Protein AF-0000000065888742 (afdb_homodimer)

Structure (mmCIF, N/CA/C/O backbone):
data_AF-0000000065888742-model_v1
#
loop_
_entity.id
_entity.type
_entity.pdbx_description
1 polymer 'Fructose-1,6-bisphosphatase class 1'
#
loop_
_atom_site.group_PDB
_atom_site.id
_atom_site.type_symbol
_atom_site.label_atom_id
_atom_site.label_alt_id
_atom_site.label_comp_id
_atom_site.label_asym_id
_atom_site.label_entity_id
_atom_site.label_seq_id
_atom_site.pdbx_PDB_ins_code
_atom_site.Cartn_x
_atom_site.Cartn_y
_atom_site.Cartn_z
_atom_site.occupancy
_atom_site.B_iso_or_equiv
_atom_site.auth_seq_id
_atom_site.auth_comp_id
_atom_site.auth_asym_id
_atom_site.auth_atom_id
_atom_site.pdbx_PDB_model_num
ATOM 1 N N . MET A 1 1 ? 24.719 19.672 -25.047 1 21.42 1 MET A N 1
ATOM 2 C CA . MET A 1 1 ? 24.438 20.297 -23.75 1 21.42 1 MET A CA 1
ATOM 3 C C . MET A 1 1 ? 23.422 19.469 -22.969 1 21.42 1 MET A C 1
ATOM 5 O O . MET A 1 1 ? 22.359 19.109 -23.484 1 21.42 1 MET A O 1
ATOM 9 N N . LEU A 1 2 ? 23.781 18.5 -22.172 1 28.41 2 LEU A N 1
ATOM 10 C CA . LEU A 1 2 ? 23.031 17.422 -21.547 1 28.41 2 LEU A CA 1
ATOM 11 C C . LEU A 1 2 ? 21.719 17.922 -20.969 1 28.41 2 LEU A C 1
ATOM 13 O O . LEU A 1 2 ? 21.703 18.859 -20.172 1 28.41 2 LEU A O 1
ATOM 17 N N . ALA A 1 3 ? 20.75 18.078 -21.609 1 33.25 3 ALA A N 1
ATOM 18 C CA . ALA A 1 3 ? 19.422 18.641 -21.453 1 33.25 3 ALA A CA 1
ATOM 19 C C . ALA A 1 3 ? 18.844 18.312 -20.078 1 33.25 3 ALA A C 1
ATOM 21 O O . ALA A 1 3 ? 18.047 17.391 -19.938 1 33.25 3 ALA A O 1
ATOM 22 N N . THR A 1 4 ? 19.484 17.953 -18.891 1 44.31 4 THR A N 1
ATOM 23 C CA . THR A 1 4 ? 19.062 17.359 -17.625 1 44.31 4 THR A CA 1
ATOM 24 C C . THR A 1 4 ? 18.062 18.266 -16.906 1 44.31 4 THR A C 1
ATOM 26 O O . THR A 1 4 ? 18.453 19.141 -16.141 1 44.31 4 THR A O 1
ATOM 29 N N . ASP A 1 5 ? 17.125 18.797 -17.375 1 56.62 5 ASP A N 1
ATOM 30 C CA . ASP A 1 5 ? 16.109 19.734 -16.906 1 56.62 5 ASP A CA 1
ATOM 31 C C . ASP A 1 5 ? 15.383 19.188 -15.68 1 56.62 5 ASP A C 1
ATOM 33 O O . ASP A 1 5 ? 14.156 19.25 -15.602 1 56.62 5 ASP A O 1
ATOM 37 N N . ARG A 1 6 ? 16.047 18.562 -14.812 1 82 6 ARG A N 1
ATOM 38 C CA . ARG A 1 6 ? 15.562 18.031 -13.547 1 82 6 ARG A CA 1
ATOM 39 C C . ARG A 1 6 ? 15.633 19.078 -12.445 1 82 6 ARG A C 1
ATOM 41 O O . ARG A 1 6 ? 16.719 19.516 -12.062 1 82 6 ARG A O 1
ATOM 48 N N . THR A 1 7 ? 14.516 19.703 -12.047 1 93.94 7 THR A N 1
ATOM 49 C CA . THR A 1 7 ? 14.438 20.656 -10.945 1 93.94 7 THR A CA 1
ATOM 50 C C . THR A 1 7 ? 14.43 19.938 -9.602 1 93.94 7 THR A C 1
ATOM 52 O O . THR A 1 7 ? 13.547 19.109 -9.336 1 93.94 7 THR A O 1
ATOM 55 N N . THR A 1 8 ? 15.461 20.172 -8.836 1 96.44 8 THR A N 1
ATOM 56 C CA . THR A 1 8 ? 15.523 19.578 -7.5 1 96.44 8 THR A CA 1
ATOM 57 C C . THR A 1 8 ? 14.602 20.328 -6.539 1 96.44 8 THR A C 1
ATOM 59 O O . THR A 1 8 ? 14.156 21.438 -6.832 1 96.44 8 THR A O 1
ATOM 62 N N . LEU A 1 9 ? 14.383 19.734 -5.402 1 97.88 9 LEU A N 1
ATOM 63 C CA . LEU A 1 9 ? 13.594 20.391 -4.363 1 97.88 9 LEU A CA 1
ATOM 64 C C . LEU A 1 9 ? 14.219 21.703 -3.93 1 97.88 9 LEU A C 1
ATOM 66 O O . LEU A 1 9 ? 13.531 22.719 -3.809 1 97.88 9 LEU A O 1
ATOM 70 N N . ALA A 1 10 ? 15.5 21.719 -3.707 1 96.38 10 ALA A N 1
ATOM 71 C CA . ALA A 1 10 ? 16.203 22.922 -3.27 1 96.38 10 ALA A CA 1
ATOM 72 C C . ALA A 1 10 ? 16.062 24.047 -4.293 1 96.38 10 ALA A C 1
ATOM 74 O O . ALA A 1 10 ? 15.75 25.188 -3.932 1 96.38 10 ALA A O 1
ATOM 75 N N . GLN A 1 11 ? 16.25 23.688 -5.562 1 95.69 11 GLN A N 1
ATOM 76 C CA . GLN A 1 11 ? 16.125 24.672 -6.633 1 95.69 11 GLN A CA 1
ATOM 77 C C . GLN A 1 11 ? 14.703 25.234 -6.707 1 95.69 11 GLN A C 1
ATOM 79 O O . GLN A 1 11 ? 14.508 26.438 -6.855 1 95.69 11 GLN A O 1
ATOM 84 N N . PHE A 1 12 ? 13.805 24.375 -6.59 1 96.38 12 PHE A N 1
ATOM 85 C CA . PHE A 1 12 ? 12.406 24.766 -6.648 1 96.38 12 PHE A CA 1
ATOM 86 C C . PHE A 1 12 ? 12.062 25.734 -5.52 1 96.38 12 PHE A C 1
ATOM 88 O O . PHE A 1 12 ? 11.43 26.766 -5.754 1 96.38 12 PHE A O 1
ATOM 95 N N . LEU A 1 13 ? 12.461 25.406 -4.301 1 95.81 13 LEU A N 1
ATOM 96 C CA . LEU A 1 13 ? 12.133 26.203 -3.131 1 95.81 13 LEU A CA 1
ATOM 97 C C . LEU A 1 13 ? 12.781 27.578 -3.225 1 95.81 13 LEU A C 1
ATOM 99 O O . LEU A 1 13 ? 12.18 28.594 -2.836 1 95.81 13 LEU A O 1
ATOM 103 N N . VAL A 1 14 ? 13.953 27.594 -3.74 1 93.81 14 VAL A N 1
ATOM 104 C CA . VAL A 1 14 ? 14.641 28.859 -3.92 1 93.81 14 VAL A CA 1
ATOM 105 C C . VAL A 1 14 ? 13.852 29.734 -4.895 1 93.81 14 VAL A C 1
ATOM 107 O O . VAL A 1 14 ? 13.633 30.922 -4.633 1 93.81 14 VAL A O 1
ATOM 110 N N . GLU A 1 15 ? 13.438 29.156 -5.957 1 92.06 15 GLU A N 1
ATOM 111 C CA . GLU A 1 15 ? 12.688 29.891 -6.973 1 92.06 15 GLU A CA 1
ATOM 112 C C . GLU A 1 15 ? 11.344 30.375 -6.43 1 92.06 15 GLU A C 1
ATOM 114 O O . GLU A 1 15 ? 10.938 31.516 -6.676 1 92.06 15 GLU A O 1
ATOM 119 N N . GLU A 1 16 ? 10.711 29.547 -5.723 1 90.5 16 GLU A N 1
ATOM 120 C CA . GLU A 1 16 ? 9.406 29.875 -5.16 1 90.5 16 GLU A CA 1
ATOM 121 C C . GLU A 1 16 ? 9.523 31 -4.125 1 90.5 16 GLU A C 1
ATOM 123 O O . GLU A 1 16 ? 8.641 31.859 -4.027 1 90.5 16 GLU A O 1
ATOM 128 N N . CYS A 1 17 ? 10.562 30.969 -3.326 1 86.38 17 CYS A N 1
ATOM 129 C CA . CYS A 1 17 ? 10.75 31.938 -2.258 1 86.38 17 CYS A CA 1
ATOM 130 C C . CYS A 1 17 ? 11.188 33.281 -2.816 1 86.38 17 CYS A C 1
ATOM 132 O O . CYS A 1 17 ? 10.906 34.312 -2.223 1 86.38 17 CYS A O 1
ATOM 134 N N . ARG A 1 18 ? 11.898 33.25 -3.93 1 82.88 18 ARG A N 1
ATOM 135 C CA . ARG A 1 18 ? 12.312 34.5 -4.559 1 82.88 18 ARG A CA 1
ATOM 136 C C . ARG A 1 18 ? 11.102 35.344 -4.977 1 82.88 18 ARG A C 1
ATOM 138 O O . ARG A 1 18 ? 11.156 36.562 -4.961 1 82.88 18 ARG A O 1
ATOM 145 N N . GLY A 1 19 ? 10.156 34.719 -5.281 1 77.25 19 GLY A N 1
ATOM 146 C CA . GLY A 1 19 ? 8.961 35.438 -5.727 1 77.25 19 GLY A CA 1
ATOM 147 C C . GLY A 1 19 ? 8.117 35.969 -4.582 1 77.25 19 GLY A C 1
ATOM 148 O O . GLY A 1 19 ? 7.184 36.75 -4.797 1 77.25 19 GLY A O 1
ATOM 149 N N . ARG A 1 20 ? 8.469 35.625 -3.436 1 78.38 20 ARG A N 1
ATOM 150 C CA . ARG A 1 20 ? 7.68 36.031 -2.273 1 78.38 20 ARG A CA 1
ATOM 151 C C . ARG A 1 20 ? 8.289 37.219 -1.574 1 78.38 20 ARG A C 1
ATOM 153 O O . ARG A 1 20 ? 9.492 37.469 -1.689 1 78.38 20 ARG A O 1
ATOM 160 N N . ALA A 1 21 ? 7.445 37.969 -0.981 1 73.94 21 ALA A N 1
ATOM 161 C CA . ALA A 1 21 ? 7.895 39.125 -0.195 1 73.94 21 ALA A CA 1
ATOM 162 C C . ALA A 1 21 ? 8.43 38.688 1.164 1 73.94 21 ALA A C 1
ATOM 164 O O . ALA A 1 21 ? 7.875 37.781 1.791 1 73.94 21 ALA A O 1
ATOM 165 N N . GLY A 1 22 ? 9.562 39.031 1.543 1 76.06 22 GLY A N 1
ATOM 166 C CA . GLY A 1 22 ? 10.102 38.75 2.859 1 76.06 22 GLY A CA 1
ATOM 167 C C . GLY A 1 22 ? 11.227 37.719 2.828 1 76.06 22 GLY A C 1
ATOM 168 O O . GLY A 1 22 ? 11.586 37.219 1.761 1 76.06 22 GLY A O 1
ATOM 169 N N . ASP A 1 23 ? 11.82 37.531 3.996 1 78.19 23 ASP A N 1
ATOM 170 C CA . ASP A 1 23 ? 12.906 36.562 4.145 1 78.19 23 ASP A CA 1
ATOM 171 C C . ASP A 1 23 ? 12.375 35.156 4.438 1 78.19 23 ASP A C 1
ATOM 173 O O . ASP A 1 23 ? 11.883 34.906 5.539 1 78.19 23 ASP A O 1
ATOM 177 N N . ASP A 1 24 ? 12.391 34.344 3.492 1 88.38 24 ASP A N 1
ATOM 178 C CA . ASP A 1 24 ? 11.891 33 3.619 1 88.38 24 ASP A CA 1
ATOM 179 C C . ASP A 1 24 ? 13.039 32 3.82 1 88.38 24 ASP A C 1
ATOM 181 O O . ASP A 1 24 ? 12.875 30.797 3.586 1 88.38 24 ASP A O 1
ATOM 185 N N . SER A 1 25 ? 14.133 32.531 4.23 1 90.19 25 SER A N 1
ATOM 186 C CA . SER A 1 25 ? 15.312 31.688 4.352 1 90.19 25 SER A CA 1
ATOM 187 C C . SER A 1 25 ? 15.102 30.594 5.406 1 90.19 25 SER A C 1
ATOM 189 O O . SER A 1 25 ? 15.523 29.453 5.219 1 90.19 25 SER A O 1
ATOM 191 N N . GLU A 1 26 ? 14.461 30.953 6.449 1 94 26 GLU A N 1
ATOM 192 C CA . GLU A 1 26 ? 14.203 30 7.523 1 94 26 GLU A CA 1
ATOM 193 C C . GLU A 1 26 ? 13.25 28.891 7.062 1 94 26 GLU A C 1
ATOM 195 O O . GLU A 1 26 ? 13.445 27.719 7.395 1 94 26 GLU A O 1
ATOM 200 N N . LEU A 1 27 ? 12.266 29.344 6.363 1 96.75 27 LEU A N 1
ATOM 201 C CA . LEU A 1 27 ? 11.312 28.375 5.848 1 96.75 27 LEU A CA 1
ATOM 202 C C . LEU A 1 27 ? 11.984 27.391 4.891 1 96.75 27 LEU A C 1
ATOM 204 O O . LEU A 1 27 ? 11.781 26.188 4.988 1 96.75 27 LEU A O 1
ATOM 208 N N . LEU A 1 28 ? 12.789 27.953 3.967 1 96.31 28 LEU A N 1
ATOM 209 C CA . LEU A 1 28 ? 13.539 27.125 3.033 1 96.31 28 LEU A CA 1
ATOM 210 C C . LEU A 1 28 ? 14.414 26.125 3.779 1 96.31 28 LEU A C 1
ATOM 212 O O . LEU A 1 28 ? 14.398 24.922 3.48 1 96.31 28 LEU A O 1
ATOM 216 N N . GLY A 1 29 ? 15.125 26.656 4.719 1 97.12 29 GLY A N 1
ATOM 217 C CA . GLY A 1 29 ? 16 25.812 5.504 1 97.12 29 GLY A CA 1
ATOM 218 C C . GLY A 1 29 ? 15.273 24.703 6.242 1 97.12 29 GLY A C 1
ATOM 219 O O . GLY A 1 29 ? 15.703 23.547 6.238 1 97.12 29 GLY A O 1
ATOM 220 N N . LEU A 1 30 ? 14.172 25.031 6.863 1 98.12 30 LEU A N 1
ATOM 221 C CA . LEU A 1 30 ? 13.406 24.062 7.641 1 98.12 30 LEU A CA 1
ATOM 222 C C . LEU A 1 30 ? 12.828 22.969 6.734 1 98.12 30 LEU A C 1
ATOM 224 O O . LEU A 1 30 ? 12.812 21.797 7.098 1 98.12 30 LEU A O 1
ATOM 228 N N . LEU A 1 31 ? 12.391 23.359 5.578 1 98.62 31 LEU A N 1
ATOM 229 C CA . LEU A 1 31 ? 11.844 22.391 4.633 1 98.62 31 LEU A CA 1
ATOM 230 C C . LEU A 1 31 ? 12.922 21.422 4.172 1 98.62 31 LEU A C 1
ATOM 232 O O . LEU A 1 31 ? 12.648 20.234 4.004 1 98.62 31 LEU A O 1
ATOM 236 N N . LEU A 1 32 ? 14.086 21.922 3.969 1 98.5 32 LEU A N 1
ATOM 237 C CA . LEU A 1 32 ? 15.195 21.047 3.586 1 98.5 32 LEU A CA 1
ATOM 238 C C . LEU A 1 32 ? 15.578 20.125 4.738 1 98.5 32 LEU A C 1
ATOM 240 O O . LEU A 1 32 ? 15.953 18.969 4.516 1 98.5 32 LEU A O 1
ATOM 244 N N . ASP A 1 33 ? 15.492 20.641 5.984 1 98.62 33 ASP A N 1
ATOM 245 C CA . ASP A 1 33 ? 15.711 19.781 7.152 1 98.62 33 ASP A CA 1
ATOM 246 C C . ASP A 1 33 ? 14.695 18.641 7.195 1 98.62 33 ASP A C 1
ATOM 248 O O . ASP A 1 33 ? 15.062 17.484 7.441 1 98.62 33 ASP A O 1
ATOM 252 N N . VAL A 1 34 ? 13.469 18.984 6.961 1 98.88 34 VAL A N 1
ATOM 253 C CA . VAL A 1 34 ? 12.391 18 6.961 1 98.88 34 VAL A CA 1
ATOM 254 C C . VAL A 1 34 ? 12.641 16.953 5.867 1 98.88 34 VAL A C 1
ATOM 256 O O . VAL A 1 34 ? 12.492 15.758 6.098 1 98.88 34 VAL A O 1
ATOM 259 N N . ALA A 1 35 ? 13.016 17.406 4.684 1 98.81 35 ALA A N 1
ATOM 260 C CA . ALA A 1 35 ? 13.32 16.5 3.578 1 98.81 35 ALA A CA 1
ATOM 261 C C . ALA A 1 35 ? 14.438 15.523 3.953 1 98.81 35 ALA A C 1
ATOM 263 O O . ALA A 1 35 ? 14.391 14.352 3.594 1 98.81 35 ALA A O 1
ATOM 264 N N . GLN A 1 36 ? 15.398 16.031 4.648 1 98.5 36 GLN A N 1
ATOM 265 C CA . GLN A 1 36 ? 16.5 15.195 5.09 1 98.5 36 GLN A CA 1
ATOM 266 C C . GLN A 1 36 ? 16.016 14.109 6.051 1 98.5 36 GLN A C 1
ATOM 268 O O . GLN A 1 36 ? 16.453 12.961 5.965 1 98.5 36 GLN A O 1
ATOM 273 N N . ALA A 1 37 ? 15.211 14.492 7.023 1 98.69 37 ALA A N 1
ATOM 274 C CA . ALA A 1 37 ? 14.609 13.508 7.93 1 98.69 37 ALA A CA 1
ATOM 275 C C . ALA A 1 37 ? 13.867 12.43 7.152 1 98.69 37 ALA A C 1
ATOM 277 O O . ALA A 1 37 ? 14 11.242 7.449 1 98.69 37 ALA A O 1
ATOM 278 N N . CYS A 1 38 ? 13.156 12.828 6.137 1 98.75 38 CYS A N 1
ATOM 279 C CA . CYS A 1 38 ? 12.344 11.906 5.352 1 98.75 38 CYS A CA 1
ATOM 280 C C . CYS A 1 38 ? 13.219 10.961 4.547 1 98.75 38 CYS A C 1
ATOM 282 O O . CYS A 1 38 ? 12.875 9.789 4.371 1 98.75 38 CYS A O 1
ATOM 284 N N . LYS A 1 39 ? 14.344 11.453 3.996 1 98.31 39 LYS A N 1
ATOM 285 C CA . LYS A 1 39 ? 15.289 10.57 3.322 1 98.31 39 LYS A CA 1
ATOM 286 C C . LYS A 1 39 ? 15.812 9.492 4.27 1 98.31 39 LYS A C 1
ATOM 288 O O . LYS A 1 39 ? 15.938 8.328 3.883 1 98.31 39 LYS A O 1
ATOM 293 N N . THR A 1 40 ? 16.094 9.938 5.477 1 97.5 40 THR A N 1
ATOM 294 C CA . THR A 1 40 ? 16.578 9 6.488 1 97.5 40 THR A CA 1
ATOM 295 C C . THR A 1 40 ? 15.523 7.93 6.773 1 97.5 40 THR A C 1
ATOM 297 O O . THR A 1 40 ? 15.844 6.738 6.816 1 97.5 40 THR A O 1
ATOM 300 N N . ILE A 1 41 ? 14.328 8.32 6.984 1 97.44 41 ILE A N 1
ATOM 301 C CA . ILE A 1 41 ? 13.25 7.387 7.289 1 97.44 41 ILE A CA 1
ATOM 302 C C . ILE A 1 41 ? 13.023 6.449 6.105 1 97.44 41 ILE A C 1
ATOM 304 O O . ILE A 1 41 ? 12.789 5.25 6.293 1 97.44 41 ILE A O 1
ATOM 308 N N . SER A 1 42 ? 13.07 6.98 4.906 1 97.19 42 SER A N 1
ATOM 309 C CA . SER A 1 42 ? 12.953 6.164 3.705 1 97.19 42 SER A CA 1
ATOM 310 C C . SER A 1 42 ? 13.977 5.031 3.703 1 97.19 42 SER A C 1
ATOM 312 O O . SER A 1 42 ? 13.633 3.883 3.402 1 97.19 42 SER A O 1
ATOM 314 N N . LYS A 1 43 ? 15.172 5.348 4.02 1 94.94 43 LYS A N 1
ATOM 315 C CA . LYS A 1 43 ? 16.219 4.336 4.055 1 94.94 43 LYS A CA 1
ATOM 316 C C . LYS A 1 43 ? 15.953 3.303 5.145 1 94.94 43 LYS A C 1
ATOM 318 O O . LYS A 1 43 ? 16.188 2.109 4.949 1 94.94 43 LYS A O 1
ATOM 323 N N . MET A 1 44 ? 15.477 3.762 6.262 1 93.81 44 MET A N 1
ATOM 324 C CA . MET A 1 44 ? 15.172 2.855 7.363 1 93.81 44 MET A CA 1
ATOM 325 C C . MET A 1 44 ? 14.055 1.891 6.98 1 93.81 44 MET A C 1
ATOM 327 O O . MET A 1 44 ? 14.133 0.694 7.262 1 93.81 44 MET A O 1
ATOM 331 N N . THR A 1 45 ? 13.039 2.41 6.379 1 93.62 45 THR A N 1
ATOM 332 C CA . THR A 1 45 ? 11.922 1.566 5.988 1 93.62 45 THR A CA 1
ATOM 333 C C . THR A 1 45 ? 12.336 0.585 4.898 1 93.62 45 THR A C 1
ATOM 335 O O . THR A 1 45 ? 11.836 -0.54 4.844 1 93.62 45 THR A O 1
ATOM 338 N N . ALA A 1 46 ? 13.266 0.944 4.027 1 93.19 46 ALA A N 1
ATOM 339 C CA . ALA A 1 46 ? 13.734 0.098 2.934 1 93.19 46 ALA A CA 1
ATOM 340 C C . ALA A 1 46 ? 14.492 -1.116 3.463 1 93.19 46 ALA A C 1
ATOM 342 O O . ALA A 1 46 ? 14.555 -2.152 2.797 1 93.19 46 ALA A O 1
ATOM 343 N N . MET A 1 47 ? 15.031 -0.976 4.629 1 90.88 47 MET A N 1
ATOM 344 C CA . MET A 1 47 ? 15.75 -2.086 5.246 1 90.88 47 MET A CA 1
ATOM 345 C C . MET A 1 47 ? 14.781 -3.135 5.781 1 90.88 47 MET A C 1
ATOM 347 O O . MET A 1 47 ? 15.156 -4.293 5.973 1 90.88 47 MET A O 1
ATOM 351 N N . GLY A 1 48 ? 13.602 -2.709 6.016 1 84.44 48 GLY A N 1
ATOM 352 C CA . GLY A 1 48 ? 12.602 -3.645 6.512 1 84.44 48 GLY A CA 1
ATOM 353 C C . GLY A 1 48 ? 13.062 -4.414 7.734 1 84.44 48 GLY A C 1
ATOM 354 O O . GLY A 1 48 ? 13.531 -3.82 8.711 1 84.44 48 GLY A O 1
ATOM 355 N N . SER A 1 49 ? 12.891 -5.672 7.656 1 78.31 49 SER A N 1
ATOM 356 C CA . SER A 1 49 ? 13.18 -6.562 8.773 1 78.31 49 SER A CA 1
ATOM 357 C C . SER A 1 49 ? 14.688 -6.738 8.969 1 78.31 49 SER A C 1
ATOM 359 O O . SER A 1 49 ? 15.125 -7.348 9.945 1 78.31 49 SER A O 1
ATOM 361 N N . LEU A 1 50 ? 15.469 -6.184 8.055 1 84.88 50 LEU A N 1
ATOM 362 C CA . LEU A 1 50 ? 16.922 -6.27 8.164 1 84.88 50 LEU A CA 1
ATOM 363 C C . LEU A 1 50 ? 17.438 -5.301 9.227 1 84.88 50 LEU A C 1
ATOM 365 O O . LEU A 1 50 ? 18.547 -5.469 9.734 1 84.88 50 LEU A O 1
ATOM 369 N N . ALA A 1 51 ? 16.703 -4.137 9.359 1 69.38 51 ALA A N 1
ATOM 370 C CA . ALA A 1 51 ? 17.125 -3.123 10.32 1 69.38 51 ALA A CA 1
ATOM 371 C C . ALA A 1 51 ? 17.328 -3.727 11.703 1 69.38 51 ALA A C 1
ATOM 373 O O . ALA A 1 51 ? 18.234 -3.324 12.445 1 69.38 51 ALA A O 1
ATOM 374 N N . GLY A 1 52 ? 16.469 -4.551 12.273 1 56.25 52 GLY A N 1
ATOM 375 C CA . GLY A 1 52 ? 16.641 -5.215 13.555 1 56.25 52 GLY A CA 1
ATOM 376 C C . GLY A 1 52 ? 17.734 -6.27 13.539 1 56.25 52 GLY A C 1
ATOM 377 O O . GLY A 1 52 ? 18.203 -6.695 14.594 1 56.25 52 GLY A O 1
ATOM 378 N N . VAL A 1 53 ? 17.969 -6.934 12.477 1 47.34 53 VAL A N 1
ATOM 379 C CA . VAL A 1 53 ? 18.938 -8.023 12.398 1 47.34 53 VAL A CA 1
ATOM 380 C C . VAL A 1 53 ? 20.344 -7.48 12.641 1 47.34 53 VAL A C 1
ATOM 382 O O . VAL A 1 53 ? 21.188 -8.156 13.242 1 47.34 53 VAL A O 1
ATOM 385 N N . HIS A 1 54 ? 20.672 -6.266 12.125 1 44.75 54 HIS A N 1
ATOM 386 C CA . HIS A 1 54 ? 22.031 -5.805 12.367 1 44.75 54 HIS A CA 1
ATOM 387 C C . HIS A 1 54 ? 22.25 -5.504 13.852 1 44.75 54 HIS A C 1
ATOM 389 O O . HIS A 1 54 ? 23.375 -5.59 14.344 1 44.75 54 HIS A O 1
ATOM 395 N N . GLY A 1 55 ? 21.281 -4.891 14.625 1 36.19 55 GLY A N 1
ATOM 396 C CA . GLY A 1 55 ? 21.578 -4.645 16.031 1 36.19 55 GLY A CA 1
ATOM 397 C C . GLY A 1 55 ? 21.188 -5.793 16.938 1 36.19 55 GLY A C 1
ATOM 398 O O . GLY A 1 55 ? 21.672 -5.898 18.062 1 36.19 55 GLY A O 1
ATOM 399 N N . TYR A 1 56 ? 19.734 -6.07 17.203 1 33.94 56 TYR A N 1
ATOM 400 C CA . TYR A 1 56 ? 19.234 -6.766 18.391 1 33.94 56 TYR A CA 1
ATOM 401 C C . TYR A 1 56 ? 19.453 -8.266 18.266 1 33.94 56 TYR A C 1
ATOM 403 O O . TYR A 1 56 ? 19.469 -8.82 17.172 1 33.94 56 TYR A O 1
ATOM 411 N N . ASN A 1 57 ? 19.828 -8.875 19.406 1 34.62 57 ASN A N 1
ATOM 412 C CA . ASN A 1 57 ? 19.859 -10.25 19.891 1 34.62 57 ASN A CA 1
ATOM 413 C C . ASN A 1 57 ? 18.594 -11.008 19.5 1 34.62 57 ASN A C 1
ATOM 415 O O . ASN A 1 57 ? 17.562 -10.391 19.219 1 34.62 57 ASN A O 1
ATOM 419 N N . GLY A 1 58 ? 18.344 -12.312 19.641 1 35.53 58 GLY A N 1
ATOM 420 C CA . GLY A 1 58 ? 17.625 -13.562 19.484 1 35.53 58 GLY A CA 1
ATOM 421 C C . GLY A 1 58 ? 16.109 -13.383 19.453 1 35.53 58 GLY A C 1
ATOM 422 O O . GLY A 1 58 ? 15.406 -14.133 18.781 1 35.53 58 GLY A O 1
ATOM 423 N N . ASP A 1 59 ? 15.469 -12.859 20.609 1 36.31 59 ASP A N 1
ATOM 424 C CA . ASP A 1 59 ? 14.086 -13.172 20.953 1 36.31 59 ASP A CA 1
ATOM 425 C C . ASP A 1 59 ? 13.117 -12.203 20.297 1 36.31 59 ASP A C 1
ATOM 427 O O . ASP A 1 59 ? 12.398 -11.469 20.969 1 36.31 59 ASP A O 1
ATOM 431 N N . VAL A 1 60 ? 13.484 -11.609 19.281 1 38.06 60 VAL A N 1
ATOM 432 C CA . VAL A 1 60 ? 12.555 -10.562 18.859 1 38.06 60 VAL A CA 1
ATOM 433 C C . VAL A 1 60 ? 11.25 -11.195 18.375 1 38.06 60 VAL A C 1
ATOM 435 O O . VAL A 1 60 ? 11.266 -12.062 17.5 1 38.06 60 VAL A O 1
ATOM 438 N N . ASN A 1 61 ? 10.336 -11.352 19.188 1 44.09 61 ASN A N 1
ATOM 439 C CA . ASN A 1 61 ? 8.984 -11.523 18.656 1 44.09 61 ASN A CA 1
ATOM 440 C C . ASN A 1 61 ? 8.672 -10.492 17.578 1 44.09 61 ASN A C 1
ATOM 442 O O . ASN A 1 61 ? 8.531 -9.305 17.875 1 44.09 61 ASN A O 1
ATOM 446 N N . PRO A 1 62 ? 8.906 -10.672 16.188 1 47.81 62 PRO A N 1
ATOM 447 C CA . PRO A 1 62 ? 9.141 -9.867 14.992 1 47.81 62 PRO A CA 1
ATOM 448 C C . PRO A 1 62 ? 8.102 -8.766 14.812 1 47.81 62 PRO A C 1
ATOM 450 O O . PRO A 1 62 ? 8.438 -7.645 14.414 1 47.81 62 PRO A O 1
ATOM 453 N N . GLN A 1 63 ? 6.738 -9.031 14.883 1 52.25 63 GLN A N 1
ATOM 454 C CA . GLN A 1 63 ? 5.816 -8.094 14.242 1 52.25 63 GLN A CA 1
ATOM 455 C C . GLN A 1 63 ? 5.773 -6.77 14.992 1 52.25 63 GLN A C 1
ATOM 457 O O . GLN A 1 63 ? 6.051 -5.715 14.422 1 52.25 63 GLN A O 1
ATOM 462 N N . GLY A 1 64 ? 5.23 -6.672 16.234 1 58.69 64 GLY A N 1
ATOM 463 C CA . GLY A 1 64 ? 4.969 -5.484 17.031 1 58.69 64 GLY A CA 1
ATOM 464 C C . GLY A 1 64 ? 6.23 -4.758 17.453 1 58.69 64 GLY A C 1
ATOM 465 O O . GLY A 1 64 ? 6.242 -3.527 17.547 1 58.69 64 GLY A O 1
ATOM 466 N N . GLU A 1 65 ? 7.234 -5.371 17.469 1 65.06 65 GLU A N 1
ATOM 467 C CA . GLU A 1 65 ? 8.469 -4.777 17.953 1 65.06 65 GLU A CA 1
ATOM 468 C C . GLU A 1 65 ? 9.141 -3.924 16.875 1 65.06 65 GLU A C 1
ATOM 470 O O . GLU A 1 65 ? 9.648 -2.842 17.156 1 65.06 65 GLU A O 1
ATOM 475 N N . ASN A 1 66 ? 9.016 -4.344 15.648 1 74.81 66 ASN A N 1
ATOM 476 C CA . ASN A 1 66 ? 9.594 -3.59 14.547 1 74.81 66 ASN A CA 1
ATOM 477 C C . ASN A 1 66 ? 8.875 -2.258 14.344 1 74.81 66 ASN A C 1
ATOM 479 O O . ASN A 1 66 ? 9.523 -1.228 14.125 1 74.81 66 ASN A O 1
ATOM 483 N N . GLN A 1 67 ? 7.633 -2.35 14.531 1 76.81 67 GLN A N 1
ATOM 484 C CA . GLN A 1 67 ? 6.828 -1.144 14.367 1 76.81 67 GLN A CA 1
ATOM 485 C C . GLN A 1 67 ? 7.188 -0.094 15.414 1 76.81 67 GLN A C 1
ATOM 487 O O . GLN A 1 67 ? 7.441 1.064 15.078 1 76.81 67 GLN A O 1
ATOM 492 N N . ALA A 1 68 ? 7.199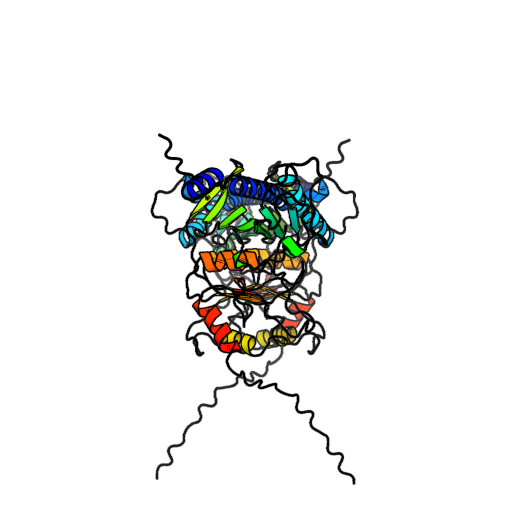 -0.508 16.625 1 80.25 68 ALA A N 1
ATOM 493 C CA . ALA A 1 68 ? 7.496 0.413 17.719 1 80.25 68 ALA A CA 1
ATOM 494 C C . ALA A 1 68 ? 8.883 1.03 17.562 1 80.25 68 ALA A C 1
ATOM 496 O O . ALA A 1 68 ? 9.07 2.227 17.797 1 80.25 68 ALA A O 1
ATOM 497 N N . ARG A 1 69 ? 9.734 0.251 17.141 1 85.88 69 ARG A N 1
ATOM 498 C CA . ARG A 1 69 ? 11.109 0.71 16.938 1 85.88 69 ARG A CA 1
ATOM 499 C C . ARG A 1 69 ? 11.18 1.749 15.828 1 85.88 69 ARG A C 1
ATOM 501 O O . ARG A 1 69 ? 11.812 2.799 15.992 1 85.88 69 ARG A O 1
ATOM 508 N N . LEU A 1 70 ? 10.547 1.478 14.773 1 90.44 70 LEU A N 1
ATOM 509 C CA . LEU A 1 70 ? 10.594 2.395 13.633 1 90.44 70 LEU A CA 1
ATOM 510 C C . LEU A 1 70 ? 9.891 3.705 13.969 1 90.44 70 LEU A C 1
ATOM 512 O O . LEU A 1 70 ? 10.297 4.77 13.492 1 90.44 70 LEU A O 1
ATOM 516 N N . ASP A 1 71 ? 8.867 3.646 14.773 1 91.75 71 ASP A N 1
ATOM 517 C CA . ASP A 1 71 ? 8.188 4.855 15.219 1 91.75 71 ASP A CA 1
ATOM 518 C C . ASP A 1 71 ? 9.141 5.77 15.992 1 91.75 71 ASP A C 1
ATOM 520 O O . ASP A 1 71 ? 9.211 6.969 15.727 1 91.75 71 ASP A O 1
ATOM 524 N N . LEU A 1 72 ? 9.836 5.168 16.891 1 92.81 72 LEU A N 1
ATOM 525 C CA . LEU A 1 72 ? 10.781 5.922 17.703 1 92.81 72 LEU A CA 1
ATOM 526 C C . LEU A 1 72 ? 11.914 6.477 16.844 1 92.81 72 LEU A C 1
ATOM 528 O O . LEU A 1 72 ? 12.297 7.641 16.984 1 92.81 72 LEU A O 1
ATOM 532 N N . MET A 1 73 ? 12.391 5.664 15.969 1 94.81 73 MET A N 1
ATOM 533 C CA . MET A 1 73 ? 13.516 6.066 15.125 1 94.81 73 MET A CA 1
ATOM 534 C C . MET A 1 73 ? 13.102 7.172 14.156 1 94.81 73 MET A C 1
ATOM 536 O O . MET A 1 73 ? 13.891 8.07 13.852 1 94.81 73 MET A O 1
ATOM 540 N N . SER A 1 74 ? 11.914 7.027 13.68 1 97.12 74 SER A N 1
ATOM 541 C CA . SER A 1 74 ? 11.406 8.055 12.773 1 97.12 74 SER A CA 1
ATOM 542 C C . SER A 1 74 ? 11.273 9.398 13.477 1 97.12 74 SER A C 1
ATOM 544 O O . SER A 1 74 ? 11.617 10.438 12.914 1 97.12 74 SER A O 1
ATOM 546 N N . ASN A 1 75 ? 10.766 9.367 14.672 1 97.88 75 ASN A N 1
ATOM 547 C CA . ASN A 1 75 ? 10.688 10.586 15.469 1 97.88 75 ASN A CA 1
ATOM 548 C C . ASN A 1 75 ? 12.062 11.203 15.695 1 97.88 75 ASN A C 1
ATOM 550 O O . ASN A 1 75 ? 12.242 12.406 15.555 1 97.88 75 ASN A O 1
ATOM 554 N N . GLN A 1 76 ? 13.016 10.391 16 1 97.88 76 GLN A N 1
ATOM 555 C CA . GLN A 1 76 ? 14.383 10.852 16.234 1 97.88 76 GLN A CA 1
ATOM 556 C C . GLN A 1 76 ? 14.992 11.445 14.977 1 97.88 76 GLN A C 1
ATOM 558 O O . GLN A 1 76 ? 15.773 12.398 15.047 1 97.88 76 GLN A O 1
ATOM 563 N N . ALA A 1 77 ? 14.633 10.867 13.859 1 98.12 77 ALA A N 1
ATOM 564 C CA . ALA A 1 77 ? 15.133 11.398 12.602 1 98.12 77 ALA A CA 1
ATOM 565 C C . ALA A 1 77 ? 14.703 12.852 12.406 1 98.12 77 ALA A C 1
ATOM 567 O O . ALA A 1 77 ? 15.5 13.695 12.008 1 98.12 77 ALA A O 1
ATOM 568 N N . PHE A 1 78 ? 13.5 13.18 12.734 1 98.62 78 PHE A N 1
ATOM 569 C CA . PHE A 1 78 ? 13 14.547 12.625 1 98.62 78 PHE A CA 1
ATOM 570 C C . PHE A 1 78 ? 13.711 15.461 13.617 1 98.62 78 PHE A C 1
ATOM 572 O O . PHE A 1 78 ? 14.141 16.562 13.258 1 98.62 78 PHE A O 1
ATOM 579 N N . VAL A 1 79 ? 13.82 15.008 14.828 1 98.06 79 VAL A N 1
ATOM 580 C CA . VAL A 1 79 ? 14.422 15.82 15.883 1 98.06 79 VAL A CA 1
ATOM 581 C C . VAL A 1 79 ? 15.875 16.125 15.531 1 98.06 79 VAL A C 1
ATOM 583 O O . VAL A 1 79 ? 16.297 17.281 15.555 1 98.06 79 VAL A O 1
ATOM 586 N N . ARG A 1 80 ? 16.625 15.148 15.109 1 97.5 80 ARG A N 1
ATOM 587 C CA . ARG A 1 80 ? 18.031 15.305 14.812 1 97.5 80 ARG A CA 1
ATOM 588 C C . ARG A 1 80 ? 18.25 16.219 13.609 1 97.5 80 ARG A C 1
ATOM 590 O O . ARG A 1 80 ? 19.219 17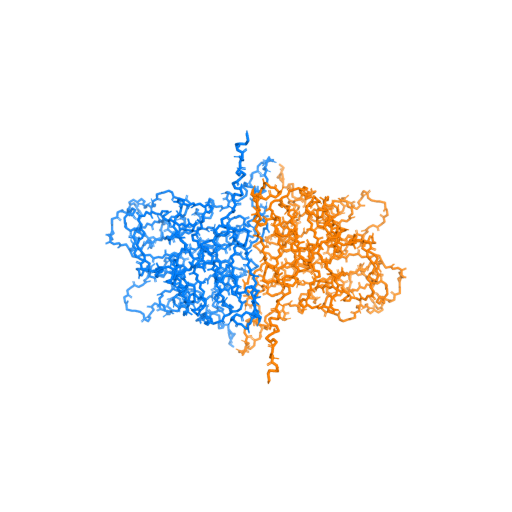 13.57 1 97.5 80 ARG A O 1
ATOM 597 N N . ALA A 1 81 ? 17.375 16.141 12.695 1 97.81 81 ALA A N 1
ATOM 598 C CA . ALA A 1 81 ? 17.516 16.906 11.461 1 97.81 81 ALA A CA 1
ATOM 599 C C . ALA A 1 81 ? 17.203 18.391 11.711 1 97.81 81 ALA A C 1
ATOM 601 O O . ALA A 1 81 ? 17.641 19.25 10.938 1 97.81 81 ALA A O 1
ATOM 602 N N . THR A 1 82 ? 16.531 18.703 12.812 1 97.06 82 THR A N 1
ATOM 603 C CA . THR A 1 82 ? 16.016 20.062 12.922 1 97.06 82 THR A CA 1
ATOM 604 C C . THR A 1 82 ? 16.578 20.766 14.156 1 97.06 82 THR A C 1
ATOM 606 O O . THR A 1 82 ? 16.625 22 14.211 1 97.06 82 THR A O 1
ATOM 609 N N . GLU A 1 83 ? 17 20.094 15.172 1 93.38 83 GLU A N 1
ATOM 610 C CA . GLU A 1 83 ? 17.266 20.641 16.5 1 93.38 83 GLU A CA 1
ATOM 611 C C . GLU A 1 83 ? 18.453 21.594 16.469 1 93.38 83 GLU A C 1
ATOM 613 O O . GLU A 1 83 ? 18.484 22.578 17.219 1 93.38 83 GLU A O 1
ATOM 618 N N . ARG A 1 84 ? 19.438 21.438 15.602 1 92.25 84 ARG A N 1
ATOM 619 C CA . ARG A 1 84 ? 20.656 22.219 15.695 1 92.25 84 ARG A CA 1
ATOM 620 C C . ARG A 1 84 ? 20.781 23.188 14.516 1 92.25 84 ARG A C 1
ATOM 622 O O . ARG A 1 84 ? 21.797 23.875 14.375 1 92.25 84 ARG A O 1
ATOM 629 N N . THR A 1 85 ? 19.797 23.281 13.711 1 93.62 85 THR A N 1
ATOM 630 C CA . THR A 1 85 ? 19.953 24.016 12.461 1 93.62 85 THR A CA 1
ATOM 631 C C . THR A 1 85 ? 19.562 25.484 12.633 1 93.62 85 THR A C 1
ATOM 633 O O . THR A 1 85 ? 19.906 26.328 11.812 1 93.62 85 THR A O 1
ATOM 636 N N . GLY A 1 86 ? 18.781 25.75 13.664 1 94.38 86 GLY A N 1
ATOM 637 C CA . GLY A 1 86 ? 18.359 27.109 13.93 1 94.38 86 GLY A CA 1
ATOM 638 C C . GLY A 1 86 ? 17.172 27.547 13.094 1 94.38 86 GLY A C 1
ATOM 639 O O . GLY A 1 86 ? 16.812 28.719 13.078 1 94.38 86 GLY A O 1
ATOM 640 N N . HIS A 1 87 ? 16.562 26.656 12.414 1 96.12 87 HIS A N 1
ATOM 641 C CA . HIS A 1 87 ? 15.445 27.016 11.547 1 96.12 87 HIS A CA 1
ATOM 642 C C . HIS A 1 87 ? 14.117 26.922 12.297 1 96.12 87 HIS A C 1
ATOM 644 O O . HIS A 1 87 ? 13.164 27.609 11.961 1 96.12 87 HIS A O 1
ATOM 650 N N . ALA A 1 88 ? 14.062 26.078 13.359 1 97.19 88 ALA A N 1
ATOM 651 C CA . ALA A 1 88 ? 12.844 25.875 14.125 1 97.19 88 ALA A CA 1
ATOM 652 C C . ALA A 1 88 ? 12.977 26.469 15.531 1 97.19 88 ALA A C 1
ATOM 654 O O . ALA A 1 88 ? 14.062 26.484 16.109 1 97.19 88 ALA A O 1
ATOM 655 N N . ALA A 1 89 ? 11.844 26.906 16.031 1 97.12 89 ALA A N 1
ATOM 656 C CA . ALA A 1 89 ? 11.766 27.391 17.406 1 97.12 89 ALA A CA 1
ATOM 657 C C . ALA A 1 89 ? 11.383 26.266 18.359 1 97.12 89 ALA A C 1
ATOM 659 O O . ALA A 1 89 ? 11.719 26.297 19.547 1 97.12 89 ALA A O 1
ATOM 660 N N . GLY A 1 90 ? 10.703 25.297 17.859 1 97.69 90 GLY A N 1
ATOM 661 C CA . GLY A 1 90 ? 10.227 24.156 18.641 1 97.69 90 GLY A CA 1
ATOM 662 C C . GLY A 1 90 ? 9.539 23.109 17.781 1 97.69 90 GLY A C 1
ATOM 663 O O . GLY A 1 90 ? 9.258 23.328 16.609 1 97.69 90 GLY A O 1
ATOM 664 N N . LEU A 1 91 ? 9.336 21.938 18.422 1 98.44 91 LEU A N 1
ATOM 665 C CA . LEU A 1 91 ? 8.758 20.797 17.719 1 98.44 91 LEU A CA 1
ATOM 666 C C . LEU A 1 91 ? 7.574 20.219 18.5 1 98.44 91 LEU A C 1
ATOM 668 O O . LEU A 1 91 ? 7.562 20.266 19.734 1 98.44 91 LEU A O 1
ATOM 672 N N . ALA A 1 92 ? 6.613 19.766 17.812 1 98.5 92 ALA A N 1
ATOM 673 C CA . ALA A 1 92 ? 5.555 18.906 18.344 1 98.5 92 ALA A CA 1
ATOM 674 C C . ALA A 1 92 ? 5.344 17.688 17.453 1 98.5 92 ALA A C 1
ATOM 676 O O . ALA A 1 92 ? 5.348 17.797 16.234 1 98.5 92 ALA A O 1
ATOM 677 N N . SER A 1 93 ? 5.215 16.5 18.109 1 97.31 93 SER A N 1
ATOM 678 C CA . SER A 1 93 ? 5.129 15.242 17.391 1 97.31 93 SER A CA 1
ATOM 679 C C . SER A 1 93 ? 4.027 14.352 17.953 1 97.31 93 SER A C 1
ATOM 681 O O . SER A 1 93 ? 3.73 14.406 19.141 1 97.31 93 SER A O 1
ATOM 683 N N . GLU A 1 94 ? 3.461 13.578 17.062 1 94.81 94 GLU A N 1
ATOM 684 C CA . GLU A 1 94 ? 2.506 12.562 17.5 1 94.81 94 GLU A CA 1
ATOM 685 C C . GLU A 1 94 ? 3.123 11.633 18.531 1 94.81 94 GLU A C 1
ATOM 687 O O . GLU A 1 94 ? 2.43 11.156 19.438 1 94.81 94 GLU A O 1
ATOM 692 N N . GLU A 1 95 ? 4.406 11.422 18.5 1 94.88 95 GLU A N 1
ATOM 693 C CA . GLU A 1 95 ? 5.109 10.453 19.328 1 94.88 95 GLU A CA 1
ATOM 694 C C . GLU A 1 95 ? 5.582 11.094 20.641 1 94.88 95 GLU A C 1
ATOM 696 O O . GLU A 1 95 ? 6.16 10.422 21.5 1 94.88 95 GLU A O 1
ATOM 701 N N . MET A 1 96 ? 5.336 12.398 20.797 1 96 96 MET A N 1
ATOM 702 C CA . MET A 1 96 ? 5.789 13.109 21.984 1 96 96 MET A CA 1
ATOM 703 C C . MET A 1 96 ? 4.609 13.656 22.781 1 96 96 MET A C 1
ATOM 705 O O . MET A 1 96 ? 3.727 14.312 22.219 1 96 96 MET A O 1
ATOM 709 N N . GLU A 1 97 ? 4.645 13.508 24.047 1 95.81 97 GLU A N 1
ATOM 710 C CA . GLU A 1 97 ? 3.562 13.984 24.906 1 95.81 97 GLU A CA 1
ATOM 711 C C . GLU A 1 97 ? 3.57 15.5 25.031 1 95.81 97 GLU A C 1
ATOM 713 O O . GLU A 1 97 ? 2.512 16.125 25.109 1 95.81 97 GLU A O 1
ATOM 718 N N . GLU A 1 98 ? 4.77 16.047 25.047 1 97.06 98 GLU A N 1
ATOM 719 C CA . GLU A 1 98 ? 4.949 17.484 25.219 1 97.06 98 GLU A CA 1
ATOM 720 C C . GLU A 1 98 ? 5.73 18.078 24.047 1 97.06 98 GLU A C 1
ATOM 722 O O . GLU A 1 98 ? 6.383 17.359 23.297 1 97.06 98 GLU A O 1
ATOM 727 N N . VAL A 1 99 ? 5.613 19.375 23.938 1 97.81 99 VAL A N 1
ATOM 728 C CA . VAL A 1 99 ? 6.387 20.078 22.922 1 97.81 99 VAL A CA 1
ATOM 729 C C . VAL A 1 99 ? 7.875 20.016 23.281 1 97.81 99 VAL A C 1
ATOM 731 O O . VAL A 1 99 ? 8.234 19.906 24.453 1 97.81 99 VAL A O 1
ATOM 734 N N . LEU A 1 100 ? 8.688 20.031 22.266 1 96.94 100 LEU A N 1
ATOM 735 C CA . LEU A 1 100 ? 10.125 19.969 22.469 1 96.94 100 LEU A CA 1
ATOM 736 C C . LEU A 1 100 ? 10.773 21.328 22.156 1 96.94 100 LEU A C 1
ATOM 738 O O . LEU A 1 100 ? 10.68 21.812 21.031 1 96.94 100 LEU A O 1
ATOM 742 N N . GLY A 1 101 ? 11.281 21.953 23.172 1 95.31 101 GLY A N 1
ATOM 743 C CA . GLY A 1 101 ? 12.18 23.078 23 1 95.31 101 GLY A CA 1
ATOM 744 C C . GLY A 1 101 ? 13.633 22.688 22.922 1 95.31 101 GLY A C 1
ATOM 745 O O . GLY A 1 101 ? 13.984 21.531 23.188 1 95.31 101 GLY A O 1
ATOM 746 N N . PHE A 1 102 ? 14.43 23.672 22.484 1 93.12 102 PHE A N 1
ATOM 747 C CA . PHE A 1 102 ? 15.852 23.391 22.328 1 93.12 102 PHE A CA 1
ATOM 748 C C . PHE A 1 102 ? 16.656 24.062 23.438 1 93.12 102 PHE A C 1
ATOM 750 O O . PHE A 1 102 ? 16.203 25.047 24.031 1 93.12 102 PHE A O 1
ATOM 757 N N . PRO A 1 103 ? 17.812 23.469 23.75 1 90.88 103 PRO A N 1
ATOM 758 C CA . PRO A 1 103 ? 18.703 24.141 24.703 1 90.88 103 PRO A CA 1
ATOM 759 C C . PRO A 1 103 ? 19 25.594 24.328 1 90.88 103 PRO A C 1
ATOM 761 O O . PRO A 1 103 ? 19.016 25.922 23.141 1 90.88 103 PRO A O 1
ATOM 764 N N . GLU A 1 104 ? 19.266 26.344 25.375 1 89.25 104 GLU A N 1
ATOM 765 C CA . GLU A 1 104 ? 19.531 27.766 25.172 1 89.25 104 GLU A CA 1
ATOM 766 C C . GLU A 1 104 ? 20.766 27.984 24.312 1 89.25 104 GLU A C 1
ATOM 768 O O . GLU A 1 104 ? 20.891 29.016 23.641 1 89.25 104 GLU A O 1
ATOM 773 N N . SER A 1 105 ? 21.609 27.047 24.266 1 90.88 105 SER A N 1
ATOM 774 C CA . SER A 1 105 ? 22.859 27.156 23.5 1 90.88 105 SER A CA 1
ATOM 775 C C . SER A 1 105 ? 22.609 26.984 22.016 1 90.88 105 SER A C 1
ATOM 777 O O . SER A 1 105 ? 23.484 27.297 21.188 1 90.88 105 SER A O 1
ATOM 779 N N . TYR A 1 106 ? 21.422 26.547 21.641 1 90.69 106 TYR A N 1
ATOM 780 C CA . TYR A 1 106 ? 21.094 26.344 20.234 1 90.69 106 TYR A CA 1
ATOM 781 C C . TYR A 1 106 ? 20.438 27.594 19.641 1 90.69 106 TYR A C 1
ATOM 783 O O . TYR A 1 106 ? 19.688 28.281 20.328 1 90.69 106 TYR A O 1
ATOM 791 N N . ALA A 1 107 ? 20.781 27.859 18.406 1 89.5 107 ALA A N 1
ATOM 792 C CA . ALA A 1 107 ? 20.031 28.891 17.688 1 89.5 107 ALA A CA 1
ATOM 793 C C . ALA A 1 107 ? 18.578 28.469 17.484 1 89.5 107 ALA A C 1
ATOM 795 O O . ALA A 1 107 ? 18.281 27.297 17.219 1 89.5 107 ALA A O 1
ATOM 796 N N . ARG A 1 108 ? 17.703 29.469 17.75 1 91.19 108 ARG A N 1
ATOM 797 C CA . ARG A 1 108 ? 16.266 29.219 17.578 1 91.19 108 ARG A CA 1
ATOM 798 C C . ARG A 1 108 ? 15.711 30 16.391 1 91.19 108 ARG A C 1
ATOM 800 O O . ARG A 1 108 ? 16.062 31.172 16.203 1 91.19 108 ARG A O 1
ATOM 807 N N . GLY A 1 109 ? 14.914 29.312 15.609 1 94.69 109 GLY A N 1
ATOM 808 C CA . GLY A 1 109 ? 14.219 29.984 14.516 1 94.69 109 GLY A CA 1
ATOM 809 C C . GLY A 1 109 ? 12.883 30.562 14.93 1 94.69 109 GLY A C 1
ATOM 810 O O . GLY A 1 109 ? 12.602 30.703 16.125 1 94.69 109 GLY A O 1
ATOM 811 N N . THR A 1 110 ? 12.125 31.016 13.953 1 96.38 110 THR A N 1
ATOM 812 C CA . THR A 1 110 ? 10.852 31.672 14.203 1 96.38 110 THR A CA 1
ATOM 813 C C . THR A 1 110 ? 9.695 30.797 13.727 1 96.38 110 THR A C 1
ATOM 815 O O . THR A 1 110 ? 8.57 31.281 13.562 1 96.38 110 THR A O 1
ATOM 818 N N . LEU A 1 111 ? 9.984 29.547 13.445 1 98 111 LEU A N 1
ATOM 819 C CA . LEU A 1 111 ? 8.984 28.625 12.938 1 98 111 LEU A CA 1
ATOM 820 C C . LEU A 1 111 ? 8.797 27.438 13.883 1 98 111 LEU A C 1
ATOM 822 O O . LEU A 1 111 ? 9.727 27.062 14.609 1 98 111 LEU A O 1
ATOM 826 N N . LEU A 1 112 ? 7.641 26.938 13.93 1 98.56 112 LEU A N 1
ATOM 827 C CA . LEU A 1 112 ? 7.305 25.719 14.656 1 98.56 112 LEU A CA 1
ATOM 828 C C . LEU A 1 112 ? 7.078 24.562 13.695 1 98.56 112 LEU A C 1
ATOM 830 O O . LEU A 1 112 ? 6.469 24.734 12.641 1 98.56 112 LEU A O 1
ATOM 834 N N . LEU A 1 113 ? 7.598 23.391 14.031 1 98.75 113 LEU A N 1
ATOM 835 C CA . LEU A 1 113 ? 7.395 22.188 13.234 1 98.75 113 LEU A CA 1
ATOM 836 C C . LEU A 1 113 ? 6.516 21.188 13.977 1 98.75 113 LEU A C 1
ATOM 838 O O . LEU A 1 113 ? 6.812 20.828 15.117 1 98.75 113 LEU A O 1
ATOM 842 N N . VAL A 1 114 ? 5.43 20.812 13.344 1 98.69 114 VAL A N 1
ATOM 843 C CA . VAL A 1 114 ? 4.512 19.781 13.82 1 98.69 114 VAL A CA 1
ATOM 844 C C . VAL A 1 114 ? 4.527 18.594 12.859 1 98.69 114 VAL A C 1
ATOM 846 O O . VAL A 1 114 ? 4.531 18.766 11.641 1 98.69 114 VAL A O 1
ATOM 849 N N . PHE A 1 115 ? 4.594 17.312 13.477 1 98.69 115 PHE A N 1
ATOM 850 C CA . PHE A 1 115 ? 4.715 16.234 12.5 1 98.69 115 PHE A CA 1
ATOM 851 C C . PHE A 1 115 ? 4.227 14.914 13.078 1 98.69 115 PHE A C 1
ATOM 853 O O . PHE A 1 115 ? 4.176 14.75 14.305 1 98.69 115 PHE A O 1
ATOM 860 N N . ASP A 1 116 ? 3.689 14.078 12.289 1 98.31 116 ASP A N 1
ATOM 861 C CA . ASP A 1 116 ? 3.578 12.625 12.43 1 98.31 116 ASP A CA 1
ATOM 862 C C . ASP A 1 116 ? 4.723 11.914 11.711 1 98.31 116 ASP A C 1
ATOM 864 O O . ASP A 1 116 ? 4.707 11.781 10.484 1 98.31 116 ASP A O 1
ATOM 868 N N . PRO A 1 117 ? 5.672 11.453 12.5 1 98.06 117 PRO A N 1
ATOM 869 C CA . PRO A 1 117 ? 6.887 10.953 11.852 1 98.06 117 PRO A CA 1
ATOM 870 C C . PRO A 1 117 ? 6.637 9.703 11 1 98.06 117 PRO A C 1
ATOM 872 O O . PRO A 1 117 ? 7.355 9.461 10.031 1 98.06 117 PRO A O 1
ATOM 875 N N . LEU A 1 118 ? 5.652 8.938 11.414 1 97.06 118 LEU A N 1
ATOM 876 C CA . LEU A 1 118 ? 5.391 7.703 10.68 1 97.06 118 LEU A CA 1
ATOM 877 C C . LEU A 1 118 ? 3.9 7.371 10.695 1 97.06 118 LEU A C 1
ATOM 879 O O . LEU A 1 118 ? 3.434 6.637 11.57 1 97.06 118 LEU A O 1
ATOM 883 N N . ASP A 1 119 ? 3.215 7.785 9.695 1 96.56 119 ASP A N 1
ATOM 884 C CA . ASP A 1 119 ? 1.803 7.488 9.484 1 96.56 119 ASP A CA 1
ATOM 885 C C . ASP A 1 119 ? 1.619 6.109 8.852 1 96.56 119 ASP A C 1
ATOM 887 O O . ASP A 1 119 ? 2.332 5.754 7.91 1 96.56 119 ASP A O 1
ATOM 891 N N . GLY A 1 120 ? 0.654 5.355 9.359 1 93.06 120 GLY A N 1
ATOM 892 C CA . GLY A 1 120 ? 0.396 4.02 8.844 1 93.06 120 GLY A CA 1
ATOM 893 C C . GLY A 1 120 ? 1.327 2.969 9.422 1 93.06 120 GLY A C 1
ATOM 894 O O . GLY A 1 120 ? 1.629 1.971 8.766 1 93.06 120 GLY A O 1
ATOM 895 N N . SER A 1 121 ? 1.763 3.121 10.594 1 88.31 121 SER A N 1
ATOM 896 C CA . SER A 1 121 ? 2.787 2.266 11.18 1 88.31 121 SER A CA 1
ATOM 897 C C . SER A 1 121 ? 2.312 0.82 11.281 1 88.31 121 SER A C 1
ATOM 899 O O . SER A 1 121 ? 3.125 -0.107 11.289 1 88.31 121 SER A O 1
ATOM 901 N N . SER A 1 122 ? 1.057 0.623 11.258 1 86.81 122 SER A N 1
ATOM 902 C CA . SER A 1 122 ? 0.525 -0.736 11.289 1 86.81 122 SER A CA 1
ATOM 903 C C . SER A 1 122 ? 0.854 -1.482 10 1 86.81 122 SER A C 1
ATOM 905 O O . SER A 1 122 ? 0.731 -2.707 9.938 1 86.81 122 SER A O 1
ATOM 907 N N . ASN A 1 123 ? 1.19 -0.788 9.016 1 90.94 123 ASN A N 1
ATOM 908 C CA . ASN A 1 123 ? 1.457 -1.384 7.707 1 90.94 123 ASN A CA 1
ATOM 909 C C . ASN A 1 123 ? 2.926 -1.769 7.555 1 90.94 123 ASN A C 1
ATOM 911 O O . ASN A 1 123 ? 3.305 -2.418 6.578 1 90.94 123 ASN A O 1
ATOM 915 N N . ILE A 1 124 ? 3.738 -1.459 8.492 1 88.31 124 ILE A N 1
ATOM 916 C CA . ILE A 1 124 ? 5.176 -1.677 8.391 1 88.31 124 ILE A CA 1
ATOM 917 C C . ILE A 1 124 ? 5.465 -3.174 8.281 1 88.31 124 ILE A C 1
ATOM 919 O O . ILE A 1 124 ? 6.207 -3.607 7.395 1 88.31 124 ILE A O 1
ATOM 923 N N . ASP A 1 125 ? 4.836 -3.9 9.117 1 87.75 125 ASP A N 1
ATOM 924 C CA . ASP A 1 125 ? 5.141 -5.328 9.18 1 87.75 125 ASP A CA 1
ATOM 925 C C . ASP A 1 125 ? 4.688 -6.047 7.91 1 87.75 125 ASP A C 1
ATOM 927 O O . ASP A 1 125 ? 5.25 -7.078 7.543 1 87.75 125 ASP A O 1
ATOM 931 N N . ILE A 1 126 ? 3.721 -5.484 7.277 1 93.06 126 ILE A N 1
ATOM 932 C CA . ILE A 1 126 ? 3.221 -6.137 6.074 1 93.06 126 ILE A CA 1
ATOM 933 C C . ILE A 1 126 ? 3.814 -5.465 4.84 1 93.06 126 ILE A C 1
ATOM 935 O O . ILE A 1 126 ? 3.314 -5.645 3.725 1 93.06 126 ILE A O 1
ATOM 939 N N . ASN A 1 127 ? 4.812 -4.66 5.043 1 94.94 127 ASN A N 1
ATOM 940 C CA . ASN A 1 127 ? 5.535 -4.004 3.961 1 94.94 127 ASN A CA 1
ATOM 941 C C . ASN A 1 127 ? 4.605 -3.156 3.098 1 94.94 127 ASN A C 1
ATOM 943 O O . ASN A 1 127 ? 4.75 -3.117 1.874 1 94.94 127 ASN A O 1
ATOM 947 N N . GLY A 1 128 ? 3.598 -2.537 3.771 1 95.19 128 GLY A N 1
ATOM 948 C CA . GLY A 1 128 ? 2.691 -1.609 3.115 1 95.19 128 GLY A CA 1
ATOM 949 C C . GLY A 1 128 ? 3.219 -0.187 3.076 1 95.19 128 GLY A C 1
ATOM 950 O O . GLY A 1 128 ? 4.16 0.151 3.799 1 95.19 128 GLY A O 1
ATOM 951 N N . THR A 1 129 ? 2.557 0.603 2.266 1 96.19 129 THR A N 1
ATOM 952 C CA . THR A 1 129 ? 2.943 2 2.104 1 96.19 129 THR A CA 1
ATOM 953 C C . THR A 1 129 ? 2.729 2.773 3.4 1 96.19 129 THR A C 1
ATOM 955 O O . THR A 1 129 ? 1.696 2.625 4.055 1 96.19 129 THR A O 1
ATOM 958 N N . VAL A 1 130 ? 3.723 3.545 3.826 1 97 130 VAL A N 1
ATOM 959 C CA . VAL A 1 130 ? 3.67 4.41 5 1 97 130 VAL A CA 1
ATOM 960 C C . VAL A 1 130 ? 4.223 5.789 4.652 1 97 130 VAL A C 1
ATOM 962 O O . VAL A 1 130 ? 4.594 6.043 3.502 1 97 130 VAL A O 1
ATOM 965 N N . GLY A 1 131 ? 4.195 6.676 5.621 1 98.19 131 GLY A N 1
ATOM 966 C CA . GLY A 1 131 ? 4.711 8 5.301 1 98.19 131 GLY A CA 1
ATOM 967 C C . GLY A 1 131 ? 4.852 8.891 6.52 1 98.19 131 GLY A C 1
ATOM 968 O O . GLY A 1 131 ? 4.652 8.445 7.652 1 98.19 131 GLY A O 1
ATOM 969 N N . SER A 1 132 ? 5.316 10.078 6.277 1 98.75 132 SER A N 1
ATOM 970 C CA . SER A 1 132 ? 5.426 11.156 7.258 1 98.75 132 SER A CA 1
ATOM 971 C C . SER A 1 132 ? 4.57 12.352 6.863 1 98.75 132 SER A C 1
ATOM 973 O O . SER A 1 132 ? 4.457 12.68 5.68 1 98.75 132 SER A O 1
ATOM 975 N N . ILE A 1 133 ? 4 12.977 7.793 1 98.88 133 ILE A N 1
ATOM 976 C CA . ILE A 1 133 ? 3.205 14.172 7.562 1 98.88 133 ILE A CA 1
ATOM 977 C C . ILE A 1 133 ? 3.754 15.328 8.398 1 98.88 133 ILE A C 1
ATOM 979 O O . ILE A 1 133 ? 4.152 15.133 9.547 1 98.88 133 ILE A O 1
ATOM 983 N N . PHE A 1 134 ? 3.754 16.547 7.844 1 98.88 134 PHE A N 1
ATOM 984 C CA . PHE A 1 134 ? 4.289 17.672 8.609 1 98.88 134 PHE A CA 1
ATOM 985 C C . PHE A 1 134 ? 3.527 18.953 8.297 1 98.88 134 PHE A C 1
ATOM 987 O O . PHE A 1 134 ? 2.877 19.062 7.258 1 98.88 134 PHE A O 1
ATOM 994 N N . SER A 1 135 ? 3.613 19.828 9.18 1 98.75 135 SER A N 1
ATOM 995 C CA . SER A 1 135 ? 3.096 21.188 9.094 1 98.75 135 SER A CA 1
ATOM 996 C C . SER A 1 135 ? 4.043 22.188 9.758 1 98.75 135 SER A C 1
ATOM 998 O O . SER A 1 135 ? 4.691 21.859 10.75 1 98.75 135 SER A O 1
ATOM 1000 N N . ILE A 1 136 ? 4.125 23.391 9.172 1 98.81 136 ILE A N 1
ATOM 1001 C CA . ILE A 1 136 ? 4.969 24.438 9.719 1 98.81 136 ILE A CA 1
ATOM 1002 C C . ILE A 1 136 ? 4.113 25.656 10.07 1 98.81 136 ILE A C 1
ATOM 1004 O O . ILE A 1 136 ? 3.318 26.125 9.25 1 98.81 136 ILE A O 1
ATOM 1008 N N . LEU A 1 137 ? 4.293 26.141 11.266 1 98.62 137 LEU A N 1
ATOM 1009 C CA . LEU A 1 137 ? 3.568 27.297 11.812 1 98.62 137 LEU A CA 1
ATOM 1010 C C . LEU A 1 137 ? 4.531 28.406 12.227 1 98.62 137 LEU A C 1
ATOM 1012 O O . LEU A 1 137 ? 5.684 28.125 12.562 1 98.62 137 LEU A O 1
ATOM 1016 N N . PRO A 1 138 ? 4.055 29.641 12.227 1 97.94 138 PRO A N 1
ATOM 1017 C CA . PRO A 1 138 ? 4.879 30.688 12.812 1 97.94 138 PRO A CA 1
ATOM 1018 C C . PRO A 1 138 ? 4.91 30.641 14.336 1 97.94 138 PRO A C 1
ATOM 1020 O O . PRO A 1 138 ? 3.9 30.312 14.969 1 97.94 138 PRO A O 1
ATOM 1023 N N . MET A 1 139 ? 6.004 30.906 14.867 1 98.06 139 MET A N 1
ATOM 1024 C CA . MET A 1 139 ? 6.113 31.094 16.312 1 98.06 139 MET A CA 1
ATOM 1025 C C . MET A 1 139 ? 5.535 32.438 16.734 1 98.06 139 MET A C 1
ATOM 1027 O O . MET A 1 139 ? 6.055 33.5 16.359 1 98.06 139 MET A O 1
ATOM 1031 N N . PRO A 1 140 ? 4.523 32.406 17.578 1 97.62 140 PRO A N 1
ATOM 1032 C CA . PRO A 1 140 ? 3.914 33.656 17.984 1 97.62 140 PRO A CA 1
ATOM 1033 C C . PRO A 1 140 ? 4.812 34.5 18.891 1 97.62 140 PRO A C 1
ATOM 1035 O O . PRO A 1 140 ? 4.711 35.719 18.922 1 97.62 140 PRO A O 1
ATOM 1038 N N . ARG A 1 141 ? 5.699 33.844 19.688 1 95.38 141 ARG A N 1
ATOM 1039 C CA . ARG A 1 141 ? 6.598 34.5 20.625 1 95.38 141 ARG A CA 1
ATOM 1040 C C . ARG A 1 141 ? 8.055 34.25 20.25 1 95.38 141 ARG A C 1
ATOM 1042 O O . ARG A 1 141 ? 8.789 33.562 20.969 1 95.38 141 ARG A O 1
ATOM 1049 N N . PRO A 1 142 ? 8.469 34.875 19.156 1 91.81 142 PRO A N 1
ATOM 1050 C CA . PRO A 1 142 ? 9.836 34.625 18.703 1 91.81 142 PRO A CA 1
ATOM 1051 C C . PRO A 1 142 ? 10.883 34.906 19.781 1 91.81 142 PRO A C 1
ATOM 1053 O O . PRO A 1 142 ? 10.758 35.875 20.531 1 91.81 142 PRO A O 1
ATOM 1056 N N . GLY A 1 143 ? 11.812 34 19.891 1 90.56 143 GLY A N 1
ATOM 1057 C CA . GLY A 1 143 ? 12.906 34.188 20.828 1 90.56 143 GLY A CA 1
ATOM 1058 C C . GLY A 1 143 ? 12.664 33.5 22.156 1 90.56 143 GLY A C 1
ATOM 1059 O O . GLY A 1 143 ? 13.594 33.312 22.938 1 90.56 143 GLY A O 1
ATOM 1060 N N . GLU A 1 144 ? 11.438 33.188 22.453 1 93.38 144 GLU A N 1
ATOM 1061 C CA . GLU A 1 144 ? 11.094 32.531 23.703 1 93.38 144 GLU A CA 1
ATOM 1062 C C . GLU A 1 144 ? 11.062 31.016 23.547 1 93.38 144 GLU A C 1
ATOM 1064 O O . GLU A 1 144 ? 11 30.5 22.422 1 93.38 144 GLU A O 1
ATOM 1069 N N . ALA A 1 145 ? 11.172 30.359 24.703 1 94.62 145 ALA A N 1
ATOM 1070 C CA . ALA A 1 145 ? 11 28.906 24.688 1 94.62 145 ALA A CA 1
ATOM 1071 C C . ALA A 1 145 ? 9.586 28.531 24.281 1 94.62 145 ALA A C 1
ATOM 1073 O O . ALA A 1 145 ? 8.609 29.125 24.734 1 94.62 145 ALA A O 1
ATOM 1074 N N . PRO A 1 146 ? 9.516 27.594 23.391 1 96.62 146 PRO A N 1
ATOM 1075 C CA . PRO A 1 146 ? 8.18 27.203 22.922 1 96.62 146 PRO A CA 1
ATOM 1076 C C . PRO A 1 146 ? 7.312 26.609 24.031 1 96.62 146 PRO A C 1
ATOM 1078 O O . PRO A 1 146 ? 7.828 25.922 24.922 1 96.62 146 PRO A O 1
ATOM 1081 N N . GLN A 1 147 ? 6.035 26.875 23.984 1 97.25 147 GLN A N 1
ATOM 1082 C CA . GLN A 1 147 ? 5.008 26.312 24.859 1 97.25 147 GLN A CA 1
ATOM 1083 C C . GLN A 1 147 ? 3.893 25.672 24.047 1 97.25 147 GLN A C 1
ATOM 1085 O O . GLN A 1 147 ? 3.717 25.969 22.875 1 97.25 147 GLN A O 1
ATOM 1090 N N . THR A 1 148 ? 3.203 24.812 24.703 1 98 148 THR A N 1
ATOM 1091 C CA . THR A 1 148 ? 2.1 24.109 24.047 1 98 148 THR A CA 1
ATOM 1092 C C . THR A 1 148 ? 1.162 25.109 23.375 1 98 148 THR A C 1
ATOM 1094 O O . THR A 1 148 ? 0.73 24.891 22.234 1 98 148 THR A O 1
ATOM 1097 N N . ALA A 1 149 ? 0.846 26.188 24.031 1 98.06 149 ALA A N 1
ATOM 1098 C CA . ALA A 1 149 ? -0.097 27.188 23.547 1 98.06 149 ALA A CA 1
ATOM 1099 C C . ALA A 1 149 ? 0.366 27.781 22.203 1 98.06 149 ALA A C 1
ATOM 1101 O O . ALA A 1 149 ? -0.454 28.188 21.391 1 98.06 149 ALA A O 1
ATOM 1102 N N . ASP A 1 150 ? 1.668 27.859 21.984 1 98.38 150 ASP A N 1
ATOM 1103 C CA . ASP A 1 150 ? 2.221 28.422 20.766 1 98.38 150 ASP A CA 1
ATOM 1104 C C . ASP A 1 150 ? 1.835 27.594 19.547 1 98.38 150 ASP A C 1
ATOM 1106 O O . ASP A 1 150 ? 1.797 28.094 18.422 1 98.38 150 ASP A O 1
ATOM 1110 N N . PHE A 1 151 ? 1.575 26.281 19.734 1 98.56 151 PHE A N 1
ATOM 1111 C CA . PHE A 1 151 ? 1.266 25.344 18.656 1 98.56 151 PHE A CA 1
ATOM 1112 C C . PHE A 1 151 ? -0.232 25.328 18.375 1 98.56 151 PHE A C 1
ATOM 1114 O O . PHE A 1 151 ? -0.665 24.844 17.328 1 98.56 151 PHE A O 1
ATOM 1121 N N . LEU A 1 152 ? -1.027 25.766 19.328 1 98.62 152 LEU A N 1
ATOM 1122 C CA . LEU A 1 152 ? -2.479 25.672 19.219 1 98.62 152 LEU A CA 1
ATOM 1123 C C . LEU A 1 152 ? -3.037 26.797 18.375 1 98.62 152 LEU A C 1
ATOM 1125 O O . LEU A 1 152 ? -3.723 27.688 18.891 1 98.62 152 LEU A O 1
ATOM 1129 N N . GLN A 1 153 ? -2.785 26.766 17.078 1 98.38 153 GLN A N 1
ATOM 1130 C CA . GLN A 1 153 ? -3.174 27.766 16.094 1 98.38 153 GLN A CA 1
ATOM 1131 C C . GLN A 1 153 ? -4.16 27.188 15.078 1 98.38 153 GLN A C 1
ATOM 1133 O O . GLN A 1 153 ? -4.188 25.984 14.852 1 98.38 153 GLN A O 1
ATOM 1138 N N . SER A 1 154 ? -4.938 28.062 14.492 1 98.19 154 SER A N 1
ATOM 1139 C CA . SER A 1 154 ? -5.809 27.656 13.391 1 98.19 154 SER A CA 1
ATOM 1140 C C . SER A 1 154 ? -5 27.062 12.242 1 98.19 154 SER A C 1
ATOM 1142 O O . SER A 1 154 ? -3.859 27.469 12.008 1 98.19 154 SER A O 1
ATOM 1144 N N . GLY A 1 155 ? -5.668 26.109 11.539 1 98.38 155 GLY A N 1
ATOM 1145 C CA . GLY A 1 155 ? -5.016 25.547 10.359 1 98.38 155 GLY A CA 1
ATOM 1146 C C . GLY A 1 155 ? -4.645 26.609 9.336 1 98.38 155 GLY A C 1
ATOM 1147 O O . GLY A 1 155 ? -3.748 26.391 8.516 1 98.38 155 GLY A O 1
ATOM 1148 N N . ARG A 1 156 ? -5.25 27.719 9.32 1 98.44 156 ARG A N 1
ATOM 1149 C CA . ARG A 1 156 ? -5.039 28.781 8.344 1 98.44 156 ARG A CA 1
ATOM 1150 C C . ARG A 1 156 ? -3.713 29.484 8.578 1 98.44 156 ARG A C 1
ATOM 1152 O O . ARG A 1 156 ? -3.232 30.219 7.715 1 98.44 156 ARG A O 1
ATOM 1159 N N . GLN A 1 157 ? -3.08 29.25 9.711 1 98.44 157 GLN A N 1
ATOM 1160 C CA . GLN A 1 157 ? -1.815 29.891 10.031 1 98.44 157 GLN A CA 1
ATOM 1161 C C . GLN A 1 157 ? -0.634 29.109 9.469 1 98.44 157 GLN A C 1
ATOM 1163 O O . GLN A 1 157 ? 0.506 29.578 9.516 1 98.44 157 GLN A O 1
ATOM 1168 N N . GLN A 1 158 ? -0.905 27.938 8.961 1 98.56 158 GLN A N 1
ATOM 1169 C CA . GLN A 1 158 ? 0.175 27.141 8.391 1 98.56 158 GLN A CA 1
ATOM 1170 C C . GLN A 1 158 ? 0.868 27.891 7.254 1 98.56 158 GLN A C 1
ATOM 1172 O O . GLN A 1 158 ? 0.207 28.438 6.363 1 98.56 158 GLN A O 1
ATOM 1177 N N . VAL A 1 159 ? 2.17 27.875 7.273 1 97.62 159 VAL A N 1
ATOM 1178 C CA . VAL A 1 159 ? 2.916 28.547 6.211 1 97.62 159 VAL A CA 1
ATOM 1179 C C . VAL A 1 159 ? 3.418 27.5 5.207 1 97.62 159 VAL A C 1
ATOM 1181 O O . VAL A 1 159 ? 3.779 27.844 4.078 1 97.62 159 VAL A O 1
ATOM 1184 N N . ALA A 1 160 ? 3.477 26.234 5.621 1 98.56 160 ALA A N 1
ATOM 1185 C CA . ALA A 1 160 ? 3.791 25.094 4.762 1 98.56 160 ALA A CA 1
ATOM 1186 C C . ALA A 1 160 ? 3.225 23.797 5.332 1 98.56 160 ALA A C 1
ATOM 1188 O O . ALA A 1 160 ? 2.969 23.703 6.535 1 98.56 160 ALA A O 1
ATOM 1189 N N . ALA A 1 161 ? 2.996 22.875 4.523 1 98.94 161 ALA A N 1
ATOM 1190 C CA . ALA A 1 161 ? 2.59 21.516 4.906 1 98.94 161 ALA A CA 1
ATOM 1191 C C . ALA A 1 161 ? 2.973 20.516 3.826 1 98.94 161 ALA A C 1
ATOM 1193 O O . ALA A 1 161 ? 3.205 20.875 2.674 1 98.94 161 ALA A O 1
ATOM 1194 N N . GLY A 1 162 ? 3.062 19.281 4.215 1 98.94 162 GLY A N 1
ATOM 1195 C CA . GLY A 1 162 ? 3.402 18.25 3.25 1 98.94 162 GLY A CA 1
ATOM 1196 C C . GLY A 1 162 ? 3.508 16.875 3.867 1 98.94 162 GLY A C 1
ATOM 1197 O O . GLY A 1 162 ? 3.127 16.672 5.023 1 98.94 162 GLY A O 1
ATOM 1198 N N . TYR A 1 163 ? 3.916 15.969 3.021 1 98.94 163 TYR A N 1
ATOM 1199 C CA . TYR A 1 163 ? 4.164 14.602 3.467 1 98.94 163 TYR A CA 1
ATOM 1200 C C . TYR A 1 163 ? 5.242 13.938 2.621 1 98.94 163 TYR A C 1
ATOM 1202 O O . TYR A 1 163 ? 5.539 14.391 1.514 1 98.94 163 TYR A O 1
ATOM 1210 N N . ALA A 1 164 ? 5.824 13 3.184 1 98.88 164 ALA A N 1
ATOM 1211 C CA . ALA A 1 164 ? 6.605 12.023 2.439 1 98.88 164 ALA A CA 1
ATOM 1212 C C . ALA A 1 164 ? 5.883 10.68 2.375 1 98.88 164 ALA A C 1
ATOM 1214 O O . ALA A 1 164 ? 5.242 10.266 3.342 1 98.88 164 ALA A O 1
ATOM 1215 N N . LEU A 1 165 ? 5.973 10.102 1.285 1 98.44 165 LEU A N 1
ATOM 1216 C CA . LEU A 1 165 ? 5.395 8.781 1.054 1 98.44 165 LEU A CA 1
ATOM 1217 C C . LEU A 1 165 ? 6.488 7.746 0.82 1 98.44 165 LEU A C 1
ATOM 1219 O O . LEU A 1 165 ? 7.348 7.93 -0.045 1 98.44 165 LEU A O 1
ATOM 1223 N N . TYR A 1 166 ? 6.473 6.703 1.631 1 97.69 166 TYR A N 1
ATOM 1224 C CA . TYR A 1 166 ? 7.43 5.609 1.493 1 97.69 166 TYR A CA 1
ATOM 1225 C C . TYR A 1 166 ? 6.762 4.371 0.909 1 97.69 166 TYR A C 1
ATOM 1227 O O . TYR A 1 166 ? 6.094 3.621 1.625 1 97.69 166 TYR A O 1
ATOM 1235 N N . GLY A 1 167 ? 6.883 4.156 -0.325 1 96.75 167 GLY A N 1
ATOM 1236 C CA . GLY A 1 167 ? 6.414 3.004 -1.079 1 96.75 167 GLY A CA 1
ATOM 1237 C C . GLY A 1 167 ? 7.477 2.402 -1.977 1 96.75 167 GLY A C 1
ATOM 1238 O O . GLY A 1 167 ? 8.641 2.305 -1.587 1 96.75 167 GLY A O 1
ATOM 1239 N N . PRO A 1 168 ? 7.035 1.906 -3.18 1 95.94 168 PRO A N 1
ATOM 1240 C CA . PRO A 1 168 ? 8.062 1.466 -4.121 1 95.94 168 PRO A CA 1
ATOM 1241 C C . PRO A 1 168 ? 9.102 2.549 -4.41 1 95.94 168 PRO A C 1
ATOM 1243 O O . PRO A 1 168 ? 10.289 2.252 -4.535 1 95.94 168 PRO A O 1
ATOM 1246 N N . SER A 1 169 ? 8.547 3.738 -4.512 1 96.44 169 SER A N 1
ATOM 1247 C CA . SER A 1 169 ? 9.406 4.914 -4.562 1 96.44 169 SER A CA 1
ATOM 1248 C C . SER A 1 169 ? 9.164 5.832 -3.367 1 96.44 169 SER A C 1
ATOM 1250 O O . SER A 1 169 ? 8.18 5.672 -2.645 1 96.44 169 SER A O 1
ATOM 1252 N N . THR A 1 170 ? 10.094 6.68 -3.113 1 97.88 170 THR A N 1
ATOM 1253 C CA . THR A 1 170 ? 9.922 7.699 -2.084 1 97.88 170 THR A CA 1
ATOM 1254 C C . THR A 1 170 ? 9.516 9.031 -2.705 1 97.88 170 THR A C 1
ATOM 1256 O O . THR A 1 170 ? 10.18 9.516 -3.625 1 97.88 170 THR A O 1
ATOM 1259 N N . MET A 1 171 ? 8.461 9.578 -2.201 1 98.5 171 MET A N 1
ATOM 1260 C CA . MET A 1 171 ? 7.98 10.852 -2.7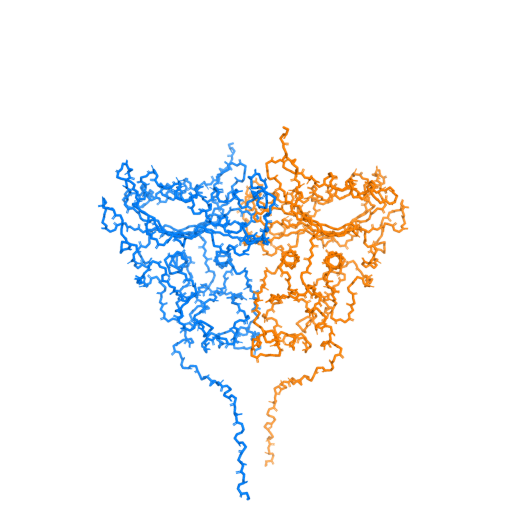3 1 98.5 171 MET A CA 1
ATOM 1261 C C . MET A 1 171 ? 7.832 11.883 -1.617 1 98.5 171 MET A C 1
ATOM 1263 O O . MET A 1 171 ? 7.602 11.523 -0.461 1 98.5 171 MET A O 1
ATOM 1267 N N . PHE A 1 172 ? 8.047 13.109 -1.979 1 98.75 172 PHE A N 1
ATOM 1268 C CA . PHE A 1 172 ? 7.891 14.273 -1.108 1 98.75 172 PHE A CA 1
ATOM 1269 C C . PHE A 1 172 ? 6.957 15.297 -1.734 1 98.75 172 PHE A C 1
ATOM 1271 O O . PHE A 1 172 ? 7.242 15.828 -2.811 1 98.75 172 PHE A O 1
ATOM 1278 N N . VAL A 1 173 ? 5.82 15.539 -1.097 1 98.88 173 VAL A N 1
ATOM 1279 C CA . VAL A 1 173 ? 4.801 16.453 -1.624 1 98.88 173 VAL A CA 1
ATOM 1280 C C . VAL A 1 173 ? 4.562 17.594 -0.638 1 98.88 173 VAL A C 1
ATOM 1282 O O . VAL A 1 173 ? 4.473 17.359 0.571 1 98.88 173 VAL A O 1
ATOM 1285 N N . LEU A 1 174 ? 4.477 18.828 -1.136 1 98.88 174 LEU A N 1
ATOM 1286 C CA . LEU A 1 174 ? 4.324 19.922 -0.184 1 98.88 174 LEU A CA 1
ATOM 1287 C C . LEU A 1 174 ? 3.615 21.109 -0.827 1 98.88 174 LEU A C 1
ATOM 1289 O O . LEU A 1 174 ? 3.465 21.156 -2.051 1 98.88 174 LEU A O 1
ATOM 1293 N N . THR A 1 175 ? 3.17 22.031 -0.021 1 98.69 175 THR A N 1
ATOM 1294 C CA . THR A 1 175 ? 2.73 23.375 -0.384 1 98.69 175 THR A CA 1
ATOM 1295 C C . THR A 1 175 ? 3.355 24.406 0.539 1 98.69 175 THR A C 1
ATOM 1297 O O . THR A 1 175 ? 3.551 24.156 1.729 1 98.69 175 THR A O 1
ATOM 1300 N N . ILE A 1 176 ? 3.68 25.469 -0.005 1 97.25 176 ILE A N 1
ATOM 1301 C CA . ILE A 1 176 ? 4.082 26.641 0.771 1 97.25 176 ILE A CA 1
ATOM 1302 C C . ILE A 1 176 ? 3.076 27.766 0.559 1 97.25 176 ILE A C 1
ATOM 1304 O O . ILE A 1 176 ? 3.42 28.953 0.69 1 97.25 176 ILE A O 1
ATOM 1308 N N . GLY A 1 177 ? 1.851 27.359 0.171 1 96.19 177 GLY A N 1
ATOM 1309 C CA . GLY A 1 177 ? 0.767 28.312 -0.015 1 96.19 177 GLY A CA 1
ATOM 1310 C C . GLY A 1 177 ? 0.601 28.75 -1.457 1 96.19 177 GLY A C 1
ATOM 1311 O O . GLY A 1 177 ? -0.205 29.625 -1.753 1 96.19 177 GLY A O 1
ATOM 1312 N N . SER A 1 178 ? 1.39 28.172 -2.352 1 95.06 178 SER A N 1
ATOM 1313 C CA . SER A 1 178 ? 1.338 28.484 -3.775 1 95.06 178 SER A CA 1
ATOM 1314 C C . SER A 1 178 ? 1.226 27.219 -4.617 1 95.06 178 SER A C 1
ATOM 1316 O O . SER A 1 178 ? 2.023 27 -5.527 1 95.06 178 SER A O 1
ATOM 1318 N N . GLY A 1 179 ? 0.175 26.438 -4.332 1 97.81 179 GLY A N 1
ATOM 1319 C CA . GLY A 1 179 ? -0.039 25.203 -5.051 1 97.81 179 GLY A CA 1
ATOM 1320 C C . GLY A 1 179 ? 0.591 24 -4.363 1 97.81 179 GLY A C 1
ATOM 1321 O O . GLY A 1 179 ? 1.263 24.141 -3.34 1 97.81 179 GLY A O 1
ATOM 1322 N N . VAL A 1 180 ? 0.34 22.828 -4.875 1 98.81 180 VAL A N 1
ATOM 1323 C CA . VAL A 1 180 ? 0.891 21.578 -4.355 1 98.81 180 VAL A CA 1
ATOM 1324 C C . VAL A 1 180 ? 1.83 20.969 -5.387 1 98.81 180 VAL A C 1
ATOM 1326 O O . VAL A 1 180 ? 1.491 20.875 -6.57 1 98.81 180 VAL A O 1
ATOM 1329 N N . HIS A 1 181 ? 3.012 20.547 -4.926 1 98.56 181 HIS A N 1
ATOM 1330 C CA . HIS A 1 181 ? 4.031 20.016 -5.828 1 98.56 181 HIS A CA 1
ATOM 1331 C C . HIS A 1 181 ? 4.641 18.734 -5.277 1 98.56 181 HIS A C 1
ATOM 1333 O O . HIS A 1 181 ? 4.867 18.609 -4.074 1 98.56 181 HIS A O 1
ATOM 1339 N N . GLY A 1 182 ? 4.879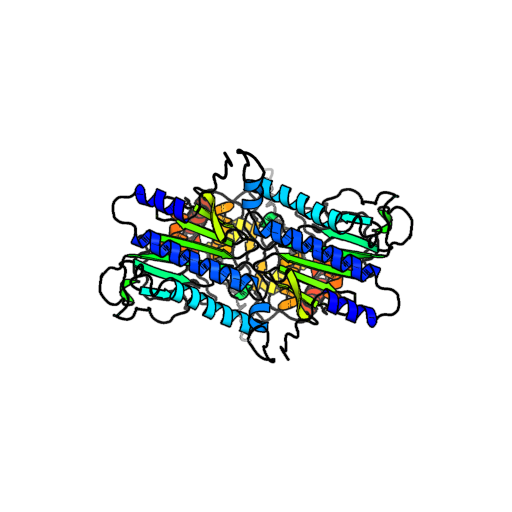 17.781 -6.195 1 98.12 182 GLY A N 1
ATOM 1340 C CA . GLY A 1 182 ? 5.418 16.484 -5.809 1 98.12 182 GLY A CA 1
ATOM 1341 C C . GLY A 1 182 ? 6.793 16.219 -6.395 1 98.12 182 GLY A C 1
ATOM 1342 O O . GLY A 1 182 ? 7.062 16.578 -7.543 1 98.12 182 GLY A O 1
ATOM 1343 N N . PHE A 1 183 ? 7.547 15.617 -5.559 1 97.94 183 PHE A N 1
ATOM 1344 C CA . PHE A 1 183 ? 8.922 15.266 -5.906 1 97.94 183 PHE A CA 1
ATOM 1345 C C . PHE A 1 183 ? 9.172 13.781 -5.699 1 97.94 183 PHE A C 1
ATOM 1347 O O . PHE A 1 183 ? 8.609 13.172 -4.785 1 97.94 183 PHE A O 1
ATOM 1354 N N . THR A 1 184 ? 10 13.203 -6.52 1 96.81 184 THR A N 1
ATOM 1355 C CA . THR A 1 184 ? 10.422 11.812 -6.371 1 96.81 184 THR A CA 1
ATOM 1356 C C . THR A 1 184 ? 11.906 11.734 -6.008 1 96.81 184 THR A C 1
ATOM 1358 O O . THR A 1 184 ? 12.727 12.453 -6.578 1 96.81 184 THR A O 1
ATOM 1361 N N . LEU A 1 185 ? 12.195 10.922 -5.027 1 97.44 185 LEU A N 1
ATOM 1362 C CA . LEU A 1 185 ? 13.586 10.75 -4.617 1 97.44 185 LEU A CA 1
ATOM 1363 C C . LEU A 1 185 ? 14.352 9.922 -5.641 1 97.44 185 LEU A C 1
ATOM 1365 O O . LEU A 1 185 ? 13.945 8.805 -5.973 1 97.44 185 LEU A O 1
ATOM 1369 N N . ASP A 1 186 ? 15.383 10.453 -6.156 1 94.56 186 ASP A N 1
ATOM 1370 C CA . ASP A 1 186 ? 16.297 9.68 -6.977 1 94.56 186 ASP A CA 1
ATOM 1371 C C . ASP A 1 186 ? 17.188 8.781 -6.117 1 94.56 186 ASP A C 1
ATOM 1373 O O . ASP A 1 186 ? 18.031 9.266 -5.367 1 94.56 186 ASP A O 1
ATOM 1377 N N . PRO A 1 187 ? 17 7.543 -6.25 1 90.56 187 PRO A N 1
ATOM 1378 C CA . PRO A 1 187 ? 17.734 6.652 -5.344 1 90.56 187 PRO A CA 1
ATOM 1379 C C . PRO A 1 187 ? 19.234 6.648 -5.605 1 90.56 187 PRO A C 1
ATOM 1381 O O . PRO A 1 187 ? 20.016 6.227 -4.746 1 90.56 187 PRO A O 1
ATOM 1384 N N . LEU A 1 188 ? 19.688 7.094 -6.719 1 87.75 188 LEU A N 1
ATOM 1385 C CA . LEU A 1 188 ? 21.109 7.109 -7.062 1 87.75 188 LEU A CA 1
ATOM 1386 C C . LEU A 1 188 ? 21.75 8.422 -6.633 1 87.75 188 LEU A C 1
ATOM 1388 O O . LEU A 1 188 ? 22.812 8.414 -5.988 1 87.75 188 LEU A O 1
ATOM 1392 N N . LEU A 1 189 ? 21.062 9.539 -6.902 1 89.25 189 LEU A N 1
ATOM 1393 C CA . LEU A 1 189 ? 21.625 10.859 -6.629 1 89.25 189 LEU A CA 1
ATOM 1394 C C . LEU A 1 189 ? 21.312 11.305 -5.207 1 89.25 189 LEU A C 1
ATOM 1396 O O . LEU A 1 189 ? 22.031 12.133 -4.641 1 89.25 189 LEU A O 1
ATOM 1400 N N . GLY A 1 190 ? 20.156 10.805 -4.734 1 93.62 190 GLY A N 1
ATOM 1401 C CA . GLY A 1 190 ? 19.766 11.148 -3.377 1 93.62 190 GLY A CA 1
ATOM 1402 C C . GLY A 1 190 ? 19.016 12.461 -3.287 1 93.62 190 GLY A C 1
ATOM 1403 O O . GLY A 1 190 ? 18.812 12.992 -2.195 1 93.62 190 GLY A O 1
ATOM 1404 N N . ASP A 1 191 ? 18.578 12.961 -4.465 1 95.75 191 ASP A N 1
ATOM 1405 C CA . ASP A 1 191 ? 17.844 14.227 -4.477 1 95.75 191 ASP A CA 1
ATOM 1406 C C . ASP A 1 191 ? 16.375 13.992 -4.801 1 95.75 191 ASP A C 1
ATOM 1408 O O . ASP A 1 191 ? 16.031 13.086 -5.57 1 95.75 191 ASP A O 1
ATOM 1412 N N . PHE A 1 192 ? 15.602 14.805 -4.164 1 97.75 192 PHE A N 1
ATOM 1413 C CA . PHE A 1 192 ? 14.211 14.898 -4.602 1 97.75 192 PHE A CA 1
ATOM 1414 C C . PHE A 1 192 ? 14.102 15.719 -5.875 1 97.75 192 PHE A C 1
ATOM 1416 O O . PHE A 1 192 ? 14.531 16.875 -5.914 1 97.75 192 PHE A O 1
ATOM 1423 N N . ILE A 1 193 ? 13.445 15.117 -6.914 1 96.62 193 ILE A N 1
ATOM 1424 C CA . ILE A 1 193 ? 13.305 15.758 -8.219 1 96.62 193 ILE A CA 1
ATOM 1425 C C . ILE A 1 193 ? 11.836 16.062 -8.492 1 96.62 193 ILE A C 1
ATOM 1427 O O . ILE A 1 193 ? 10.961 15.219 -8.258 1 96.62 193 ILE A O 1
ATOM 1431 N N . LEU A 1 194 ? 11.578 17.266 -8.992 1 96.56 194 LEU A N 1
ATOM 1432 C CA . LEU A 1 194 ? 10.203 17.656 -9.305 1 96.56 194 LEU A CA 1
ATOM 1433 C C . LEU A 1 194 ? 9.625 16.75 -10.391 1 96.56 194 LEU A C 1
ATOM 1435 O O . LEU A 1 194 ? 10.117 16.734 -11.523 1 96.56 194 LEU A O 1
ATOM 1439 N N . THR A 1 195 ? 8.609 16.031 -10.055 1 94.31 195 THR A N 1
ATOM 1440 C CA . THR A 1 195 ? 7.996 15.125 -11.016 1 94.31 195 THR A CA 1
ATOM 1441 C C . THR A 1 195 ? 6.523 15.453 -11.219 1 94.31 195 THR A C 1
ATOM 1443 O O . THR A 1 195 ? 5.949 15.141 -12.266 1 94.31 195 THR A O 1
ATOM 1446 N N . HIS A 1 196 ? 5.914 16.094 -10.234 1 95 196 HIS A N 1
ATOM 1447 C CA . HIS A 1 196 ? 4.496 16.438 -10.281 1 95 196 HIS A CA 1
ATOM 1448 C C . HIS A 1 196 ? 4.273 17.906 -9.914 1 95 196 HIS A C 1
ATOM 1450 O O . HIS A 1 196 ? 3.863 18.219 -8.797 1 95 196 HIS A O 1
ATOM 1456 N N . PRO A 1 197 ? 4.461 18.766 -10.828 1 96.19 197 PRO A N 1
ATOM 1457 C CA . PRO A 1 197 ? 4.195 20.172 -10.539 1 96.19 197 PRO A CA 1
ATOM 1458 C C . PRO A 1 197 ? 2.701 20.5 -10.523 1 96.19 197 PRO A C 1
ATOM 1460 O O . PRO A 1 197 ? 1.931 19.938 -11.297 1 96.19 197 PRO A O 1
ATOM 1463 N N . SER A 1 198 ? 2.242 21.312 -9.656 1 97.38 198 SER A N 1
ATOM 1464 C CA . SER A 1 198 ? 0.904 21.891 -9.609 1 97.38 198 SER A CA 1
ATOM 1465 C C . SER A 1 198 ? -0.167 20.812 -9.594 1 97.38 198 SER A C 1
ATOM 1467 O O . SER A 1 198 ? -1.079 20.812 -10.422 1 97.38 198 SER A O 1
ATOM 1469 N N . MET A 1 199 ? -0.046 20 -8.648 1 97.88 199 MET A N 1
ATOM 1470 C CA . MET A 1 199 ? -1.032 18.938 -8.5 1 97.88 199 MET A CA 1
ATOM 1471 C C . MET A 1 199 ? -2.4 19.516 -8.141 1 97.88 199 MET A C 1
ATOM 1473 O O . MET A 1 199 ? -2.498 20.453 -7.348 1 97.88 199 MET A O 1
ATOM 1477 N N . THR A 1 200 ? -3.465 18.938 -8.742 1 98.5 200 THR A N 1
ATOM 1478 C CA . THR A 1 200 ? -4.836 19.359 -8.453 1 98.5 200 THR A CA 1
ATOM 1479 C C . THR A 1 200 ? -5.738 18.141 -8.281 1 98.5 200 THR A C 1
ATOM 1481 O O . THR A 1 200 ? -5.523 17.094 -8.914 1 98.5 200 THR A O 1
ATOM 1484 N N . VAL A 1 201 ? -6.707 18.297 -7.449 1 98.56 201 VAL A N 1
ATOM 1485 C CA . VAL A 1 201 ? -7.699 17.25 -7.242 1 98.56 201 VAL A CA 1
ATOM 1486 C C . VAL A 1 201 ? -8.867 17.453 -8.203 1 98.56 201 VAL A C 1
ATOM 1488 O O . VAL A 1 201 ? -9.5 18.5 -8.219 1 98.56 201 VAL A O 1
ATOM 1491 N N . ILE A 1 202 ? -9.133 16.438 -9.023 1 98.06 202 ILE A N 1
ATOM 1492 C CA . ILE A 1 202 ? -10.297 16.516 -9.906 1 98.06 202 ILE A CA 1
ATOM 1493 C C . ILE A 1 202 ? -11.57 16.625 -9.07 1 98.06 202 ILE A C 1
ATOM 1495 O O . ILE A 1 202 ? -11.68 15.992 -8.016 1 98.06 202 ILE A O 1
ATOM 1499 N N . PRO A 1 203 ? -12.508 17.391 -9.422 1 97.31 203 PRO A N 1
ATOM 1500 C CA . PRO A 1 203 ? -13.664 17.703 -8.586 1 97.31 203 PRO A CA 1
ATOM 1501 C C . PRO A 1 203 ? -14.602 16.516 -8.383 1 97.31 203 PRO A C 1
ATOM 1503 O O . PRO A 1 203 ? -15.289 16.438 -7.363 1 97.31 203 PRO A O 1
ATOM 1506 N N . GLU A 1 204 ? -14.648 15.602 -9.391 1 95.25 204 GLU A N 1
ATOM 1507 C CA . GLU A 1 204 ? -15.492 14.414 -9.32 1 95.25 204 GLU A CA 1
ATOM 1508 C C . GLU A 1 204 ? -14.688 13.148 -9.609 1 95.25 204 GLU A C 1
ATOM 1510 O O . GLU A 1 204 ? -13.859 13.133 -10.523 1 95.25 204 GLU A O 1
ATOM 1515 N N . SER A 1 205 ? -14.898 12.203 -8.719 1 92.31 205 SER A N 1
ATOM 1516 C CA . SER A 1 205 ? -14.227 10.922 -8.93 1 92.31 205 SER A CA 1
ATOM 1517 C C . SER A 1 205 ? -15.078 9.766 -8.406 1 92.31 205 SER A C 1
ATOM 1519 O O . SER A 1 205 ? -16.016 9.977 -7.637 1 92.31 205 SER A O 1
ATOM 1521 N N . GLY A 1 206 ? -14.789 8.594 -8.914 1 94.31 206 GLY A N 1
ATOM 1522 C CA . GLY A 1 206 ? -15.578 7.422 -8.562 1 94.31 206 GLY A CA 1
ATOM 1523 C C . GLY A 1 206 ? -14.898 6.539 -7.527 1 94.31 206 GLY A C 1
ATOM 1524 O O . GLY A 1 206 ? -15.258 5.371 -7.371 1 94.31 206 GLY A O 1
ATOM 1525 N N . GLU A 1 207 ? -13.961 7.074 -6.762 1 96.19 207 GLU A N 1
ATOM 1526 C CA . GLU A 1 207 ? -13.258 6.262 -5.77 1 96.19 207 GLU A CA 1
ATOM 1527 C C . GLU A 1 207 ? -13.5 6.785 -4.359 1 96.19 207 GLU A C 1
ATOM 1529 O O . GLU A 1 207 ? -13.539 8 -4.141 1 96.19 207 GLU A O 1
ATOM 1534 N N . PHE A 1 208 ? -13.758 5.859 -3.383 1 98 208 PHE A N 1
ATOM 1535 C CA . PHE A 1 208 ? -13.953 6.281 -2.002 1 98 208 PHE A CA 1
ATOM 1536 C C . PHE A 1 208 ? -13.219 5.359 -1.041 1 98 208 PHE A C 1
ATOM 1538 O O . PHE A 1 208 ? -12.945 4.203 -1.37 1 98 208 PHE A O 1
ATOM 1545 N N . ALA A 1 209 ? -12.852 5.879 0.039 1 98.25 209 ALA A N 1
ATOM 1546 C CA . ALA A 1 209 ? -12.164 5.129 1.087 1 98.25 209 ALA A CA 1
ATOM 1547 C C . ALA A 1 209 ? -12.867 5.285 2.43 1 98.25 209 ALA A C 1
ATOM 1549 O O . ALA A 1 209 ? -13.047 6.406 2.916 1 98.25 209 ALA A O 1
ATOM 1550 N N . ILE A 1 210 ? -13.242 4.227 3.025 1 97.69 210 ILE A N 1
ATOM 1551 C CA . ILE A 1 210 ? -13.82 4.16 4.363 1 97.69 210 ILE A CA 1
ATOM 1552 C C . ILE A 1 210 ? -13.727 2.732 4.895 1 97.69 210 ILE A C 1
ATOM 1554 O O . ILE A 1 210 ? -13.812 1.771 4.129 1 97.69 210 ILE A O 1
ATOM 1558 N N . ASN A 1 211 ? -13.484 2.564 6.121 1 96.25 211 ASN A N 1
ATOM 1559 C CA . ASN A 1 211 ? -13.461 1.238 6.727 1 96.25 211 ASN A CA 1
ATOM 1560 C C . ASN A 1 211 ? -14.867 0.663 6.871 1 96.25 211 ASN A C 1
ATOM 1562 O O . ASN A 1 211 ? -15.547 0.919 7.867 1 96.25 211 ASN A O 1
ATOM 1566 N N . SER A 1 212 ? -15.289 -0.187 6.008 1 95.19 212 SER A N 1
ATOM 1567 C CA . SER A 1 212 ? -16.656 -0.697 5.957 1 95.19 212 SER A CA 1
ATOM 1568 C C . SER A 1 212 ? -16.938 -1.627 7.129 1 95.19 212 SER A C 1
ATOM 1570 O O . SER A 1 212 ? -18.094 -1.907 7.438 1 95.19 212 SER A O 1
ATOM 1572 N N . SER A 1 213 ? -15.883 -2.135 7.754 1 95.38 213 SER A N 1
ATOM 1573 C CA . SER A 1 213 ? -16.094 -2.996 8.914 1 95.38 213 SER A CA 1
ATOM 1574 C C . SER A 1 213 ? -16.781 -2.236 10.047 1 95.38 213 SER A C 1
ATOM 1576 O O . SER A 1 213 ? -17.328 -2.844 10.969 1 95.38 213 SER A O 1
ATOM 1578 N N . ASN A 1 214 ? -16.75 -0.924 9.977 1 94.94 214 ASN A N 1
ATOM 1579 C CA . ASN A 1 214 ? -17.344 -0.091 11.016 1 94.94 214 ASN A CA 1
ATOM 1580 C C . ASN A 1 214 ? -18.719 0.422 10.609 1 94.94 214 ASN A C 1
ATOM 1582 O O . ASN A 1 214 ? -19.266 1.338 11.234 1 94.94 214 ASN A O 1
ATOM 1586 N N . SER A 1 215 ? -19.297 -0.162 9.609 1 96.06 215 SER A N 1
ATOM 1587 C CA . SER A 1 215 ? -20.516 0.373 9 1 96.06 215 SER A CA 1
ATOM 1588 C C . SER A 1 215 ? -21.641 0.502 10.023 1 96.06 215 SER A C 1
ATOM 1590 O O . SER A 1 215 ? -22.422 1.454 9.977 1 96.06 215 SER A O 1
ATOM 1592 N N . ARG A 1 216 ? -21.75 -0.38 10.938 1 94.69 216 ARG A N 1
ATOM 1593 C CA . ARG A 1 216 ? -22.859 -0.352 11.898 1 94.69 216 ARG A CA 1
ATOM 1594 C C . ARG A 1 216 ? -22.703 0.816 12.867 1 94.69 216 ARG A C 1
ATOM 1596 O O . ARG A 1 216 ? -23.656 1.155 13.586 1 94.69 216 ARG A O 1
ATOM 1603 N N . PHE A 1 217 ? -21.516 1.442 12.922 1 95.81 217 PHE A N 1
ATOM 1604 C CA . PHE A 1 217 ? -21.266 2.523 13.867 1 95.81 217 PHE A CA 1
ATOM 1605 C C . PHE A 1 217 ? -21.375 3.881 13.18 1 95.81 217 PHE A C 1
ATOM 1607 O O . PHE A 1 217 ? -21.312 4.922 13.836 1 95.81 217 PHE A O 1
ATOM 1614 N N . TRP A 1 218 ? -21.531 3.914 11.875 1 96.5 218 TRP A N 1
ATOM 1615 C CA . TRP A 1 218 ? -21.562 5.168 11.133 1 96.5 218 TRP A CA 1
ATOM 1616 C C . TRP A 1 218 ? -22.75 6.023 11.539 1 96.5 218 TRP A C 1
ATOM 1618 O O . TRP A 1 218 ? -23.859 5.504 11.75 1 96.5 218 TRP A O 1
ATOM 1628 N N . GLU A 1 219 ? -22.578 7.309 11.648 1 94.56 219 GLU A N 1
ATOM 1629 C CA . GLU A 1 219 ? -23.703 8.234 11.82 1 94.56 219 GLU A CA 1
ATOM 1630 C C . GLU A 1 219 ? -24.594 8.25 10.586 1 94.56 219 GLU A C 1
ATOM 1632 O O . GLU A 1 219 ? -24.141 7.945 9.477 1 94.56 219 GLU A O 1
ATOM 1637 N N . PRO A 1 220 ? -25.781 8.68 10.703 1 96 220 PRO A N 1
ATOM 1638 C CA . PRO A 1 220 ? -26.75 8.609 9.617 1 96 220 PRO A CA 1
ATOM 1639 C C . PRO A 1 220 ? -26.281 9.328 8.359 1 96 220 PRO A C 1
ATOM 1641 O O . PRO A 1 220 ? -26.453 8.805 7.25 1 96 220 PRO A O 1
ATOM 1644 N N . PRO A 1 221 ? -25.672 10.484 8.422 1 97.12 221 PRO A N 1
ATOM 1645 C CA . PRO A 1 221 ? -25.25 11.148 7.184 1 97.12 221 PRO A CA 1
ATOM 1646 C C . PRO A 1 221 ? -24.203 10.344 6.414 1 97.12 221 PRO A C 1
ATOM 1648 O O . PRO A 1 221 ? -24.219 10.32 5.18 1 97.12 221 PRO A O 1
ATOM 1651 N N . ILE A 1 222 ? -23.281 9.719 7.137 1 97.81 222 ILE A N 1
ATOM 1652 C CA . ILE A 1 222 ? -22.234 8.922 6.508 1 97.81 222 ILE A CA 1
ATOM 1653 C C . ILE A 1 222 ? -22.844 7.672 5.883 1 97.81 222 ILE A C 1
ATOM 1655 O O . ILE A 1 222 ? -22.484 7.293 4.762 1 97.81 222 ILE A O 1
ATOM 1659 N N . ARG A 1 223 ? -23.734 7.039 6.602 1 97.25 223 ARG A N 1
ATOM 1660 C CA . ARG A 1 223 ? -24.438 5.871 6.059 1 97.25 223 ARG A CA 1
ATOM 1661 C C . ARG A 1 223 ? -25.172 6.223 4.773 1 97.25 223 ARG A C 1
ATOM 1663 O O . ARG A 1 223 ? -25.094 5.488 3.787 1 97.25 223 ARG A O 1
ATOM 1670 N N . ALA A 1 224 ? -25.875 7.324 4.801 1 97.25 224 ALA A N 1
ATOM 1671 C CA . ALA A 1 224 ? -26.625 7.773 3.625 1 97.25 224 ALA A CA 1
ATOM 1672 C C . ALA A 1 224 ? -25.688 7.996 2.439 1 97.25 224 ALA A C 1
ATOM 1674 O O . ALA A 1 224 ? -25.984 7.598 1.314 1 97.25 224 ALA A O 1
ATOM 1675 N N . TYR A 1 225 ? -24.609 8.602 2.719 1 97.75 225 TYR A N 1
ATOM 1676 C CA . TYR A 1 225 ? -23.641 8.891 1.663 1 97.75 225 TYR A CA 1
ATOM 1677 C C . TYR A 1 225 ? -23.094 7.602 1.057 1 97.75 225 TYR A C 1
ATOM 1679 O O . TYR A 1 225 ? -23.062 7.449 -0.167 1 97.75 225 TYR A O 1
ATOM 1687 N N . VAL A 1 226 ? -22.625 6.688 1.916 1 97.88 226 VAL A N 1
ATOM 1688 C CA . VAL A 1 226 ? -22.031 5.445 1.445 1 97.88 226 VAL A CA 1
ATOM 1689 C C . VAL A 1 226 ? -23.078 4.609 0.712 1 97.88 226 VAL A C 1
ATOM 1691 O O . VAL A 1 226 ? -22.766 3.965 -0.295 1 97.88 226 VAL A O 1
ATOM 1694 N N . ASP A 1 227 ? -24.297 4.656 1.177 1 96.94 227 ASP A N 1
ATOM 1695 C CA . ASP A 1 227 ? -25.375 3.938 0.502 1 96.94 227 ASP A CA 1
ATOM 1696 C C . ASP A 1 227 ? -25.562 4.445 -0.926 1 96.94 227 ASP A C 1
ATOM 1698 O O . ASP A 1 227 ? -25.828 3.66 -1.838 1 96.94 227 ASP A O 1
ATOM 1702 N N . GLU A 1 228 ? -25.469 5.754 -1.096 1 96.69 228 GLU A N 1
ATOM 1703 C CA . GLU A 1 228 ? -25.531 6.328 -2.438 1 96.69 228 GLU A CA 1
ATOM 1704 C C . GLU A 1 228 ? -24.469 5.727 -3.346 1 96.69 228 GLU A C 1
ATOM 1706 O O . GLU A 1 228 ? -24.719 5.445 -4.516 1 96.69 228 GLU A O 1
ATOM 1711 N N . LEU A 1 229 ? -23.281 5.594 -2.812 1 97.69 229 LEU A N 1
ATOM 1712 C CA . LEU A 1 229 ? -22.156 5.09 -3.594 1 97.69 229 LEU A CA 1
ATOM 1713 C C . LEU A 1 229 ? -22.344 3.615 -3.93 1 97.69 229 LEU A C 1
ATOM 1715 O O . LEU A 1 229 ? -22.062 3.191 -5.055 1 97.69 229 LEU A O 1
ATOM 1719 N N . LEU A 1 230 ? -22.797 2.881 -2.961 1 96.94 230 LEU A N 1
ATOM 1720 C CA . LEU A 1 230 ? -22.953 1.438 -3.121 1 96.94 230 LEU A CA 1
ATOM 1721 C C . LEU A 1 230 ? -24.078 1.113 -4.098 1 96.94 230 LEU A C 1
ATOM 1723 O O . LEU A 1 230 ? -24.016 0.102 -4.801 1 96.94 230 LEU A O 1
ATOM 1727 N N . ALA A 1 231 ? -25.094 1.99 -4.172 1 95.94 231 ALA A N 1
ATOM 1728 C CA . ALA A 1 231 ? -26.188 1.807 -5.113 1 95.94 231 ALA A CA 1
ATOM 1729 C C . ALA A 1 231 ? -25.719 1.95 -6.555 1 95.94 231 ALA A C 1
ATOM 1731 O O . ALA A 1 231 ? -26.312 1.381 -7.473 1 95.94 231 ALA A O 1
ATOM 1732 N N . GLY A 1 232 ? -24.672 2.734 -6.781 1 93.62 232 GLY A N 1
ATOM 1733 C CA . GLY A 1 232 ? -24.031 2.848 -8.078 1 93.62 232 GLY A CA 1
ATOM 1734 C C . GLY A 1 232 ? -24.953 3.357 -9.164 1 93.62 232 GLY A C 1
ATOM 1735 O O . GLY A 1 232 ? -25.703 4.316 -8.953 1 93.62 232 GLY A O 1
ATOM 1736 N N . ARG A 1 233 ? -24.812 2.719 -10.352 1 92.94 233 ARG A N 1
ATOM 1737 C CA . ARG A 1 233 ? -25.562 3.135 -11.539 1 92.94 233 ARG A CA 1
ATOM 1738 C C . ARG A 1 233 ? -27.062 2.998 -11.305 1 92.94 233 ARG A C 1
ATOM 1740 O O . ARG A 1 233 ? -27.859 3.709 -11.93 1 92.94 233 ARG A O 1
ATOM 1747 N N . SER A 1 234 ? -27.484 2.219 -10.391 1 91.75 234 SER A N 1
ATOM 1748 C CA . SER A 1 234 ? -28.891 1.99 -10.102 1 91.75 234 SER A CA 1
ATOM 1749 C C . SER A 1 234 ? -29.406 2.996 -9.078 1 91.75 234 SER A C 1
ATOM 1751 O O . SER A 1 234 ? -30.609 3.041 -8.805 1 91.75 234 SER A O 1
ATOM 1753 N N . GLY A 1 235 ? -28.547 3.781 -8.508 1 93.75 235 GLY A N 1
ATOM 1754 C CA . GLY A 1 235 ? -28.922 4.73 -7.469 1 93.75 235 GLY A CA 1
ATOM 1755 C C . GLY A 1 235 ? -28.953 6.168 -7.953 1 93.75 235 GLY A C 1
ATOM 1756 O O . GLY A 1 235 ? -28.891 6.422 -9.156 1 93.75 235 GLY A O 1
ATOM 1757 N N . PRO A 1 236 ? -29.047 7.047 -6.969 1 93.88 236 PRO A N 1
ATOM 1758 C CA . PRO A 1 236 ? -29.203 8.461 -7.297 1 93.88 236 PRO A CA 1
ATOM 1759 C C . PRO A 1 236 ? -27.969 9.062 -7.969 1 93.88 236 PRO A C 1
ATOM 1761 O O . PRO A 1 236 ? -28.078 10.078 -8.656 1 93.88 236 PRO A O 1
ATOM 1764 N N . ARG A 1 237 ? -26.828 8.344 -7.84 1 94.25 237 ARG A N 1
ATOM 1765 C CA . ARG A 1 237 ? -25.578 8.891 -8.391 1 94.25 237 ARG A CA 1
ATOM 1766 C C . ARG A 1 237 ? -25.422 8.508 -9.859 1 94.25 237 ARG A C 1
ATOM 1768 O O . ARG A 1 237 ? -24.625 9.109 -10.578 1 94.25 237 ARG A O 1
ATOM 1775 N N . SER A 1 238 ? -26.016 7.445 -10.328 1 94.12 238 SER A N 1
ATOM 1776 C CA . SER A 1 238 ? -26.062 6.953 -11.695 1 94.12 238 SER A CA 1
ATOM 1777 C C . SER A 1 238 ? -24.656 6.637 -12.219 1 94.12 238 SER A C 1
ATOM 1779 O O . SER A 1 238 ? -24.375 6.848 -13.398 1 94.12 238 SER A O 1
ATOM 1781 N N . LYS A 1 239 ? -23.797 6.316 -11.359 1 94.94 239 LYS A N 1
ATOM 1782 C CA . LYS A 1 239 ? -22.453 5.879 -11.727 1 94.94 239 LYS A CA 1
ATOM 1783 C C . LYS A 1 239 ? -21.891 4.906 -10.695 1 94.94 239 LYS A C 1
ATOM 1785 O O . LYS A 1 239 ? -22.203 4.996 -9.508 1 94.94 239 LYS A O 1
ATOM 1790 N N . ASP A 1 240 ? -21.094 3.994 -11.109 1 94.94 240 ASP A N 1
ATOM 1791 C CA . ASP A 1 240 ? -20.484 3.035 -10.203 1 94.94 240 ASP A CA 1
ATOM 1792 C C . ASP A 1 240 ? -19.234 3.633 -9.539 1 94.94 240 ASP A C 1
ATOM 1794 O O . ASP A 1 240 ? -18.578 4.5 -10.109 1 94.94 240 ASP A O 1
ATOM 1798 N N . TYR A 1 241 ? -19.031 3.201 -8.414 1 96.44 241 TYR A N 1
ATOM 1799 C CA . TYR A 1 241 ? -17.891 3.645 -7.625 1 96.44 241 TYR A CA 1
ATOM 1800 C C . TYR A 1 241 ? -16.953 2.479 -7.312 1 96.44 241 TYR A C 1
ATOM 1802 O O . TYR A 1 241 ? -17.312 1.317 -7.531 1 96.44 241 TYR A O 1
ATOM 1810 N N . ASN A 1 242 ? -15.773 2.801 -6.957 1 95.88 242 ASN A N 1
ATOM 1811 C CA . ASN A 1 242 ? -14.766 1.841 -6.516 1 95.88 242 ASN A CA 1
ATOM 1812 C C . ASN A 1 242 ? -14.234 2.188 -5.129 1 95.88 242 ASN A C 1
ATOM 1814 O O . ASN A 1 242 ? -14.203 3.357 -4.746 1 95.88 242 ASN A O 1
ATOM 1818 N N . MET A 1 243 ? -13.859 1.183 -4.418 1 95.88 243 MET A N 1
ATOM 1819 C CA . MET A 1 243 ? -13.461 1.426 -3.031 1 95.88 243 MET A CA 1
ATOM 1820 C C . MET A 1 243 ? -11.992 1.082 -2.814 1 95.88 243 MET A C 1
ATOM 1822 O O . MET A 1 243 ? -11.453 0.195 -3.479 1 95.88 243 MET A O 1
ATOM 1826 N N . ARG A 1 244 ? -11.352 1.832 -1.924 1 95 244 ARG A N 1
ATOM 1827 C CA . ARG A 1 244 ? -10.023 1.548 -1.384 1 95 244 ARG A CA 1
ATOM 1828 C C . ARG A 1 244 ? -10 1.732 0.13 1 95 244 ARG A C 1
ATOM 1830 O O . ARG A 1 244 ? -10.688 2.602 0.667 1 95 244 ARG A O 1
ATOM 1837 N N . TRP A 1 245 ? -9.203 0.939 0.753 1 95.69 245 TRP A N 1
ATOM 1838 C CA . TRP A 1 245 ? -8.914 1.139 2.17 1 95.69 245 TRP A CA 1
ATOM 1839 C C . TRP A 1 245 ? -7.559 0.537 2.539 1 95.69 245 TRP A C 1
ATOM 1841 O O . TRP A 1 245 ? -7.473 -0.645 2.881 1 95.69 245 TRP A O 1
ATOM 1851 N N . ILE A 1 246 ? -6.633 1.353 2.584 1 91.5 246 ILE A N 1
ATOM 1852 C CA . ILE A 1 246 ? -5.254 0.92 2.795 1 91.5 246 ILE A CA 1
ATOM 1853 C C . ILE A 1 246 ? -4.879 1.094 4.266 1 91.5 246 ILE A C 1
ATOM 1855 O O . ILE A 1 246 ? -3.912 0.494 4.742 1 91.5 246 ILE A O 1
ATOM 1859 N N . ALA A 1 247 ? -5.598 1.939 5.031 1 91.31 247 ALA A N 1
ATOM 1860 C CA . ALA A 1 247 ? -5.391 2.193 6.457 1 91.31 247 ALA A CA 1
ATOM 1861 C C . ALA A 1 247 ? -4.082 2.947 6.691 1 91.31 247 ALA A C 1
ATOM 1863 O O . ALA A 1 247 ? -3.352 2.652 7.641 1 91.31 247 ALA A O 1
ATOM 1864 N N . ALA A 1 248 ? -3.705 3.779 5.875 1 95.12 248 ALA A N 1
ATOM 1865 C CA . ALA A 1 248 ? -2.668 4.801 5.98 1 95.12 248 ALA A CA 1
ATOM 1866 C C . ALA A 1 248 ? -3.135 6.121 5.371 1 95.12 248 ALA A C 1
ATOM 1868 O O . ALA A 1 248 ? -3.334 6.215 4.156 1 95.12 248 ALA A O 1
ATOM 1869 N N . LEU A 1 249 ? -3.271 7.078 6.188 1 97.75 249 LEU A N 1
ATOM 1870 C CA . LEU A 1 249 ? -3.818 8.367 5.77 1 97.75 249 LEU A CA 1
ATOM 1871 C C . LEU A 1 249 ? -3.02 8.945 4.609 1 97.75 249 LEU A C 1
ATOM 1873 O O . LEU A 1 249 ? -3.594 9.367 3.604 1 97.75 249 LEU A O 1
ATOM 1877 N N . VAL A 1 250 ? -1.714 8.883 4.699 1 97.94 250 VAL A N 1
ATOM 1878 C CA . VAL A 1 250 ? -0.837 9.523 3.725 1 97.94 250 VAL A CA 1
ATOM 1879 C C . VAL A 1 250 ? -1.027 8.875 2.355 1 97.94 250 VAL A C 1
ATOM 1881 O O . VAL A 1 250 ? -0.956 9.555 1.326 1 97.94 250 VAL A O 1
ATOM 1884 N N . ALA A 1 251 ? -1.229 7.59 2.328 1 97.38 251 ALA A N 1
ATOM 1885 C CA . ALA A 1 251 ? -1.452 6.887 1.067 1 97.38 251 ALA A CA 1
ATOM 1886 C C . ALA A 1 251 ? -2.738 7.359 0.396 1 97.38 251 ALA A C 1
ATOM 1888 O O . ALA A 1 251 ? -2.779 7.535 -0.824 1 97.38 251 ALA A O 1
ATOM 1889 N N . ASP A 1 252 ? -3.744 7.609 1.14 1 97.5 252 ASP A N 1
ATOM 1890 C CA . ASP A 1 252 ? -5.012 8.07 0.582 1 97.5 252 ASP A CA 1
ATOM 1891 C C . ASP A 1 252 ? -4.918 9.531 0.142 1 97.5 252 ASP A C 1
ATOM 1893 O O . ASP A 1 252 ? -5.52 9.922 -0.861 1 97.5 252 ASP A O 1
ATOM 1897 N N . VAL A 1 253 ? -4.215 10.32 0.936 1 98.62 253 VAL A N 1
ATOM 1898 C CA . VAL A 1 253 ? -3.998 11.703 0.515 1 98.62 253 VAL A CA 1
ATOM 1899 C C . VAL A 1 253 ? -3.35 11.727 -0.867 1 98.62 253 VAL A C 1
ATOM 1901 O O . VAL A 1 253 ? -3.799 12.453 -1.759 1 98.62 253 VAL A O 1
ATOM 1904 N N . HIS A 1 254 ? -2.344 10.914 -0.988 1 98.44 254 HIS A N 1
ATOM 1905 C CA . HIS A 1 254 ? -1.592 10.875 -2.238 1 98.44 254 HIS A CA 1
ATOM 1906 C C . HIS A 1 254 ? -2.463 10.383 -3.391 1 98.44 254 HIS A C 1
ATOM 1908 O O . HIS A 1 254 ? -2.449 10.969 -4.477 1 98.44 254 HIS A O 1
ATOM 1914 N N . ARG A 1 255 ? -3.197 9.312 -3.191 1 97.5 255 ARG A N 1
ATOM 1915 C CA . ARG A 1 255 ? -4.094 8.789 -4.219 1 97.5 255 ARG A CA 1
ATOM 1916 C C . ARG A 1 255 ? -5.094 9.852 -4.664 1 97.5 255 ARG A C 1
ATOM 1918 O O . ARG A 1 255 ? -5.332 10.016 -5.863 1 97.5 255 ARG A O 1
ATOM 1925 N N . ILE A 1 256 ? -5.664 10.562 -3.736 1 98.38 256 ILE A N 1
ATOM 1926 C CA . ILE A 1 256 ? -6.711 11.539 -4.02 1 98.38 256 ILE A CA 1
ATOM 1927 C C . ILE A 1 256 ? -6.121 12.719 -4.793 1 98.38 256 ILE A C 1
ATOM 1929 O O . ILE A 1 256 ? -6.77 13.273 -5.68 1 98.38 256 ILE A O 1
ATOM 1933 N N . LEU A 1 257 ? -4.891 13.07 -4.461 1 98.5 257 LEU A N 1
ATOM 1934 C CA . LEU A 1 257 ? -4.227 14.141 -5.195 1 98.5 257 LEU A CA 1
ATOM 1935 C C . LEU A 1 257 ? -4.012 13.742 -6.652 1 98.5 257 LEU A C 1
ATOM 1937 O O . LEU A 1 257 ? -3.914 14.609 -7.527 1 98.5 257 LEU A O 1
ATOM 1941 N N . LEU A 1 258 ? -3.979 12.453 -6.918 1 96.5 258 LEU A N 1
ATOM 1942 C CA . LEU A 1 258 ? -3.656 11.992 -8.266 1 96.5 258 LEU A CA 1
ATOM 1943 C C . LEU A 1 258 ? -4.922 11.578 -9.016 1 96.5 258 LEU A C 1
ATOM 1945 O O . LEU A 1 258 ? -5.055 11.844 -10.211 1 96.5 258 LEU A O 1
ATOM 1949 N N . ARG A 1 259 ? -5.883 10.969 -8.234 1 95.56 259 ARG A N 1
ATOM 1950 C CA . ARG A 1 259 ? -7.008 10.352 -8.922 1 95.56 259 ARG A CA 1
ATOM 1951 C C . ARG A 1 259 ? -8.336 10.938 -8.445 1 95.56 259 ARG A C 1
ATOM 1953 O O . ARG A 1 259 ? -9.391 10.617 -8.984 1 95.56 259 ARG A O 1
ATOM 1960 N N . GLY A 1 260 ? -8.281 11.75 -7.504 1 97.75 260 GLY A N 1
ATOM 1961 C CA . GLY A 1 260 ? -9.508 12.227 -6.883 1 97.75 260 GLY A CA 1
ATOM 1962 C C . GLY A 1 260 ? -10.148 11.203 -5.973 1 97.75 260 GLY A C 1
ATOM 1963 O O . GLY A 1 260 ? -9.5 10.242 -5.551 1 97.75 260 GLY A O 1
ATOM 1964 N N . GLY A 1 261 ? -11.375 11.492 -5.605 1 98.12 261 GLY A N 1
ATOM 1965 C CA . GLY A 1 261 ? -12.102 10.633 -4.688 1 98.12 261 GLY A CA 1
ATOM 1966 C C . GLY A 1 261 ? -12.297 11.258 -3.316 1 98.12 261 GLY A C 1
ATOM 1967 O O . GLY A 1 261 ? -12.125 12.469 -3.152 1 98.12 261 GLY A O 1
ATOM 1968 N N . ILE A 1 262 ? -12.711 10.383 -2.396 1 98.75 262 ILE A N 1
ATOM 1969 C CA . ILE A 1 262 ? -13.008 10.906 -1.068 1 98.75 262 ILE A CA 1
ATOM 1970 C C . ILE A 1 262 ? -12.516 9.922 -0.005 1 98.75 262 ILE A C 1
ATOM 1972 O O . ILE A 1 262 ? -12.57 8.711 -0.203 1 98.75 262 ILE A O 1
ATOM 1976 N N . TYR A 1 263 ? -11.969 10.453 0.988 1 98.75 263 TYR A N 1
ATOM 1977 C CA . TYR A 1 263 ? -11.562 9.734 2.195 1 98.75 263 TYR A CA 1
ATOM 1978 C C . TYR A 1 263 ? -12.484 10.078 3.363 1 98.75 263 TYR A C 1
ATOM 1980 O O . TYR A 1 263 ? -12.719 11.258 3.648 1 98.75 263 TYR A O 1
ATOM 1988 N N . LEU A 1 264 ? -12.969 9.008 4.027 1 98.5 264 LEU A N 1
ATOM 1989 C CA . LEU A 1 264 ? -13.867 9.227 5.16 1 98.5 264 LEU A CA 1
ATOM 1990 C C . LEU A 1 264 ? -13.359 8.508 6.402 1 98.5 264 LEU A C 1
ATOM 1992 O O . LEU A 1 264 ? -13.266 7.277 6.422 1 98.5 264 LEU A O 1
ATOM 1996 N N . TYR A 1 265 ? -13 9.227 7.406 1 97.88 265 TYR A N 1
ATOM 1997 C CA . TYR A 1 265 ? -12.812 8.781 8.781 1 97.88 265 TYR A CA 1
ATOM 1998 C C . TYR A 1 265 ? -13.641 9.617 9.742 1 97.88 265 TYR A C 1
ATOM 2000 O O . TYR A 1 265 ? -13.094 10.359 10.562 1 97.88 265 TYR A O 1
ATOM 2008 N N . PRO A 1 266 ? -14.922 9.453 9.656 1 96.25 266 PRO A N 1
ATOM 2009 C CA . PRO A 1 266 ? -15.867 10.289 10.406 1 96.25 266 PRO A CA 1
ATOM 2010 C C . PRO A 1 266 ? -15.953 9.906 11.883 1 96.25 266 PRO A C 1
ATOM 2012 O O . PRO A 1 266 ? -15.398 8.883 12.289 1 96.25 266 PRO A O 1
ATOM 2015 N N . ARG A 1 267 ? -16.516 10.773 12.625 1 93.62 267 ARG A N 1
ATOM 2016 C CA . ARG A 1 267 ? -16.938 10.352 13.961 1 93.62 267 ARG A CA 1
ATOM 2017 C C . ARG A 1 267 ? -17.922 9.188 13.875 1 93.62 267 ARG A C 1
ATOM 2019 O O . ARG A 1 267 ? -18.734 9.117 12.945 1 93.62 267 ARG A O 1
ATOM 2026 N N . ASP A 1 268 ? -17.734 8.242 14.742 1 91.19 268 ASP A N 1
ATOM 2027 C CA . ASP A 1 268 ? -18.656 7.125 14.773 1 91.19 268 ASP A CA 1
ATOM 2028 C C . ASP A 1 268 ? -18.984 6.715 16.219 1 91.19 268 ASP A C 1
ATOM 2030 O O . ASP A 1 268 ? -18.453 7.305 17.156 1 91.19 268 ASP A O 1
ATOM 2034 N N . THR A 1 269 ? -19.859 5.809 16.391 1 91.31 269 THR A N 1
ATOM 2035 C CA . THR A 1 269 ? -20.359 5.453 17.703 1 91.31 269 THR A CA 1
ATOM 2036 C C . THR A 1 269 ? -19.547 4.32 18.312 1 91.31 269 THR A C 1
ATOM 2038 O O . THR A 1 269 ? -19.844 3.863 19.422 1 91.31 269 THR A O 1
ATOM 2041 N N . LYS A 1 270 ? -18.562 3.812 17.641 1 88.5 270 LYS A N 1
ATOM 2042 C CA . LYS A 1 270 ? -17.688 2.785 18.203 1 88.5 270 LYS A CA 1
ATOM 2043 C C . LYS A 1 270 ? -16.891 3.324 19.391 1 88.5 270 LYS A C 1
ATOM 2045 O O . LYS A 1 270 ? -16.641 2.602 20.359 1 88.5 270 LYS A O 1
ATOM 2050 N N . THR A 1 271 ? -16.438 4.59 19.219 1 86.5 271 THR A N 1
ATOM 2051 C CA . THR A 1 271 ? -15.781 5.316 20.297 1 86.5 271 THR A CA 1
ATOM 2052 C C . THR A 1 271 ? -16.5 6.637 20.578 1 86.5 271 THR A C 1
ATOM 2054 O O . THR A 1 271 ? -15.969 7.711 20.297 1 86.5 271 THR A O 1
ATOM 2057 N N . PRO A 1 272 ? -17.531 6.527 21.25 1 84.06 272 PRO A N 1
ATOM 2058 C CA . PRO A 1 272 ? -18.406 7.699 21.375 1 84.06 272 PRO A CA 1
ATOM 2059 C C . PRO A 1 272 ? -17.734 8.836 22.156 1 84.06 272 PRO A C 1
ATOM 2061 O O . PRO A 1 272 ? -18.094 10 21.969 1 84.06 272 PRO A O 1
ATOM 2064 N N . ASP A 1 273 ? -16.781 8.516 22.906 1 87.69 273 ASP A N 1
ATOM 2065 C CA . ASP A 1 273 ? -16.141 9.531 23.734 1 87.69 273 ASP A CA 1
ATOM 2066 C C . ASP A 1 273 ? -15.078 10.305 22.969 1 87.69 273 ASP A C 1
ATOM 2068 O O . ASP A 1 273 ? -14.609 11.352 23.406 1 87.69 273 ASP A O 1
ATOM 2072 N N . LEU A 1 274 ? -14.797 9.773 21.828 1 86.44 274 LEU A N 1
ATOM 2073 C CA . LEU A 1 274 ? -13.797 10.445 21 1 86.44 274 LEU A CA 1
ATOM 2074 C C . LEU A 1 274 ? -14.461 11.25 19.891 1 86.44 274 LEU A C 1
ATOM 2076 O O . LEU A 1 274 ? -15.414 10.781 19.266 1 86.44 274 LEU A O 1
ATOM 2080 N N . ALA A 1 275 ? -14.039 12.461 19.734 1 86 275 ALA A N 1
ATOM 2081 C CA . ALA A 1 275 ? -14.555 13.297 18.656 1 86 275 ALA A CA 1
ATOM 2082 C C . ALA A 1 275 ? -14.188 12.727 17.297 1 86 275 ALA A C 1
ATOM 2084 O O . ALA A 1 275 ? -14.898 12.938 16.312 1 86 275 ALA A O 1
ATOM 2085 N N . GLY A 1 276 ? -13.117 12.047 17.219 1 92.06 276 GLY A N 1
ATOM 2086 C CA . GLY A 1 276 ? -12.531 11.422 16.031 1 92.06 276 GLY A CA 1
ATOM 2087 C C . GLY A 1 276 ? -11.312 10.578 16.359 1 92.06 276 GLY A C 1
ATOM 2088 O O . GLY A 1 276 ? -10.93 10.438 17.516 1 92.06 276 GLY A O 1
ATOM 2089 N N . ARG A 1 277 ? -10.773 10.047 15.32 1 91.38 277 ARG A N 1
ATOM 2090 C CA . ARG A 1 277 ? -9.664 9.125 15.562 1 91.38 277 ARG A CA 1
ATOM 2091 C C . ARG A 1 277 ? -8.328 9.758 15.188 1 91.38 277 ARG A C 1
ATOM 2093 O O . ARG A 1 277 ? -7.289 9.398 15.742 1 91.38 277 ARG A O 1
ATOM 2100 N N . LEU A 1 278 ? -8.367 10.703 14.312 1 96 278 LEU A N 1
ATOM 2101 C CA . LEU A 1 278 ? -7.129 11.289 13.805 1 96 278 LEU A CA 1
ATOM 2102 C C . LEU A 1 278 ? -6.785 12.57 14.562 1 96 278 LEU A C 1
ATOM 2104 O O . LEU A 1 278 ? -7.66 13.195 15.164 1 96 278 LEU A O 1
ATOM 2108 N N . ARG A 1 279 ? -5.547 12.922 14.578 1 97.19 279 ARG A N 1
ATOM 2109 C CA . ARG A 1 279 ? -5.086 14.102 15.297 1 97.19 279 ARG A CA 1
ATOM 2110 C C . ARG A 1 279 ? -5.211 15.352 14.43 1 97.19 279 ARG A C 1
ATOM 2112 O O . ARG A 1 279 ? -4.855 15.336 13.25 1 97.19 279 ARG A O 1
ATOM 2119 N N . LEU A 1 280 ? -5.645 16.406 15 1 98.38 280 LEU A N 1
ATOM 2120 C CA . LEU A 1 280 ? -5.914 17.641 14.289 1 98.38 280 LEU A CA 1
ATOM 2121 C C . LEU A 1 280 ? -4.613 18.297 13.82 1 98.38 280 LEU A C 1
ATOM 2123 O O . LEU A 1 280 ? -4.445 18.578 12.633 1 98.38 280 LEU A O 1
ATOM 2127 N N . LEU A 1 281 ? -3.643 18.344 14.688 1 97.75 281 LEU A N 1
ATOM 2128 C CA . LEU A 1 281 ? -2.463 19.172 14.438 1 97.75 281 LEU A CA 1
ATOM 2129 C C . LEU A 1 281 ? -1.514 18.484 13.469 1 97.75 281 LEU A C 1
ATOM 2131 O O . LEU A 1 281 ? -0.989 19.109 12.547 1 97.75 281 LEU A O 1
ATOM 2135 N N . TYR A 1 282 ? -1.324 17.141 13.594 1 95.62 282 TYR A N 1
ATOM 2136 C CA . TYR A 1 282 ? -0.26 16.406 12.922 1 95.62 282 TYR A CA 1
ATOM 2137 C C . TYR A 1 282 ? -0.77 15.766 11.633 1 95.62 282 TYR A C 1
ATOM 2139 O O . TYR A 1 282 ? 0.021 15.383 10.773 1 95.62 282 TYR A O 1
ATOM 2147 N N . GLU A 1 283 ? -2.082 15.664 11.547 1 97.75 283 GLU A N 1
ATOM 2148 C CA . GLU A 1 283 ? -2.646 14.875 10.461 1 97.75 283 GLU A CA 1
ATOM 2149 C C . GLU A 1 283 ? -3.693 15.664 9.688 1 97.75 283 GLU A C 1
ATOM 2151 O O . GLU A 1 283 ? -3.471 16.047 8.531 1 97.75 283 GLU A O 1
ATOM 2156 N N . ALA A 1 284 ? -4.664 16.141 10.352 1 98.75 284 ALA A N 1
ATOM 2157 C CA . ALA A 1 284 ? -5.82 16.719 9.672 1 98.75 284 ALA A CA 1
ATOM 2158 C C . ALA A 1 284 ? -5.496 18.109 9.109 1 98.75 284 ALA A C 1
ATOM 2160 O O . ALA A 1 284 ? -5.836 18.422 7.965 1 98.75 284 ALA A O 1
ATOM 2161 N N . ALA A 1 285 ? -4.852 18.938 9.891 1 98.81 285 ALA A N 1
ATOM 2162 C CA . ALA A 1 285 ? -4.59 20.328 9.477 1 98.81 285 ALA A CA 1
ATOM 2163 C C . ALA A 1 285 ? -3.664 20.359 8.266 1 98.81 285 ALA A C 1
ATOM 2165 O O . ALA A 1 285 ? -3.955 21.047 7.277 1 98.81 285 ALA A O 1
ATOM 2166 N N . PRO A 1 286 ? -2.535 19.625 8.289 1 98.88 286 PRO A N 1
ATOM 2167 C CA . PRO A 1 286 ? -1.691 19.641 7.098 1 98.88 286 PRO A CA 1
ATOM 2168 C C . PRO A 1 286 ? -2.393 19.062 5.867 1 98.88 286 PRO A C 1
ATOM 2170 O O . PRO A 1 286 ? -2.23 19.578 4.762 1 98.88 286 PRO A O 1
ATOM 2173 N N . VAL A 1 287 ? -3.172 18.047 5.992 1 98.94 287 VAL A N 1
ATOM 2174 C CA . VAL A 1 287 ? -3.926 17.469 4.879 1 98.94 287 VAL A CA 1
ATOM 2175 C C . VAL A 1 287 ? -4.91 18.5 4.336 1 98.94 287 VAL A C 1
ATOM 2177 O O . VAL A 1 287 ? -5.055 18.656 3.121 1 98.94 287 VAL A O 1
ATOM 2180 N N . ALA A 1 288 ? -5.523 19.203 5.258 1 98.94 288 ALA A N 1
ATOM 2181 C CA . ALA A 1 288 ? -6.496 20.219 4.859 1 98.94 288 ALA A CA 1
ATOM 2182 C C . ALA A 1 288 ? -5.836 21.328 4.027 1 98.94 288 ALA A C 1
ATOM 2184 O O . ALA A 1 288 ? -6.41 21.797 3.041 1 98.94 288 ALA A O 1
ATOM 2185 N N . PHE A 1 289 ? -4.68 21.75 4.445 1 98.94 289 PHE A N 1
ATOM 2186 C CA . PHE A 1 289 ? -3.959 22.797 3.711 1 98.94 289 PHE A CA 1
ATOM 2187 C C . PHE A 1 289 ? -3.598 22.312 2.311 1 98.94 289 PHE A C 1
ATOM 2189 O O . PHE A 1 289 ? -3.814 23.016 1.328 1 98.94 289 PHE A O 1
ATOM 2196 N N . LEU A 1 290 ? -3.139 21.094 2.197 1 98.94 290 LEU A N 1
ATOM 2197 C CA . LEU A 1 290 ? -2.826 20.5 0.903 1 98.94 290 LEU A CA 1
ATOM 2198 C C . LEU A 1 290 ? -4.07 20.422 0.024 1 98.94 290 LEU A C 1
ATOM 2200 O O . LEU A 1 290 ? -4.023 20.781 -1.153 1 98.94 290 LEU A O 1
ATOM 2204 N N . MET A 1 291 ? -5.16 19.953 0.563 1 98.88 291 MET A N 1
ATOM 2205 C CA . MET A 1 291 ? -6.395 19.781 -0.196 1 98.88 291 MET A CA 1
ATOM 2206 C C . MET A 1 291 ? -6.902 21.109 -0.73 1 98.88 291 MET A C 1
ATOM 2208 O O . MET A 1 291 ? -7.254 21.219 -1.906 1 98.88 291 MET A O 1
ATOM 2212 N N . GLU A 1 292 ? -6.93 22.094 0.124 1 98.75 292 GLU A N 1
ATOM 2213 C CA . GLU A 1 292 ? -7.41 23.406 -0.321 1 98.75 292 GLU A CA 1
ATOM 2214 C C . GLU A 1 292 ? -6.527 23.969 -1.43 1 98.75 292 GLU A C 1
ATOM 2216 O O . GLU A 1 292 ? -7.031 24.469 -2.436 1 98.75 292 GLU A O 1
ATOM 2221 N N . GLN A 1 293 ? -5.199 23.891 -1.262 1 98.69 293 GLN A N 1
ATOM 2222 C CA . GLN A 1 293 ? -4.254 24.391 -2.256 1 98.69 293 GLN A CA 1
ATOM 2223 C C . GLN A 1 293 ? -4.398 23.641 -3.578 1 98.69 293 GLN A C 1
ATOM 2225 O O . GLN A 1 293 ? -4.137 24.203 -4.645 1 98.69 293 GLN A O 1
ATOM 2230 N N . ALA A 1 294 ? -4.91 22.422 -3.539 1 98.81 294 ALA A N 1
ATOM 2231 C CA . ALA A 1 294 ? -5.031 21.578 -4.73 1 98.81 294 ALA A CA 1
ATOM 2232 C C . ALA A 1 294 ? -6.438 21.672 -5.32 1 98.81 294 ALA A C 1
ATOM 2234 O O . ALA A 1 294 ? -6.746 20.984 -6.305 1 98.81 294 ALA A O 1
ATOM 2235 N N . GLY A 1 295 ? -7.301 22.422 -4.711 1 98.62 295 GLY A N 1
ATOM 2236 C CA . GLY A 1 295 ? -8.648 22.594 -5.234 1 98.62 295 GLY A CA 1
ATOM 2237 C C . GLY A 1 295 ? -9.641 21.594 -4.664 1 98.62 295 GLY A C 1
ATOM 2238 O O . GLY A 1 295 ? -10.781 21.531 -5.117 1 98.62 295 GLY A O 1
ATOM 2239 N N . GLY A 1 296 ? -9.227 20.828 -3.725 1 98.75 296 GLY A N 1
ATOM 2240 C CA . GLY A 1 296 ? -10.109 19.922 -3.014 1 98.75 296 GLY A CA 1
ATOM 2241 C C . GLY A 1 296 ? -10.758 20.547 -1.798 1 98.75 296 GLY A C 1
ATOM 2242 O O . GLY A 1 296 ? -10.844 21.766 -1.701 1 98.75 296 GLY A O 1
ATOM 2243 N N . ARG A 1 297 ? -11.344 19.688 -0.956 1 98.75 297 ARG A N 1
ATOM 2244 C CA . ARG A 1 297 ? -12 20.141 0.267 1 98.75 297 ARG A CA 1
ATOM 2245 C C . ARG A 1 297 ? -11.695 19.203 1.431 1 98.75 297 ARG A C 1
ATOM 2247 O O . ARG A 1 297 ? -11.383 18.031 1.224 1 98.75 297 ARG A O 1
ATOM 2254 N N . CYS A 1 298 ? -11.758 19.734 2.596 1 98.88 298 CYS A N 1
ATOM 2255 C CA . CYS A 1 298 ? -11.516 19 3.832 1 98.88 298 CYS A CA 1
ATOM 2256 C C . CYS A 1 298 ? -12.422 19.5 4.949 1 98.88 298 CYS A C 1
ATOM 2258 O O . CYS A 1 298 ? -12.438 20.688 5.258 1 98.88 298 CYS A O 1
ATOM 2260 N N . THR A 1 299 ? -13.164 18.562 5.586 1 98.75 299 THR A N 1
ATOM 2261 C CA . THR A 1 299 ? -14.188 18.938 6.555 1 98.75 299 THR A CA 1
ATOM 2262 C C . THR A 1 299 ? -14.273 17.922 7.684 1 98.75 299 THR A C 1
ATOM 2264 O O . THR A 1 299 ? -13.734 16.812 7.566 1 98.75 299 THR A O 1
ATOM 2267 N N . THR A 1 300 ? -14.82 18.328 8.812 1 97.88 300 THR A N 1
ATOM 2268 C CA . THR A 1 300 ? -15.203 17.391 9.859 1 97.88 300 THR A CA 1
ATOM 2269 C C . THR A 1 300 ? -16.547 16.75 9.547 1 97.88 300 THR A C 1
ATOM 2271 O O . THR A 1 300 ? -17 15.836 10.25 1 97.88 300 THR A O 1
ATOM 2274 N N . GLY A 1 301 ? -17.188 17.141 8.57 1 97 301 GLY A N 1
ATOM 2275 C CA . GLY A 1 301 ? -18.594 16.875 8.281 1 97 301 GLY A CA 1
ATOM 2276 C C . GLY A 1 301 ? -19.484 18.094 8.438 1 97 301 GLY A C 1
ATOM 2277 O O . GLY A 1 301 ? -20.375 18.328 7.625 1 97 301 GLY A O 1
ATOM 2278 N N . THR A 1 302 ? -19.094 18.953 9.461 1 96.31 302 THR A N 1
ATOM 2279 C CA . THR A 1 302 ? -19.938 20.094 9.766 1 96.31 302 THR A CA 1
ATOM 2280 C C . THR A 1 302 ? -19.125 21.391 9.75 1 96.31 302 THR A C 1
ATOM 2282 O O . THR A 1 302 ? -19.672 22.484 9.688 1 96.31 302 THR A O 1
ATOM 2285 N N . ARG A 1 303 ? -17.844 21.266 9.852 1 97.56 303 ARG A N 1
ATOM 2286 C CA . ARG A 1 303 ? -16.984 22.438 9.891 1 97.56 303 ARG A CA 1
ATOM 2287 C C . ARG A 1 303 ? -15.812 22.297 8.922 1 97.56 303 ARG A C 1
ATOM 2289 O O . ARG A 1 303 ? -15.281 21.188 8.734 1 97.56 303 ARG A O 1
ATOM 2296 N N . THR A 1 304 ? -15.414 23.516 8.383 1 98.31 304 THR A N 1
ATOM 2297 C CA . THR A 1 304 ? -14.211 23.531 7.559 1 98.31 304 THR A CA 1
ATOM 2298 C C . THR A 1 304 ? -12.977 23.25 8.406 1 98.31 304 THR A C 1
ATOM 2300 O O . THR A 1 304 ? -12.734 23.922 9.414 1 98.31 304 THR A O 1
ATOM 2303 N N . MET A 1 305 ? -12.172 22.328 8.008 1 98.75 305 MET A N 1
ATOM 2304 C CA . MET A 1 305 ? -11.078 21.797 8.82 1 98.75 305 MET A CA 1
ATOM 2305 C C . MET A 1 305 ? -10.07 22.906 9.148 1 98.75 305 MET A C 1
ATOM 2307 O O . MET A 1 305 ? -9.625 23.016 10.289 1 98.75 305 MET A O 1
ATOM 2311 N N . LEU A 1 306 ? -9.711 23.766 8.203 1 98.69 306 LEU A N 1
ATOM 2312 C CA . LEU A 1 306 ? -8.656 24.75 8.352 1 98.69 306 LEU A CA 1
ATOM 2313 C C . LEU A 1 306 ? -9.062 25.844 9.336 1 98.69 306 LEU A C 1
ATOM 2315 O O . LEU A 1 306 ? -8.219 26.594 9.82 1 98.69 306 LEU A O 1
ATOM 2319 N N . ASP A 1 307 ? -10.289 25.938 9.641 1 98.56 307 ASP A N 1
ATOM 2320 C CA . ASP A 1 307 ? -10.781 27 10.523 1 98.56 307 ASP A CA 1
ATOM 2321 C C . ASP A 1 307 ? -10.719 26.562 11.984 1 98.56 307 ASP A C 1
ATOM 2323 O O . ASP A 1 307 ? -10.906 27.375 12.891 1 98.56 307 ASP A O 1
ATOM 2327 N N . LEU A 1 308 ? -10.406 25.344 12.234 1 98.5 308 LEU A N 1
ATOM 2328 C CA . LEU A 1 308 ? -10.383 24.828 13.594 1 98.5 308 LEU A CA 1
ATOM 2329 C C . LEU A 1 308 ? -9.133 25.281 14.336 1 98.5 308 LEU A C 1
ATOM 2331 O O . LEU A 1 308 ? -8.047 25.344 13.742 1 98.5 308 LEU A O 1
ATOM 2335 N N . VAL A 1 309 ? -9.289 25.562 15.594 1 98.38 309 VAL A N 1
ATOM 2336 C CA . VAL A 1 309 ? -8.203 25.828 16.516 1 98.38 309 VAL A CA 1
ATOM 2337 C C . VAL A 1 309 ? -8.094 24.703 17.531 1 98.38 309 VAL A C 1
ATOM 2339 O O . VAL A 1 309 ? -9.039 24.422 18.281 1 98.38 309 VAL A O 1
ATOM 2342 N N . PRO A 1 310 ? -6.957 24.031 17.547 1 97.94 310 PRO A N 1
ATOM 2343 C CA . PRO A 1 310 ? -6.832 22.922 18.5 1 97.94 310 PRO A CA 1
ATOM 2344 C C . PRO A 1 310 ? -6.922 23.375 19.953 1 97.94 310 PRO A C 1
ATOM 2346 O O . PRO A 1 310 ? -6.398 24.438 20.297 1 97.94 310 PRO A O 1
ATOM 2349 N N . GLY A 1 311 ? -7.59 22.547 20.766 1 97.44 311 GLY A N 1
ATOM 2350 C CA . GLY A 1 311 ? -7.656 22.812 22.203 1 97.44 311 GLY A CA 1
ATOM 2351 C C . GLY A 1 311 ? -6.531 22.156 22.984 1 97.44 311 GLY A C 1
ATOM 2352 O O . GLY A 1 311 ? -6.242 22.562 24.109 1 97.44 311 GLY A O 1
ATOM 2353 N N . SER A 1 312 ? -5.918 21.172 22.422 1 97.12 312 SER A N 1
ATOM 2354 C CA . SER A 1 312 ? -4.797 20.453 23.016 1 97.12 312 SER A CA 1
ATOM 2355 C C . SER A 1 312 ? -3.887 19.859 21.938 1 97.12 312 SER A C 1
ATOM 2357 O O . SER A 1 312 ? -4.266 19.797 20.766 1 97.12 312 SER A O 1
ATOM 2359 N N . LEU A 1 313 ? -2.744 19.453 22.312 1 96.88 313 LEU A N 1
ATOM 2360 C CA . LEU A 1 313 ? -1.725 18.969 21.375 1 96.88 313 LEU A CA 1
ATOM 2361 C C . LEU A 1 313 ? -2.213 17.75 20.609 1 96.88 313 LEU A C 1
ATOM 2363 O O . LEU A 1 313 ? -1.962 17.625 19.406 1 96.88 313 LEU A O 1
ATOM 2367 N N . HIS A 1 314 ? -2.91 16.859 21.281 1 97.06 314 HIS A N 1
ATOM 2368 C CA . HIS A 1 314 ? -3.281 15.578 20.688 1 97.06 314 HIS A CA 1
ATOM 2369 C C . HIS A 1 314 ? -4.789 15.5 20.453 1 97.06 314 HIS A C 1
ATOM 2371 O O . HIS A 1 314 ? -5.371 14.414 20.5 1 97.06 314 HIS A O 1
ATOM 2377 N N . GLU A 1 315 ? -5.379 16.688 20.266 1 97.19 315 GLU A N 1
ATOM 2378 C CA . GLU A 1 315 ? -6.812 16.719 19.984 1 97.19 315 GLU A CA 1
ATOM 2379 C C . GLU A 1 315 ? -7.152 15.891 18.75 1 97.19 315 GLU A C 1
ATOM 2381 O O . GLU A 1 315 ? -6.457 15.961 17.734 1 97.19 315 GLU A O 1
ATOM 2386 N N . ARG A 1 316 ? -8.211 15.094 18.922 1 96.94 316 ARG A N 1
ATOM 2387 C CA . ARG A 1 316 ? -8.672 14.242 17.844 1 96.94 316 ARG A CA 1
ATOM 2388 C C . ARG A 1 316 ? -9.852 14.875 17.109 1 96.94 316 ARG A C 1
ATOM 2390 O O . ARG A 1 316 ? -10.602 15.656 17.688 1 96.94 316 ARG A O 1
ATOM 2397 N N . VAL A 1 317 ? -10.008 14.508 15.82 1 97.56 317 VAL A N 1
ATOM 2398 C CA . VAL A 1 317 ? -11.031 15.133 14.984 1 97.56 317 VAL A CA 1
ATOM 2399 C C . VAL A 1 317 ? -11.477 14.156 13.898 1 97.56 317 VAL A C 1
ATOM 2401 O O . VAL A 1 317 ? -10.711 13.289 13.469 1 97.56 317 VAL A O 1
ATOM 2404 N N . PRO A 1 318 ? -12.812 14.242 13.5 1 97.44 318 PRO A N 1
ATOM 2405 C CA . PRO A 1 318 ? -13.172 13.539 12.273 1 97.44 318 PRO A CA 1
ATOM 2406 C C . PRO A 1 318 ? -12.516 14.141 11.031 1 97.44 318 PRO A C 1
ATOM 2408 O O . PRO A 1 318 ? -12.273 15.352 10.977 1 97.44 318 PRO A O 1
ATOM 2411 N N . LEU A 1 319 ? -12.242 13.336 10.055 1 98.62 319 LEU A N 1
ATOM 2412 C CA . LEU A 1 319 ? -11.531 13.805 8.875 1 98.62 319 LEU A CA 1
ATOM 2413 C C . LEU A 1 319 ? -12.18 13.281 7.602 1 98.62 319 LEU A C 1
ATOM 2415 O O . LEU A 1 319 ? -12.227 12.07 7.371 1 98.62 319 LEU A O 1
ATOM 2419 N N . ILE A 1 320 ? -12.742 14.172 6.816 1 98.81 320 ILE A N 1
ATOM 2420 C CA . ILE A 1 320 ? -13.312 13.891 5.504 1 98.81 320 ILE A CA 1
ATOM 2421 C C . ILE A 1 320 ? -12.711 14.828 4.465 1 98.81 320 ILE A C 1
ATOM 2423 O O . ILE A 1 320 ? -12.781 16.047 4.609 1 98.81 320 ILE A O 1
ATOM 2427 N N . PHE A 1 321 ? -12.102 14.281 3.404 1 98.94 321 PHE A N 1
ATOM 2428 C CA . PHE A 1 321 ? -11.484 15.164 2.42 1 98.94 321 PHE A CA 1
ATOM 2429 C C . PHE A 1 321 ? -11.469 14.508 1.045 1 98.94 321 PHE A C 1
ATOM 2431 O O . PHE A 1 321 ? -11.703 13.305 0.921 1 98.94 321 PHE A O 1
ATOM 2438 N N . GLY A 1 322 ? -11.25 15.297 -0.004 1 98.88 322 GLY A N 1
ATOM 2439 C CA . GLY A 1 322 ? -11.102 14.797 -1.364 1 98.88 322 GLY A CA 1
ATOM 2440 C C . GLY A 1 322 ? -11.703 15.727 -2.404 1 98.88 322 GLY A C 1
ATOM 2441 O O . GLY A 1 322 ? -11.594 16.953 -2.295 1 98.88 322 GLY A O 1
ATOM 2442 N N . SER A 1 323 ? -12.258 15.133 -3.443 1 98.81 323 SER A N 1
ATOM 2443 C CA . SER A 1 323 ? -12.906 15.859 -4.527 1 98.81 323 SER A CA 1
ATOM 2444 C C . SER A 1 323 ? -14.023 16.75 -3.996 1 98.81 323 SER A C 1
ATOM 2446 O O . SER A 1 323 ? -14.883 16.297 -3.234 1 98.81 323 SER A O 1
ATOM 2448 N N . ALA A 1 324 ? -14.047 17.953 -4.43 1 98.62 324 ALA A N 1
ATOM 2449 C CA . ALA A 1 324 ? -14.891 19 -3.854 1 98.62 324 ALA A CA 1
ATOM 2450 C C . ALA A 1 324 ? -16.359 18.609 -3.922 1 98.62 324 ALA A C 1
ATOM 2452 O O . ALA A 1 324 ? -17.109 18.781 -2.953 1 98.62 324 ALA A O 1
ATOM 2453 N N . VAL A 1 325 ? -16.812 18.016 -4.98 1 98.06 325 VAL A N 1
ATOM 2454 C CA . VAL A 1 325 ? -18.219 17.672 -5.18 1 98.06 325 VAL A CA 1
ATOM 2455 C C . VAL A 1 325 ? -18.625 16.594 -4.188 1 98.06 325 VAL A C 1
ATOM 2457 O O . VAL A 1 325 ? -19.719 16.641 -3.617 1 98.06 325 VAL A O 1
ATOM 2460 N N . GLU A 1 326 ? -17.75 15.641 -3.967 1 98.12 326 GLU A N 1
ATOM 2461 C CA . GLU A 1 326 ? -18.047 14.547 -3.047 1 98.12 326 GLU A CA 1
ATOM 2462 C C . GLU A 1 326 ? -18.094 15.039 -1.604 1 98.12 326 GLU A C 1
ATOM 2464 O O . GLU A 1 326 ? -18.984 14.656 -0.845 1 98.12 326 GLU A O 1
ATOM 2469 N N . VAL A 1 327 ? -17.156 15.867 -1.201 1 98.69 327 VAL A N 1
ATOM 2470 C CA . VAL A 1 327 ? -17.109 16.375 0.167 1 98.69 327 VAL A CA 1
ATOM 2471 C C . VAL A 1 327 ? -18.312 17.266 0.435 1 98.69 327 VAL A C 1
ATOM 2473 O O . VAL A 1 327 ? -18.922 17.203 1.511 1 98.69 327 VAL A O 1
ATOM 2476 N N . GLU A 1 328 ? -18.672 18.078 -0.541 1 98.19 328 GLU A N 1
ATOM 2477 C CA . GLU A 1 328 ? -19.844 18.938 -0.408 1 98.19 328 GLU A CA 1
ATOM 2478 C C . GLU A 1 328 ? -21.109 18.109 -0.214 1 98.19 328 GLU A C 1
ATOM 2480 O O . GLU A 1 328 ? -22 18.5 0.547 1 98.19 328 GLU A O 1
ATOM 2485 N N . ARG A 1 329 ? -21.172 17 -0.901 1 97.5 329 ARG A N 1
ATOM 2486 C CA . ARG A 1 329 ? -22.312 16.125 -0.742 1 97.5 329 ARG A CA 1
ATOM 2487 C C . ARG A 1 329 ? -22.422 15.609 0.69 1 97.5 329 ARG A C 1
ATOM 2489 O O . ARG A 1 329 ? -23.516 15.578 1.268 1 97.5 329 ARG A O 1
ATOM 2496 N N . VAL A 1 330 ? -21.328 15.234 1.258 1 98.12 330 VAL A N 1
ATOM 2497 C CA . VAL A 1 330 ? -21.312 14.781 2.645 1 98.12 330 VAL A CA 1
ATOM 2498 C C . VAL A 1 330 ? -21.766 15.914 3.564 1 98.12 330 VAL A C 1
ATOM 2500 O O . VAL A 1 330 ? -22.594 15.703 4.461 1 98.12 330 VAL A O 1
ATOM 2503 N N . GLU A 1 331 ? -21.25 17.109 3.352 1 98.12 331 GLU A N 1
ATOM 2504 C CA . GLU A 1 331 ? -21.625 18.266 4.164 1 98.12 331 GLU A CA 1
ATOM 2505 C C . GLU A 1 331 ? -23.125 18.531 4.078 1 98.12 331 GLU A C 1
ATOM 2507 O O . GLU A 1 331 ? -23.766 18.875 5.082 1 98.12 331 GLU A O 1
ATOM 2512 N N . THR A 1 332 ? -23.641 18.406 2.869 1 97.88 332 THR A N 1
ATOM 2513 C CA . THR A 1 332 ? -25.078 18.609 2.67 1 97.88 332 THR A CA 1
ATOM 2514 C C . THR A 1 332 ? -25.891 17.594 3.486 1 97.88 332 THR A C 1
ATOM 2516 O O . THR A 1 332 ? -26.891 17.969 4.105 1 97.88 332 THR A O 1
ATOM 2519 N N . LEU A 1 333 ? -25.438 16.359 3.518 1 97.44 333 LEU A N 1
ATOM 2520 C CA . LEU A 1 333 ? -26.141 15.32 4.254 1 97.44 333 LEU A CA 1
ATOM 2521 C C . LEU A 1 333 ? -26.078 15.57 5.754 1 97.44 333 LEU A C 1
ATOM 2523 O O . LEU A 1 333 ? -27 15.227 6.492 1 97.44 333 LEU A O 1
ATOM 2527 N N . TYR A 1 334 ? -25.031 16.188 6.242 1 96.69 334 TYR A N 1
ATOM 2528 C CA . TYR A 1 334 ? -24.922 16.547 7.652 1 96.69 334 TYR A CA 1
ATOM 2529 C C . TYR A 1 334 ? -25.891 17.672 8.008 1 96.69 334 TYR A C 1
ATOM 2531 O O . TYR A 1 334 ? -26.375 17.75 9.141 1 96.69 334 TYR A O 1
ATOM 2539 N N . ARG A 1 335 ? -26.188 18.469 7.105 1 95.06 335 ARG A N 1
ATOM 2540 C CA . ARG A 1 335 ? -27.094 19.594 7.344 1 95.06 335 ARG A CA 1
ATOM 2541 C C . ARG A 1 335 ? -28.547 19.156 7.246 1 95.06 335 ARG A C 1
ATOM 2543 O O . ARG A 1 335 ? -29.422 19.781 7.848 1 95.06 335 ARG A O 1
ATOM 2550 N N . GLU A 1 336 ? -28.797 18.172 6.539 1 89.19 336 GLU A N 1
ATOM 2551 C CA . GLU A 1 336 ? -30.156 17.688 6.324 1 89.19 336 GLU A CA 1
ATOM 2552 C C . GLU A 1 336 ? -30.578 16.688 7.398 1 89.19 336 GLU A C 1
ATOM 2554 O O . GLU A 1 336 ? -29.75 15.906 7.867 1 89.19 336 GLU A O 1
ATOM 2559 N N . PRO A 1 337 ? -31.75 16.797 7.895 1 71 337 PRO A N 1
ATOM 2560 C CA . PRO A 1 337 ? -32.25 15.797 8.844 1 71 337 PRO A CA 1
ATOM 2561 C C . PRO A 1 337 ? -32.25 14.391 8.258 1 71 337 PRO A C 1
ATOM 2563 O O . PRO A 1 337 ? -32.656 14.188 7.113 1 71 337 PRO A O 1
ATOM 2566 N N . GLN A 1 338 ? -31.422 13.617 8.688 1 66.81 338 GLN A N 1
ATOM 2567 C CA . GLN A 1 338 ? -31.391 12.242 8.195 1 66.81 338 GLN A CA 1
ATOM 2568 C C . GLN A 1 338 ? -32.344 11.359 8.977 1 66.81 338 GLN A C 1
ATOM 2570 O O . GLN A 1 338 ? -32.5 11.508 10.195 1 66.81 338 GLN A O 1
ATOM 2575 N N . ARG A 1 339 ? -33.531 10.852 8.586 1 51.66 339 ARG A N 1
ATOM 2576 C CA . ARG A 1 339 ? -34.438 9.93 9.25 1 51.66 339 ARG A CA 1
ATOM 2577 C C . ARG A 1 339 ? -33.719 8.641 9.641 1 51.66 339 ARG A C 1
ATOM 2579 O O . ARG A 1 339 ? -33.031 8.031 8.82 1 51.66 339 ARG A O 1
ATOM 2586 N N . ARG A 1 340 ? -33.281 8.523 10.875 1 49.81 340 ARG A N 1
ATOM 2587 C CA . ARG A 1 340 ? -32.812 7.227 11.359 1 49.81 340 ARG A CA 1
ATOM 2588 C C . ARG A 1 340 ? -33.844 6.133 11.047 1 49.81 340 ARG A C 1
ATOM 2590 O O . ARG A 1 340 ? -34.969 6.199 11.508 1 49.81 340 ARG A O 1
ATOM 2597 N N . GLU A 1 341 ? -34.062 5.633 9.969 1 40.91 341 GLU A N 1
ATOM 2598 C CA . GLU A 1 341 ? -34.875 4.453 10.266 1 40.91 341 GLU A CA 1
ATOM 2599 C C . GLU A 1 341 ? -34.125 3.506 11.211 1 40.91 341 GLU A C 1
ATOM 2601 O O . GLU A 1 341 ? -33.188 2.816 10.797 1 40.91 341 GLU A O 1
ATOM 2606 N N . PHE A 1 342 ? -33.719 3.957 12.398 1 36.28 342 PHE A N 1
ATOM 2607 C CA . PHE A 1 342 ? -33.219 2.961 13.328 1 36.28 342 PHE A CA 1
ATOM 2608 C C . PHE A 1 342 ? -34.156 1.771 13.43 1 36.28 342 PHE A C 1
ATOM 2610 O O . PHE A 1 342 ? -35.344 1.939 13.719 1 36.28 342 PHE A O 1
ATOM 2617 N N . ALA A 1 343 ? -33.938 0.77 12.727 1 35.69 343 ALA A N 1
ATOM 2618 C CA . ALA A 1 343 ? -34.625 -0.487 13.055 1 35.69 343 ALA A CA 1
ATOM 2619 C C . ALA A 1 343 ? -34.594 -0.751 14.555 1 35.69 343 ALA A C 1
ATOM 2621 O O . ALA A 1 343 ? -33.531 -1.039 15.125 1 35.69 343 ALA A O 1
ATOM 2622 N N . THR A 1 344 ? -35.156 0.009 15.352 1 32.53 344 THR A N 1
ATOM 2623 C CA . THR A 1 344 ? -35.375 -0.406 16.734 1 32.53 344 THR A CA 1
ATOM 2624 C C . THR A 1 344 ? -35.812 -1.865 16.797 1 32.53 344 THR A C 1
ATOM 2626 O O . THR A 1 344 ? -36.75 -2.26 16.141 1 32.53 344 THR A O 1
ATOM 2629 N N . PRO A 1 345 ? -34.875 -2.75 17.188 1 35 345 PRO A N 1
ATOM 2630 C CA . PRO A 1 345 ? -35.406 -4.098 17.438 1 35 345 PRO A CA 1
ATOM 2631 C C . PRO A 1 345 ? -36.719 -4.094 18.188 1 35 345 PRO A C 1
ATOM 2633 O O . PRO A 1 345 ? -36.875 -3.424 19.219 1 35 345 PRO A O 1
ATOM 2636 N N . LEU A 1 346 ? -37.812 -3.994 17.484 1 30.66 346 LEU A N 1
ATOM 2637 C CA . LEU A 1 346 ? -39.156 -4.207 18.078 1 30.66 346 LEU A CA 1
ATOM 2638 C C . LEU A 1 346 ? -39.125 -5.398 19.031 1 30.66 346 LEU A C 1
ATOM 2640 O O . LEU A 1 346 ? -38.875 -6.531 18.609 1 30.66 346 LEU A O 1
ATOM 2644 N N . PHE A 1 347 ? -38.562 -5.25 20.25 1 30.16 347 PHE A N 1
ATOM 2645 C CA . PHE A 1 347 ? -38.844 -6.199 21.328 1 30.16 347 PHE A CA 1
ATOM 2646 C C . PHE A 1 347 ? -40.344 -6.516 21.391 1 30.16 347 PHE A C 1
ATOM 2648 O O . PHE A 1 347 ? -41.156 -5.609 21.531 1 30.16 347 PHE A O 1
ATOM 2655 N N . ASN A 1 348 ? -40.812 -7.562 20.656 1 30.64 348 ASN A N 1
ATOM 2656 C CA . ASN A 1 348 ? -42.125 -8.172 20.812 1 30.64 348 ASN A CA 1
ATOM 2657 C C . ASN A 1 348 ? -42.5 -8.344 22.281 1 30.64 348 ASN A C 1
ATOM 2659 O O . ASN A 1 348 ? -41.812 -9.039 23.031 1 30.64 348 ASN A O 1
ATOM 2663 N N . GLN A 1 349 ? -42.969 -7.363 22.984 1 29.39 349 GLN A N 1
ATOM 2664 C CA . GLN A 1 349 ? -43.625 -7.426 24.281 1 29.39 349 GLN A CA 1
ATOM 2665 C C . GLN A 1 349 ? -44.625 -8.57 24.344 1 29.39 349 GLN A C 1
ATOM 2667 O O . GLN A 1 349 ? -45.594 -8.594 23.578 1 29.39 349 GLN A O 1
ATOM 2672 N N . ARG A 1 350 ? -44.219 -9.852 24.75 1 33.06 350 ARG A N 1
ATOM 2673 C CA . ARG A 1 350 ? -45.031 -10.984 25.156 1 33.06 350 ARG A CA 1
ATOM 2674 C C . ARG A 1 350 ? -46.094 -10.562 26.188 1 33.06 350 ARG A C 1
ATOM 2676 O O . ARG A 1 350 ? -45.719 -10.086 27.266 1 33.06 350 ARG A O 1
ATOM 2683 N N . GLY A 1 351 ? -47.094 -9.922 25.734 1 27.61 351 GLY A N 1
ATOM 2684 C CA . GLY A 1 351 ? -48.281 -9.727 26.578 1 27.61 351 GLY A CA 1
ATOM 2685 C C . GLY A 1 351 ? -48.719 -10.977 27.312 1 27.61 351 GLY A C 1
ATOM 2686 O O . GLY A 1 351 ? -49.062 -11.984 26.672 1 27.61 351 GLY A O 1
ATOM 2687 N N . LEU A 1 352 ? -48.031 -11.383 28.375 1 29.27 352 LEU A N 1
ATOM 2688 C CA . LEU A 1 352 ? -48.5 -12.344 29.359 1 29.27 352 LEU A CA 1
ATOM 2689 C C . LEU A 1 352 ? -49.969 -12.07 29.75 1 29.27 352 LEU A C 1
ATOM 2691 O O . LEU A 1 352 ? -50.25 -11.023 30.328 1 29.27 352 LEU A O 1
ATOM 2695 N N . PHE A 1 353 ? -50.875 -12.492 28.859 1 24.06 353 PHE A N 1
ATOM 2696 C CA . PHE A 1 353 ? -52.281 -12.562 29.234 1 24.06 353 PHE A CA 1
ATOM 2697 C C . PHE A 1 353 ? -52.469 -13.258 30.578 1 24.06 353 PHE A C 1
ATOM 2699 O O . PHE A 1 353 ? -51.875 -14.312 30.812 1 24.06 353 PHE A O 1
ATOM 2706 N N . ARG A 1 354 ? -52.719 -12.539 31.594 1 26.61 354 ARG A N 1
ATOM 2707 C CA . ARG A 1 354 ? -53.281 -12.844 32.906 1 26.61 354 ARG A CA 1
ATOM 2708 C C . ARG A 1 354 ? -54.5 -13.75 32.781 1 26.61 354 ARG A C 1
ATOM 2710 O O . ARG A 1 354 ? -55.531 -13.336 32.25 1 26.61 354 ARG A O 1
ATOM 2717 N N . ASP A 1 355 ? -54.281 -14.938 32.125 1 22.44 355 ASP A N 1
ATOM 2718 C CA . ASP A 1 355 ? -55.312 -15.805 32.719 1 22.44 355 ASP A CA 1
ATOM 2719 C C . ASP A 1 355 ? -54.969 -16.156 34.156 1 22.44 355 ASP A C 1
ATOM 2721 O O . ASP A 1 355 ? -53.781 -16.312 34.5 1 22.44 355 ASP A O 1
ATOM 2725 N N . MET B 1 1 ? 34.625 -13.5 15.844 1 21.36 1 MET B N 1
ATOM 2726 C CA . MET B 1 1 ? 34.094 -14.148 14.641 1 21.36 1 MET B CA 1
ATOM 2727 C C . MET B 1 1 ? 32.75 -13.531 14.219 1 21.36 1 MET B C 1
ATOM 2729 O O . MET B 1 1 ? 31.844 -13.398 15.039 1 21.36 1 MET B O 1
ATOM 2733 N N . LEU B 1 2 ? 32.656 -12.508 13.414 1 28.88 2 LEU B N 1
ATOM 2734 C CA . LEU B 1 2 ? 31.578 -11.586 13.094 1 28.88 2 LEU B CA 1
ATOM 2735 C C . LEU B 1 2 ? 30.281 -12.344 12.859 1 28.88 2 LEU B C 1
ATOM 2737 O O . LEU B 1 2 ? 30.219 -13.266 12.039 1 28.88 2 LEU B O 1
ATOM 2741 N N . ALA B 1 3 ? 29.562 -12.703 13.727 1 33.22 3 ALA B N 1
ATOM 2742 C CA . ALA B 1 3 ? 28.344 -13.508 13.883 1 33.22 3 ALA B CA 1
ATOM 2743 C C . ALA B 1 3 ? 27.359 -13.25 12.742 1 33.22 3 ALA B C 1
ATOM 2745 O O . ALA B 1 3 ? 26.453 -12.438 12.883 1 33.22 3 ALA B O 1
ATOM 2746 N N . THR B 1 4 ? 27.578 -12.727 11.531 1 44.38 4 THR B N 1
ATOM 2747 C CA . THR B 1 4 ? 26.688 -12.242 10.477 1 44.38 4 THR B CA 1
ATOM 2748 C C . THR B 1 4 ? 25.766 -13.359 10 1 44.38 4 THR B C 1
ATOM 2750 O O . THR B 1 4 ? 26.109 -14.109 9.086 1 44.38 4 THR B O 1
ATOM 2753 N N . ASP B 1 5 ? 25.156 -14.141 10.695 1 56.56 5 ASP B N 1
ATOM 2754 C CA . ASP B 1 5 ? 24.328 -15.312 10.43 1 56.56 5 ASP B CA 1
ATOM 2755 C C . ASP B 1 5 ? 23.188 -14.969 9.492 1 56.56 5 ASP B C 1
ATOM 2757 O O . ASP B 1 5 ? 22.016 -15.07 9.867 1 56.56 5 ASP B O 1
ATOM 2761 N N . ARG B 1 6 ? 23.422 -14.242 8.508 1 82.12 6 ARG B N 1
ATOM 2762 C CA . ARG B 1 6 ? 22.484 -13.844 7.457 1 82.12 6 ARG B CA 1
ATOM 2763 C C . ARG B 1 6 ? 22.453 -14.883 6.34 1 82.12 6 ARG B C 1
ATOM 2765 O O . ARG B 1 6 ? 23.438 -15.062 5.625 1 82.12 6 ARG B O 1
ATOM 2772 N N . THR B 1 7 ? 21.453 -15.766 6.285 1 93.94 7 THR B N 1
ATOM 2773 C CA . THR B 1 7 ? 21.266 -16.75 5.227 1 93.94 7 THR B CA 1
ATOM 2774 C C . THR B 1 7 ? 20.688 -16.094 3.973 1 93.94 7 THR B C 1
ATOM 2776 O O . THR B 1 7 ? 19.609 -15.492 4.016 1 93.94 7 THR B O 1
ATOM 2779 N N . THR B 1 8 ? 21.469 -16.125 2.928 1 96.56 8 THR B N 1
ATOM 2780 C CA . THR B 1 8 ? 21 -15.586 1.658 1 96.56 8 THR B CA 1
ATOM 2781 C C . THR B 1 8 ? 20.016 -16.547 0.991 1 96.56 8 THR B C 1
ATOM 2783 O O . THR B 1 8 ? 19.953 -17.719 1.357 1 96.56 8 THR B O 1
ATOM 2786 N N . LEU B 1 9 ? 19.359 -16.062 -0.009 1 97.88 9 LEU B N 1
ATOM 2787 C CA . LEU B 1 9 ? 18.453 -16.906 -0.787 1 97.88 9 LEU B CA 1
ATOM 2788 C C . LEU B 1 9 ? 19.203 -18.062 -1.432 1 97.88 9 LEU B C 1
ATOM 2790 O O . LEU B 1 9 ? 18.75 -19.203 -1.375 1 97.88 9 LEU B O 1
ATOM 2794 N N . ALA B 1 10 ? 20.328 -17.797 -2.023 1 96.44 10 ALA B N 1
ATOM 2795 C CA . ALA B 1 10 ? 21.109 -18.828 -2.691 1 96.44 10 ALA B CA 1
ATOM 2796 C C . ALA B 1 10 ? 21.531 -19.922 -1.71 1 96.44 10 ALA B C 1
ATOM 2798 O O . ALA B 1 10 ? 21.391 -21.109 -2.002 1 96.44 10 ALA B O 1
ATOM 2799 N N . GLN B 1 11 ? 22 -19.5 -0.544 1 95.75 11 GLN B N 1
ATOM 2800 C CA . GLN B 1 11 ? 22.422 -20.453 0.479 1 95.75 11 GLN B CA 1
ATOM 2801 C C . GLN B 1 11 ? 21.25 -21.297 0.952 1 95.75 11 GLN B C 1
ATOM 2803 O O . GLN B 1 11 ? 21.391 -22.516 1.11 1 95.75 11 GLN B O 1
ATOM 2808 N N . PHE B 1 12 ? 20.188 -20.672 1.134 1 96.44 12 PHE B N 1
ATOM 2809 C CA . PHE B 1 12 ? 19 -21.359 1.59 1 96.44 12 PHE B CA 1
ATOM 2810 C C . PHE B 1 12 ? 18.562 -22.422 0.581 1 96.44 12 PHE B C 1
ATOM 2812 O O . PHE B 1 12 ? 18.266 -23.562 0.953 1 96.44 12 PHE B O 1
ATOM 2819 N N . LEU B 1 13 ? 18.5 -22.047 -0.693 1 95.94 13 LEU B N 1
ATOM 2820 C CA . LEU B 1 13 ? 18.031 -22.953 -1.74 1 95.94 13 LEU B CA 1
ATOM 2821 C C . LEU B 1 13 ? 18.969 -24.141 -1.893 1 95.94 13 LEU B C 1
ATOM 2823 O O . LEU B 1 13 ? 18.516 -25.266 -2.117 1 95.94 13 LEU B O 1
ATOM 2827 N N . VAL B 1 14 ? 20.203 -23.859 -1.746 1 94 14 VAL B N 1
ATOM 2828 C CA . VAL B 1 14 ? 21.172 -24.953 -1.819 1 94 14 VAL B CA 1
ATOM 2829 C C . VAL B 1 14 ? 20.922 -25.938 -0.688 1 94 14 VAL B C 1
ATOM 2831 O O . VAL B 1 14 ? 20.906 -27.156 -0.912 1 94 14 VAL B O 1
ATOM 2834 N N . GLU B 1 15 ? 20.734 -25.438 0.471 1 92.25 15 GLU B N 1
ATOM 2835 C CA . GLU B 1 15 ? 20.5 -26.281 1.635 1 92.25 15 GLU B CA 1
ATOM 2836 C C . GLU B 1 15 ? 19.203 -27.062 1.498 1 92.25 15 GLU B C 1
ATOM 2838 O O . GLU B 1 15 ? 19.141 -28.25 1.815 1 92.25 15 GLU B O 1
ATOM 2843 N N . GLU B 1 16 ? 18.203 -26.422 1.039 1 90.62 16 GLU B N 1
ATOM 2844 C CA . GLU B 1 16 ? 16.906 -27.062 0.875 1 90.62 16 GLU B CA 1
ATOM 2845 C C . GLU B 1 16 ? 16.953 -28.156 -0.184 1 90.62 16 GLU B C 1
ATOM 2847 O O . GLU B 1 16 ? 16.312 -29.188 -0.044 1 90.62 16 GLU B O 1
ATOM 2852 N N . CYS B 1 17 ? 17.656 -27.922 -1.258 1 86.69 17 CYS B N 1
ATOM 2853 C CA . CYS B 1 17 ? 17.734 -28.859 -2.369 1 86.69 17 CYS B CA 1
ATOM 2854 C C . CYS B 1 17 ? 18.609 -30.062 -2.01 1 86.69 17 CYS B C 1
ATOM 2856 O O . CYS B 1 17 ? 18.406 -31.156 -2.525 1 86.69 17 CYS B O 1
ATOM 2858 N N . ARG B 1 18 ? 19.609 -29.844 -1.149 1 83 18 ARG B N 1
ATOM 2859 C CA . ARG B 1 18 ? 20.453 -30.953 -0.71 1 83 18 ARG B CA 1
ATOM 2860 C C . ARG B 1 18 ? 19.625 -32 0.019 1 83 18 ARG B C 1
ATOM 2862 O O . ARG B 1 18 ? 19.938 -33.188 -0.053 1 83 18 ARG B O 1
ATOM 2869 N N . GLY B 1 19 ? 18.688 -31.609 0.616 1 77.38 19 GLY B N 1
ATOM 2870 C CA . GLY B 1 19 ? 17.859 -32.531 1.373 1 77.38 19 GLY B CA 1
ATOM 2871 C C . GLY B 1 19 ? 16.859 -33.281 0.512 1 77.38 19 GLY B C 1
ATOM 2872 O O . GLY B 1 19 ? 16.219 -34.219 0.969 1 77.38 19 GLY B O 1
ATOM 2873 N N . ARG B 1 20 ? 16.781 -32.906 -0.672 1 78.75 20 ARG B N 1
ATOM 2874 C CA . ARG B 1 20 ? 15.789 -33.5 -1.561 1 78.75 20 ARG B CA 1
ATOM 2875 C C . ARG B 1 20 ? 16.422 -34.562 -2.447 1 78.75 20 ARG B C 1
ATOM 2877 O O . ARG B 1 20 ? 17.625 -34.562 -2.693 1 78.75 20 ARG B O 1
ATOM 2884 N N . ALA B 1 21 ? 15.617 -35.5 -2.795 1 74.19 21 ALA B N 1
ATOM 2885 C CA . ALA B 1 21 ? 16.062 -36.562 -3.715 1 74.19 21 ALA B CA 1
ATOM 2886 C C . ALA B 1 21 ? 16.062 -36.062 -5.156 1 74.19 21 ALA B C 1
ATOM 2888 O O . ALA B 1 21 ? 15.148 -35.312 -5.562 1 74.19 21 ALA B O 1
ATOM 2889 N N . GLY B 1 22 ? 17.078 -36.188 -5.863 1 76.06 22 GLY B N 1
ATOM 2890 C CA . GLY B 1 22 ? 17.125 -35.812 -7.273 1 76.06 22 GLY B CA 1
ATOM 2891 C C . GLY B 1 22 ? 17.953 -34.562 -7.539 1 76.06 22 GLY B C 1
ATOM 2892 O O . GLY B 1 22 ? 18.484 -33.969 -6.609 1 76.06 22 GLY B O 1
ATOM 2893 N N . ASP B 1 23 ? 18.141 -34.281 -8.82 1 78.31 23 ASP B N 1
ATOM 2894 C CA . ASP B 1 23 ? 18.891 -33.125 -9.25 1 78.31 23 ASP B CA 1
ATOM 2895 C C . ASP B 1 23 ? 18 -31.891 -9.328 1 78.31 23 ASP B C 1
ATOM 2897 O O . ASP B 1 23 ? 17.156 -31.781 -10.227 1 78.31 23 ASP B O 1
ATOM 2901 N N . ASP B 1 24 ? 18.109 -31.047 -8.398 1 88.56 24 ASP B N 1
ATOM 2902 C CA . ASP B 1 24 ? 17.297 -29.844 -8.328 1 88.56 24 ASP B CA 1
ATOM 2903 C C . ASP B 1 24 ? 18.078 -28.625 -8.828 1 88.56 24 ASP B C 1
ATOM 2905 O O . ASP B 1 24 ? 17.734 -27.484 -8.516 1 88.56 24 ASP B O 1
ATOM 2909 N N . SER B 1 25 ? 19.109 -28.922 -9.562 1 90.19 25 SER B N 1
ATOM 2910 C CA . SER B 1 25 ? 19.969 -27.828 -10 1 90.19 25 SER B CA 1
ATOM 2911 C C . SER B 1 25 ? 19.219 -26.859 -10.906 1 90.19 25 SER B C 1
ATOM 2913 O O . SER B 1 25 ? 19.406 -25.641 -10.805 1 90.19 25 SER B O 1
ATOM 2915 N N . GLU B 1 26 ? 18.391 -27.375 -11.727 1 94 26 GLU B N 1
ATOM 2916 C CA . GLU B 1 26 ? 17.625 -26.531 -12.641 1 94 26 GLU B CA 1
ATOM 2917 C C . GLU B 1 26 ? 16.625 -25.656 -11.883 1 94 26 GLU B C 1
ATOM 2919 O O . GLU B 1 26 ? 16.453 -24.484 -12.211 1 94 26 GLU B O 1
ATOM 2924 N N . LEU B 1 27 ? 16.031 -26.281 -10.93 1 96.75 27 LEU B N 1
ATOM 2925 C CA . LEU B 1 27 ? 15.078 -25.547 -10.117 1 96.75 27 LEU B CA 1
ATOM 2926 C C . LEU B 1 27 ? 15.773 -24.406 -9.367 1 96.75 27 LEU B C 1
ATOM 2928 O O . LEU B 1 27 ? 15.281 -23.281 -9.359 1 96.75 27 LEU B O 1
ATOM 2932 N N . LEU B 1 28 ? 16.922 -24.75 -8.75 1 96.38 28 LEU B N 1
ATOM 2933 C CA . LEU B 1 28 ? 17.703 -23.734 -8.055 1 96.38 28 LEU B CA 1
ATOM 2934 C C . LEU B 1 28 ? 18.078 -22.594 -8.992 1 96.38 28 LEU B C 1
ATOM 2936 O O . LEU B 1 28 ? 17.875 -21.422 -8.656 1 96.38 28 LEU B O 1
ATOM 2940 N N . GLY B 1 29 ? 18.578 -22.984 -10.117 1 97.12 29 GLY B N 1
ATOM 2941 C CA . GLY B 1 29 ? 18.969 -21.984 -11.094 1 97.12 29 GLY B CA 1
ATOM 2942 C C . GLY B 1 29 ? 17.812 -21.094 -11.539 1 97.12 29 GLY B C 1
ATOM 2943 O O . GLY B 1 29 ? 17.969 -19.875 -11.625 1 97.12 29 GLY B O 1
ATOM 2944 N N . LEU B 1 30 ? 16.688 -21.672 -11.828 1 98.19 30 LEU B N 1
ATOM 2945 C CA . LEU B 1 30 ? 15.523 -20.922 -12.305 1 98.19 30 LEU B CA 1
ATOM 2946 C C . LEU B 1 30 ? 15.016 -19.969 -11.227 1 98.19 30 LEU B C 1
ATOM 2948 O O . LEU B 1 30 ? 14.633 -18.844 -11.531 1 98.19 30 LEU B O 1
ATOM 2952 N N . LEU B 1 31 ? 15.047 -20.406 -10.016 1 98.62 31 LEU B N 1
ATOM 2953 C CA . LEU B 1 31 ? 14.602 -19.562 -8.914 1 98.62 31 LEU B CA 1
ATOM 2954 C C . LEU B 1 31 ? 15.523 -18.359 -8.758 1 98.62 31 LEU B C 1
ATOM 2956 O O . LEU B 1 31 ? 15.062 -17.25 -8.477 1 98.62 31 LEU B O 1
ATOM 2960 N N . LEU B 1 32 ? 16.781 -18.562 -8.93 1 98.5 32 LEU B N 1
ATOM 2961 C CA . LEU B 1 32 ? 17.719 -17.453 -8.859 1 98.5 32 LEU B CA 1
ATOM 2962 C C . LEU B 1 32 ? 17.531 -16.5 -10.047 1 98.5 32 LEU B C 1
ATOM 2964 O O . LEU B 1 32 ? 17.688 -15.289 -9.906 1 98.5 32 LEU B O 1
ATOM 2968 N N . ASP B 1 33 ? 17.203 -17.062 -11.234 1 98.62 33 ASP B N 1
ATOM 2969 C CA . ASP B 1 33 ? 16.859 -16.234 -12.375 1 98.62 33 ASP B CA 1
ATOM 2970 C C . ASP B 1 33 ? 15.656 -15.344 -12.078 1 98.62 33 ASP B C 1
ATOM 2972 O O . ASP B 1 33 ? 15.664 -14.148 -12.383 1 98.62 33 ASP B O 1
ATOM 2976 N N . VAL B 1 34 ? 14.656 -15.945 -11.508 1 98.88 34 VAL B N 1
ATOM 2977 C CA . VAL B 1 34 ? 13.438 -15.219 -11.156 1 98.88 34 VAL B CA 1
ATOM 2978 C C . VAL B 1 34 ? 13.766 -14.117 -10.148 1 98.88 34 VAL B C 1
ATOM 2980 O O . VAL B 1 34 ? 13.289 -12.992 -10.281 1 98.88 34 VAL B O 1
ATOM 2983 N N . ALA B 1 35 ? 14.57 -14.43 -9.141 1 98.81 35 ALA B N 1
ATOM 2984 C CA . ALA B 1 35 ? 14.977 -13.438 -8.148 1 98.81 35 ALA B CA 1
ATOM 2985 C C . ALA B 1 35 ? 15.688 -12.258 -8.805 1 98.81 35 ALA B C 1
ATOM 2987 O O . ALA B 1 35 ? 15.492 -11.109 -8.406 1 98.81 35 ALA B O 1
ATOM 2988 N N . GLN B 1 36 ? 16.484 -12.562 -9.773 1 98.5 36 GLN B N 1
ATOM 2989 C CA . GLN B 1 36 ? 17.188 -11.516 -10.492 1 98.5 36 GLN B CA 1
ATOM 2990 C C . GLN B 1 36 ? 16.219 -10.602 -11.227 1 98.5 36 GLN B C 1
ATOM 2992 O O . GLN B 1 36 ? 16.391 -9.375 -11.234 1 98.5 36 GLN B O 1
ATOM 2997 N N . ALA B 1 37 ? 15.258 -11.18 -11.93 1 98.69 37 ALA B N 1
ATOM 2998 C CA . ALA B 1 37 ? 14.211 -10.391 -12.578 1 98.69 37 ALA B CA 1
ATOM 2999 C C . ALA B 1 37 ? 13.508 -9.477 -11.578 1 98.69 37 ALA B C 1
ATOM 3001 O O . ALA B 1 37 ? 13.281 -8.305 -11.859 1 98.69 37 ALA B O 1
ATOM 3002 N N . CYS B 1 38 ? 13.242 -9.992 -10.422 1 98.75 38 CYS B N 1
ATOM 3003 C CA . CYS B 1 38 ? 12.516 -9.25 -9.398 1 98.75 38 CYS B CA 1
ATOM 3004 C C . CYS B 1 38 ? 13.359 -8.102 -8.852 1 98.75 38 CYS B C 1
ATOM 3006 O O . CYS B 1 38 ? 12.836 -7.035 -8.547 1 98.75 38 CYS B O 1
ATOM 3008 N N . LYS B 1 39 ? 14.672 -8.305 -8.688 1 98.31 39 LYS B N 1
ATOM 3009 C CA . LYS B 1 39 ? 15.562 -7.219 -8.289 1 98.31 39 LYS B CA 1
ATOM 3010 C C . LYS B 1 39 ? 15.523 -6.086 -9.312 1 98.31 39 LYS B C 1
ATOM 3012 O O . LYS B 1 39 ? 15.492 -4.91 -8.945 1 98.31 39 LYS B O 1
ATOM 3017 N N . THR B 1 40 ? 15.523 -6.488 -10.555 1 97.5 40 THR B N 1
ATOM 3018 C CA . THR B 1 40 ? 15.461 -5.508 -11.633 1 97.5 40 THR B CA 1
ATOM 3019 C C . THR B 1 40 ? 14.164 -4.707 -11.562 1 97.5 40 THR B C 1
ATOM 3021 O O . THR B 1 40 ? 14.188 -3.477 -11.656 1 97.5 40 THR B O 1
ATOM 3024 N N . ILE B 1 41 ? 13.078 -5.363 -11.422 1 97.44 41 ILE B N 1
ATOM 3025 C CA . ILE B 1 41 ? 11.773 -4.707 -11.359 1 97.44 41 ILE B CA 1
ATOM 3026 C C . ILE B 1 41 ? 11.703 -3.805 -10.133 1 97.44 41 ILE B C 1
ATOM 3028 O O . ILE B 1 41 ? 11.172 -2.697 -10.195 1 97.44 41 ILE B O 1
ATOM 3032 N N . SER B 1 42 ? 12.234 -4.277 -9.016 1 97.19 42 SER B N 1
ATOM 3033 C CA . SER B 1 42 ? 12.297 -3.463 -7.805 1 97.19 42 SER B CA 1
ATOM 3034 C C . SER B 1 42 ? 12.992 -2.133 -8.07 1 97.19 42 SER B C 1
ATOM 3036 O O . SER B 1 42 ? 12.516 -1.08 -7.645 1 97.19 42 SER B O 1
ATOM 3038 N N . LYS B 1 43 ? 14.078 -2.18 -8.734 1 94.94 43 LYS B N 1
ATOM 3039 C CA . LYS B 1 43 ? 14.82 -0.959 -9.047 1 94.94 43 LYS B CA 1
ATOM 3040 C C . LYS B 1 43 ? 14.016 -0.05 -9.969 1 94.94 43 LYS B C 1
ATOM 3042 O O . LYS B 1 43 ? 14.023 1.173 -9.812 1 94.94 43 LYS B O 1
ATOM 3047 N N . MET B 1 44 ? 13.344 -0.643 -10.914 1 93.75 44 MET B N 1
ATOM 3048 C CA . MET B 1 44 ? 12.531 0.137 -11.844 1 93.75 44 MET B CA 1
ATOM 3049 C C . MET B 1 44 ? 11.391 0.839 -11.109 1 93.75 44 MET B C 1
ATOM 3051 O O . MET B 1 44 ? 11.117 2.014 -11.359 1 93.75 44 MET B O 1
ATOM 3055 N N . THR B 1 45 ? 10.75 0.124 -10.258 1 93.69 45 THR B N 1
ATOM 3056 C CA . THR B 1 45 ? 9.633 0.706 -9.523 1 93.69 45 THR B CA 1
ATOM 3057 C C . THR B 1 45 ? 10.117 1.791 -8.57 1 93.69 45 THR B C 1
ATOM 3059 O O . THR B 1 45 ? 9.422 2.775 -8.328 1 93.69 45 THR B O 1
ATOM 3062 N N . ALA B 1 46 ? 11.32 1.686 -8.031 1 93.25 46 ALA B N 1
ATOM 3063 C CA . ALA B 1 46 ? 11.891 2.652 -7.098 1 93.25 46 ALA B CA 1
ATOM 3064 C C . ALA B 1 46 ? 12.164 3.986 -7.785 1 93.25 46 ALA B C 1
ATOM 3066 O O . ALA B 1 46 ? 12.195 5.031 -7.133 1 93.25 46 ALA B O 1
ATOM 3067 N N . MET B 1 47 ? 12.336 3.926 -9.062 1 90.94 47 MET B N 1
ATOM 3068 C CA . MET B 1 47 ? 12.578 5.148 -9.828 1 90.94 47 MET B CA 1
ATOM 3069 C C . MET B 1 47 ? 11.281 5.934 -10.023 1 90.94 47 MET B C 1
ATOM 3071 O O . MET B 1 47 ? 11.312 7.137 -10.273 1 90.94 47 MET B O 1
ATOM 3075 N N . GLY B 1 48 ? 10.211 5.234 -9.906 1 84.44 48 GLY B N 1
ATOM 3076 C CA . GLY B 1 48 ? 8.93 5.902 -10.055 1 84.44 48 GLY B CA 1
ATOM 3077 C C . GLY B 1 48 ? 8.82 6.711 -11.328 1 84.44 48 GLY B C 1
ATOM 3078 O O . GLY B 1 48 ? 9.102 6.203 -12.414 1 84.44 48 GLY B O 1
ATOM 3079 N N . SER B 1 49 ? 8.406 7.91 -11.156 1 78.25 49 SER B N 1
ATOM 3080 C CA . SER B 1 49 ? 8.141 8.805 -12.281 1 78.25 49 SER B CA 1
ATOM 3081 C C . SER B 1 49 ? 9.445 9.305 -12.906 1 78.25 49 SER B C 1
ATOM 3083 O O . SER B 1 49 ? 9.422 9.961 -13.945 1 78.25 49 SER B O 1
ATOM 3085 N N . LEU B 1 50 ? 10.57 8.977 -12.266 1 84.81 50 LEU B N 1
ATOM 3086 C CA . LEU B 1 50 ? 11.859 9.383 -12.805 1 84.81 50 LEU B CA 1
ATOM 3087 C C . LEU B 1 50 ? 12.25 8.516 -13.992 1 84.81 50 LEU B C 1
ATOM 3089 O O . LEU B 1 50 ? 13.094 8.906 -14.805 1 84.81 50 LEU B O 1
ATOM 3093 N N . ALA B 1 51 ? 11.781 7.211 -13.938 1 69.5 51 ALA B N 1
ATOM 3094 C CA . ALA B 1 51 ? 12.125 6.289 -15.016 1 69.5 51 ALA B CA 1
ATOM 3095 C C . ALA B 1 51 ? 11.766 6.875 -16.375 1 69.5 51 ALA B C 1
ATOM 3097 O O . ALA B 1 51 ? 12.477 6.672 -17.359 1 69.5 51 ALA B O 1
ATOM 3098 N N . GLY B 1 52 ? 10.609 7.465 -16.625 1 56.22 52 GLY B N 1
ATOM 3099 C CA . GLY B 1 52 ? 10.25 8.117 -17.875 1 56.22 52 GLY B CA 1
ATOM 3100 C C . GLY B 1 52 ? 11.039 9.383 -18.141 1 56.22 52 GLY B C 1
ATOM 3101 O O . GLY B 1 52 ? 11.086 9.859 -19.281 1 56.22 52 GLY B O 1
ATOM 3102 N N . VAL B 1 53 ? 11.414 10.117 -17.156 1 46.91 53 VAL B N 1
ATOM 3103 C CA . VAL B 1 53 ? 12.109 11.391 -17.328 1 46.91 53 VAL B CA 1
ATOM 3104 C C . VAL B 1 53 ? 13.477 11.156 -17.969 1 46.91 53 VAL B C 1
ATOM 3106 O O . VAL B 1 53 ? 13.945 11.977 -18.766 1 46.91 53 VAL B O 1
ATOM 3109 N N . HIS B 1 54 ? 14.188 10.07 -17.578 1 44.56 54 HIS B N 1
ATOM 3110 C CA . HIS B 1 54 ? 15.5 9.906 -18.203 1 44.56 54 HIS B CA 1
ATOM 3111 C C . HIS B 1 54 ? 15.367 9.602 -19.688 1 44.56 54 HIS B C 1
ATOM 3113 O O . HIS B 1 54 ? 16.266 9.914 -20.469 1 44.56 54 HIS B O 1
ATOM 3119 N N . GLY B 1 55 ? 14.406 8.75 -20.141 1 36.19 55 GLY B N 1
ATOM 3120 C CA . GLY B 1 55 ? 14.344 8.484 -21.578 1 36.19 55 GLY B CA 1
ATOM 3121 C C . GLY B 1 55 ? 13.469 9.477 -22.328 1 36.19 55 GLY B C 1
ATOM 3122 O O . GLY B 1 55 ? 13.633 9.664 -23.531 1 36.19 55 GLY B O 1
ATOM 3123 N N . TYR B 1 56 ? 12 9.367 -22.203 1 34.38 56 TYR B N 1
ATOM 3124 C CA . TYR B 1 56 ? 11.07 9.867 -23.203 1 34.38 56 TYR B CA 1
ATOM 3125 C C . TYR B 1 56 ? 10.883 11.375 -23.078 1 34.38 56 TYR B C 1
ATOM 3127 O O . TYR B 1 56 ? 10.992 11.922 -21.984 1 34.38 56 TYR B O 1
ATOM 3135 N N . ASN B 1 57 ? 10.797 12.047 -24.266 1 34.41 57 ASN B N 1
ATOM 3136 C CA . ASN B 1 57 ? 10.391 13.398 -24.641 1 34.41 57 ASN B CA 1
ATOM 3137 C C . ASN B 1 57 ? 9.164 13.852 -23.844 1 34.41 57 ASN B C 1
ATOM 3139 O O . ASN B 1 57 ? 8.43 13.023 -23.312 1 34.41 57 ASN B O 1
ATOM 3143 N N . GLY B 1 58 ? 8.539 15.086 -23.984 1 35.34 58 GLY B N 1
ATOM 3144 C CA . GLY B 1 58 ? 7.637 16.156 -23.594 1 35.34 58 GLY B CA 1
ATOM 3145 C C . GLY B 1 58 ? 6.297 15.664 -23.094 1 35.34 58 GLY B C 1
ATOM 3146 O O . GLY B 1 58 ? 5.742 16.219 -22.141 1 35.34 58 GLY B O 1
ATOM 3147 N N . ASP B 1 59 ? 5.41 15.039 -24.031 1 36.09 59 ASP B N 1
ATOM 3148 C CA . ASP B 1 59 ? 3.955 15.062 -23.922 1 36.09 59 ASP B CA 1
ATOM 3149 C C . ASP B 1 59 ? 3.445 13.914 -23.062 1 36.09 59 ASP B C 1
ATOM 3151 O O . ASP B 1 59 ? 2.719 13.039 -23.562 1 36.09 59 ASP B O 1
ATOM 3155 N N . VAL B 1 60 ? 4.227 13.406 -22.266 1 38.12 60 VAL B N 1
ATOM 3156 C CA . VAL B 1 60 ? 3.691 12.195 -21.656 1 38.12 60 VAL B CA 1
ATOM 3157 C C . VAL B 1 60 ? 2.508 12.547 -20.766 1 38.12 60 VAL B C 1
ATOM 3159 O O . VAL B 1 60 ? 2.619 13.406 -19.891 1 38.12 60 VAL B O 1
ATOM 3162 N N . ASN B 1 61 ? 1.37 12.492 -21.219 1 44.03 61 ASN B N 1
ATOM 3163 C CA . ASN B 1 61 ? 0.235 12.383 -20.312 1 44.03 61 ASN B CA 1
ATOM 3164 C C . ASN B 1 61 ? 0.489 11.344 -19.219 1 44.03 61 ASN B C 1
ATOM 3166 O O . ASN B 1 61 ? 0.535 10.141 -19.5 1 44.03 61 ASN B O 1
ATOM 3170 N N . PRO B 1 62 ? 1.088 11.617 -17.969 1 47.66 62 PRO B N 1
ATOM 3171 C CA . PRO B 1 62 ? 1.845 10.93 -16.922 1 47.66 62 PRO B CA 1
ATOM 3172 C C . PRO B 1 62 ? 1.182 9.625 -16.469 1 47.66 62 PRO B C 1
ATOM 3174 O O . PRO B 1 62 ? 1.868 8.633 -16.219 1 47.66 62 PRO B O 1
ATOM 3177 N N . GLN B 1 63 ? -0.159 9.586 -16.109 1 52.16 63 GLN B N 1
ATOM 3178 C CA . GLN B 1 63 ? -0.619 8.492 -15.266 1 52.16 63 GLN B CA 1
ATOM 3179 C C . GLN B 1 63 ? -0.599 7.164 -16.016 1 52.16 63 GLN B C 1
ATOM 3181 O O . GLN B 1 63 ? 0.069 6.219 -15.594 1 52.16 63 GLN B O 1
ATOM 3186 N N . GLY B 1 64 ? -1.457 6.902 -17.031 1 58.53 64 GLY B N 1
ATOM 3187 C CA . GLY B 1 64 ? -1.679 5.664 -17.766 1 58.53 64 GLY B CA 1
ATOM 3188 C C . GLY B 1 64 ? -0.471 5.219 -18.562 1 58.53 64 GLY B C 1
ATOM 3189 O O . GLY B 1 64 ? -0.216 4.02 -18.703 1 58.53 64 GLY B O 1
ATOM 3190 N N . GLU B 1 65 ? 0.325 6.043 -18.844 1 64.81 65 GLU B N 1
ATOM 3191 C CA . GLU B 1 65 ? 1.463 5.719 -19.703 1 64.81 65 GLU B CA 1
ATOM 3192 C C . GLU B 1 65 ? 2.59 5.074 -18.906 1 64.81 65 GLU B C 1
ATOM 3194 O O . GLU B 1 65 ? 3.223 4.125 -19.359 1 64.81 65 GLU B O 1
ATOM 3199 N N . ASN B 1 66 ? 2.752 5.492 -17.688 1 74.69 66 ASN B N 1
ATOM 3200 C CA . ASN B 1 66 ? 3.785 4.926 -16.828 1 74.69 66 ASN B CA 1
ATOM 3201 C C . ASN B 1 66 ? 3.479 3.475 -16.469 1 74.69 66 ASN B C 1
ATOM 3203 O O . ASN B 1 66 ? 4.367 2.621 -16.484 1 74.69 66 ASN B O 1
ATOM 3207 N N . GLN B 1 67 ? 2.242 3.273 -16.266 1 76.62 67 GLN B N 1
ATOM 3208 C CA . GLN B 1 67 ? 1.817 1.924 -15.922 1 76.62 67 GLN B CA 1
ATOM 3209 C C . GLN B 1 67 ? 2.076 0.947 -17.062 1 76.62 67 GLN B C 1
ATOM 3211 O O . GLN B 1 67 ? 2.668 -0.114 -16.859 1 76.62 67 GLN B O 1
ATOM 3216 N N . ALA B 1 68 ? 1.626 1.317 -18.203 1 80.19 68 ALA B N 1
ATOM 3217 C CA . ALA B 1 68 ? 1.782 0.448 -19.359 1 80.19 68 ALA B CA 1
ATOM 3218 C C . ALA B 1 68 ? 3.254 0.163 -19.641 1 80.19 68 ALA B C 1
ATOM 3220 O O . ALA B 1 68 ? 3.625 -0.97 -19.969 1 80.19 68 ALA B O 1
ATOM 3221 N N . ARG B 1 69 ? 4.004 1.127 -19.469 1 85.75 69 ARG B N 1
ATOM 3222 C CA . ARG B 1 69 ? 5.438 0.993 -19.703 1 85.75 69 ARG B CA 1
ATOM 3223 C C . ARG B 1 69 ? 6.074 0.038 -18.703 1 85.75 69 ARG B C 1
ATOM 3225 O O . ARG B 1 69 ? 6.84 -0.85 -19.078 1 85.75 69 ARG B O 1
ATOM 3232 N N . LEU B 1 70 ? 5.73 0.194 -17.5 1 90.44 70 LEU B N 1
ATOM 3233 C CA . LEU B 1 70 ? 6.316 -0.649 -16.453 1 90.44 70 LEU B CA 1
ATOM 3234 C C . LEU B 1 70 ? 5.859 -2.096 -16.609 1 90.44 70 LEU B C 1
ATOM 3236 O O . LEU B 1 70 ? 6.613 -3.025 -16.312 1 90.44 70 LEU B O 1
ATOM 3240 N N . ASP B 1 71 ? 4.648 -2.291 -17.078 1 91.69 71 ASP B N 1
ATOM 3241 C CA . ASP B 1 71 ? 4.156 -3.639 -17.344 1 91.69 71 ASP B CA 1
ATOM 3242 C C . ASP B 1 71 ? 5.02 -4.336 -18.391 1 91.69 71 ASP B C 1
ATOM 3244 O O . ASP B 1 71 ? 5.426 -5.484 -18.203 1 91.69 71 ASP B O 1
ATOM 3248 N N . LEU B 1 72 ? 5.262 -3.629 -19.422 1 92.81 72 LEU B N 1
ATOM 3249 C CA . LEU B 1 72 ? 6.066 -4.18 -20.516 1 92.81 72 LEU B CA 1
ATOM 3250 C C . LEU B 1 72 ? 7.496 -4.438 -20.047 1 92.81 72 LEU B C 1
ATOM 3252 O O . LEU B 1 72 ? 8.062 -5.496 -20.344 1 92.81 72 LEU B O 1
ATOM 3256 N N . MET B 1 73 ? 8.023 -3.512 -19.328 1 94.88 73 MET B N 1
ATOM 3257 C CA . MET B 1 73 ? 9.406 -3.627 -18.859 1 94.88 73 MET B CA 1
ATOM 3258 C C . MET B 1 73 ? 9.555 -4.762 -17.859 1 94.88 73 MET B C 1
ATOM 3260 O O . MET B 1 73 ? 10.578 -5.445 -17.828 1 94.88 73 MET B O 1
ATOM 3264 N N . SER B 1 74 ? 8.562 -4.875 -17.047 1 97.12 74 SER B N 1
ATOM 3265 C CA . SER B 1 74 ? 8.586 -5.957 -16.062 1 97.12 74 SER B CA 1
ATOM 3266 C C . SER B 1 74 ? 8.555 -7.32 -16.75 1 97.12 74 SER B C 1
ATOM 3268 O O . SER B 1 74 ? 9.273 -8.234 -16.344 1 97.12 74 SER B O 1
ATOM 3270 N N . ASN B 1 75 ? 7.727 -7.445 -17.734 1 97.81 75 ASN B N 1
ATOM 3271 C CA . ASN B 1 75 ? 7.688 -8.68 -18.5 1 97.81 75 ASN B CA 1
ATOM 3272 C C . ASN B 1 75 ? 9.039 -8.977 -19.156 1 97.81 75 ASN B C 1
ATOM 3274 O O . ASN B 1 75 ? 9.516 -10.109 -19.109 1 97.81 75 ASN B O 1
ATOM 3278 N N . GLN B 1 76 ? 9.648 -7.984 -19.703 1 97.88 76 GLN B N 1
ATOM 3279 C CA . GLN B 1 76 ? 10.945 -8.133 -20.359 1 97.88 76 GLN B CA 1
ATOM 3280 C C . GLN B 1 76 ? 12.023 -8.539 -19.344 1 97.88 76 GLN B C 1
ATOM 3282 O O . GLN B 1 76 ? 12.938 -9.297 -19.688 1 97.88 76 GLN B O 1
ATOM 3287 N N . ALA B 1 77 ? 11.891 -8.016 -18.156 1 98.12 77 ALA B N 1
ATOM 3288 C CA . ALA B 1 77 ? 12.852 -8.383 -17.125 1 98.12 77 ALA B CA 1
ATOM 3289 C C . ALA B 1 77 ? 12.828 -9.883 -16.859 1 98.12 77 ALA B C 1
ATOM 3291 O O . ALA B 1 77 ? 13.883 -10.516 -16.734 1 98.12 77 ALA B O 1
ATOM 3292 N N . PHE B 1 78 ? 11.695 -10.484 -16.828 1 98.62 78 PHE B N 1
ATOM 3293 C CA . PHE B 1 78 ? 11.562 -11.922 -16.609 1 98.62 78 PHE B CA 1
ATOM 3294 C C . PHE B 1 78 ? 12.133 -12.688 -17.797 1 98.62 78 PHE B C 1
ATOM 3296 O O . PHE B 1 78 ? 12.883 -13.648 -17.625 1 98.62 78 PHE B O 1
ATOM 3303 N N . VAL B 1 79 ? 11.773 -12.266 -18.984 1 98.06 79 VAL B N 1
ATOM 3304 C CA . VAL B 1 79 ? 12.195 -12.961 -20.188 1 98.06 79 VAL B CA 1
ATOM 3305 C C . VAL B 1 79 ? 13.719 -12.914 -20.297 1 98.06 79 VAL B C 1
ATOM 3307 O O . VAL B 1 79 ? 14.359 -13.953 -20.484 1 98.06 79 VAL B O 1
ATOM 3310 N N . ARG B 1 80 ? 14.312 -11.781 -20.094 1 97.44 80 ARG B N 1
ATOM 3311 C CA . ARG B 1 80 ? 15.758 -11.609 -20.234 1 97.44 80 ARG B CA 1
ATOM 3312 C C . ARG B 1 80 ? 16.516 -12.414 -19.188 1 97.44 80 ARG B C 1
ATOM 3314 O O . ARG B 1 80 ? 17.594 -12.945 -19.453 1 97.44 80 ARG B O 1
ATOM 3321 N N . ALA B 1 81 ? 15.953 -12.492 -18.031 1 97.81 81 ALA B N 1
ATOM 3322 C CA . ALA B 1 81 ? 16.625 -13.172 -16.922 1 97.81 81 ALA B CA 1
ATOM 3323 C C . ALA B 1 81 ? 16.594 -14.688 -17.125 1 97.81 81 ALA B C 1
ATOM 3325 O O . ALA B 1 81 ? 17.422 -15.406 -16.547 1 97.81 81 ALA B O 1
ATOM 3326 N N . THR B 1 82 ? 15.711 -15.195 -17.984 1 97.06 82 THR B N 1
ATOM 3327 C CA . THR B 1 82 ? 15.5 -16.641 -17.984 1 97.06 82 THR B CA 1
ATOM 3328 C C . THR B 1 82 ? 15.82 -17.234 -19.344 1 97.06 82 THR B C 1
ATOM 3330 O O . THR B 1 82 ? 16.141 -18.422 -19.453 1 97.06 82 THR B O 1
ATOM 3333 N N . GLU B 1 83 ? 15.758 -16.516 -20.422 1 93.38 83 GLU B N 1
ATOM 3334 C CA . GLU B 1 83 ? 15.727 -17.047 -21.781 1 93.38 83 GLU B CA 1
ATOM 3335 C C . GLU B 1 83 ? 17.047 -17.703 -22.141 1 93.38 83 GLU B C 1
ATOM 3337 O O . GLU B 1 83 ? 17.078 -18.688 -22.891 1 93.38 83 GLU B O 1
ATOM 3342 N N . ARG B 1 84 ? 18.203 -17.312 -21.594 1 92.31 84 ARG B N 1
ATOM 3343 C CA . ARG B 1 84 ? 19.484 -17.812 -22.078 1 92.31 84 ARG B CA 1
ATOM 3344 C C . ARG B 1 84 ? 20.156 -18.688 -21.016 1 92.31 84 ARG B C 1
ATOM 3346 O O . ARG B 1 84 ? 21.297 -19.125 -21.203 1 92.31 84 ARG B O 1
ATOM 3353 N N . THR B 1 85 ? 19.5 -18.969 -19.969 1 93.69 85 THR B N 1
ATOM 3354 C CA . THR B 1 85 ? 20.172 -19.609 -18.844 1 93.69 85 THR B CA 1
ATOM 3355 C C . THR B 1 85 ? 20.078 -21.125 -18.953 1 93.69 85 THR B C 1
ATOM 3357 O O . THR B 1 85 ? 20.844 -21.844 -18.297 1 93.69 85 THR B O 1
ATOM 3360 N N . GLY B 1 86 ? 19.109 -21.594 -19.703 1 94.38 86 GLY B N 1
ATOM 3361 C CA . GLY B 1 86 ? 18.938 -23.031 -19.875 1 94.38 86 GLY B CA 1
ATOM 3362 C C . GLY B 1 86 ? 18.172 -23.688 -18.734 1 94.38 86 GLY B C 1
ATOM 3363 O O . GLY B 1 86 ? 18.109 -24.906 -18.656 1 94.38 86 GLY B O 1
ATOM 3364 N N . HIS B 1 87 ? 17.625 -22.922 -17.875 1 96.19 87 HIS B N 1
ATOM 3365 C CA . HIS B 1 87 ? 16.922 -23.484 -16.734 1 96.19 87 HIS B CA 1
ATOM 3366 C C . HIS B 1 87 ? 15.445 -23.719 -17.047 1 96.19 87 HIS B C 1
ATOM 3368 O O . HIS B 1 87 ? 14.812 -24.594 -16.453 1 96.19 87 HIS B O 1
ATOM 3374 N N . ALA B 1 88 ? 14.906 -22.969 -18.031 1 97.25 88 ALA B N 1
ATOM 3375 C CA . ALA B 1 88 ? 13.492 -23.062 -18.391 1 97.25 88 ALA B CA 1
ATOM 3376 C C . ALA B 1 88 ? 13.336 -23.641 -19.797 1 97.25 88 ALA B C 1
ATOM 3378 O O . ALA B 1 88 ? 14.18 -23.438 -20.656 1 97.25 88 ALA B O 1
ATOM 3379 N N . ALA B 1 89 ? 12.234 -24.344 -19.953 1 97.19 89 ALA B N 1
ATOM 3380 C CA . ALA B 1 89 ? 11.859 -24.875 -21.25 1 97.19 89 ALA B CA 1
ATOM 3381 C C . ALA B 1 89 ? 10.977 -23.891 -22.016 1 97.19 89 ALA B C 1
ATOM 3383 O O . ALA B 1 89 ? 10.945 -23.906 -23.25 1 97.19 89 ALA B O 1
ATOM 3384 N N . GLY B 1 90 ? 10.273 -23.094 -21.297 1 97.69 90 GLY B N 1
ATOM 3385 C CA . GLY B 1 90 ? 9.344 -22.125 -21.859 1 97.69 90 GLY B CA 1
ATOM 3386 C C . GLY B 1 90 ? 8.727 -21.219 -20.812 1 97.69 90 GLY B C 1
ATOM 3387 O O . GLY B 1 90 ? 8.859 -21.453 -19.609 1 97.69 90 GLY B O 1
ATOM 3388 N N . LEU B 1 91 ? 8.094 -20.141 -21.297 1 98.44 91 LEU B N 1
ATOM 3389 C CA . LEU B 1 91 ? 7.504 -19.141 -20.438 1 98.44 91 LEU B CA 1
ATOM 3390 C C . LEU B 1 91 ? 6.051 -18.875 -20.812 1 98.44 91 LEU B C 1
ATOM 3392 O O . LEU B 1 91 ? 5.684 -18.938 -21.984 1 98.44 91 LEU B O 1
ATOM 3396 N N . ALA B 1 92 ? 5.25 -18.609 -19.844 1 98.5 92 ALA B N 1
ATOM 3397 C CA . ALA B 1 92 ? 3.92 -18.031 -20.016 1 98.5 92 ALA B CA 1
ATOM 3398 C C . ALA B 1 92 ? 3.711 -16.859 -19.062 1 98.5 92 ALA B C 1
ATOM 3400 O O . ALA B 1 92 ? 4.098 -16.906 -17.906 1 98.5 92 ALA B O 1
ATOM 3401 N N . SER B 1 93 ? 3.133 -15.758 -19.609 1 97.31 93 SER B N 1
ATOM 3402 C CA . SER B 1 93 ? 2.986 -14.523 -18.844 1 97.31 93 SER B CA 1
ATOM 3403 C C . SER B 1 93 ? 1.597 -13.922 -19.031 1 97.31 93 SER B C 1
ATOM 3405 O O . SER B 1 93 ? 0.979 -14.086 -20.094 1 97.31 93 SER B O 1
ATOM 3407 N N . GLU B 1 94 ? 1.166 -13.266 -17.984 1 94.81 94 GLU B N 1
ATOM 3408 C CA . GLU B 1 94 ? -0.077 -12.508 -18.094 1 94.81 94 GLU B CA 1
ATOM 3409 C C . GLU B 1 94 ? -0.02 -11.5 -19.234 1 94.81 94 GLU B C 1
ATOM 3411 O O . GLU B 1 94 ? -1.038 -11.211 -19.859 1 94.81 94 GLU B O 1
ATOM 3416 N N . GLU B 1 95 ? 1.14 -11.008 -19.562 1 94.81 95 GLU B N 1
ATOM 3417 C CA . GLU B 1 95 ? 1.33 -9.938 -20.531 1 94.81 95 GLU B CA 1
ATOM 3418 C C . GLU B 1 95 ? 1.526 -10.5 -21.938 1 94.81 95 GLU B C 1
ATOM 3420 O O . GLU B 1 95 ? 1.667 -9.75 -22.906 1 94.81 95 GLU B O 1
ATOM 3425 N N . MET B 1 96 ? 1.527 -11.828 -22.062 1 96 96 MET B N 1
ATOM 3426 C CA . MET B 1 96 ? 1.758 -12.461 -23.359 1 96 96 MET B CA 1
ATOM 3427 C C . MET B 1 96 ? 0.551 -13.297 -23.781 1 96 96 MET B C 1
ATOM 3429 O O . MET B 1 96 ? 0.047 -14.102 -23 1 96 96 MET B O 1
ATOM 3433 N N . GLU B 1 97 ? 0.179 -13.195 -25.016 1 95.81 97 GLU B N 1
ATOM 3434 C CA . GLU B 1 97 ? -0.974 -13.922 -25.531 1 95.81 97 GLU B CA 1
ATOM 3435 C C . GLU B 1 97 ? -0.658 -15.406 -25.688 1 95.81 97 GLU B C 1
ATOM 3437 O O . GLU B 1 97 ? -1.522 -16.266 -25.484 1 95.81 97 GLU B O 1
ATOM 3442 N N . GLU B 1 98 ? 0.572 -15.664 -26.078 1 97.06 98 GLU B N 1
ATOM 3443 C CA . GLU B 1 98 ? 1.012 -17.031 -26.344 1 97.06 98 GLU B CA 1
ATOM 3444 C C . GLU B 1 98 ? 2.217 -17.391 -25.484 1 97.06 98 GLU B C 1
ATOM 3446 O O . GLU B 1 98 ? 2.883 -16.516 -24.938 1 97.06 98 GLU B O 1
ATOM 3451 N N . VAL B 1 99 ? 2.43 -18.688 -25.406 1 97.81 99 VAL B N 1
ATOM 3452 C CA . VAL B 1 99 ? 3.607 -19.156 -24.688 1 97.81 99 VAL B CA 1
ATOM 3453 C C . VAL B 1 99 ? 4.871 -18.781 -25.453 1 97.81 99 VAL B C 1
ATOM 3455 O O . VAL B 1 99 ? 4.832 -18.625 -26.688 1 97.81 99 VAL B O 1
ATOM 3458 N N . LEU B 1 100 ? 5.918 -18.562 -24.734 1 96.94 100 LEU B N 1
ATOM 3459 C CA . LEU B 1 100 ? 7.188 -18.203 -25.359 1 96.94 100 LEU B CA 1
ATOM 3460 C C . LEU B 1 100 ? 8.18 -19.359 -25.297 1 96.94 100 LEU B C 1
ATOM 3462 O O . LEU B 1 100 ? 8.539 -19.812 -24.203 1 96.94 100 LEU B O 1
ATOM 3466 N N . GLY B 1 101 ? 8.492 -19.891 -26.422 1 95.31 101 GLY B N 1
ATOM 3467 C CA . GLY B 1 101 ? 9.625 -20.781 -26.562 1 95.31 101 GLY B CA 1
ATOM 3468 C C . GLY B 1 101 ? 10.922 -20.062 -26.906 1 95.31 101 GLY B C 1
ATOM 3469 O O . GLY B 1 101 ? 10.906 -18.875 -27.203 1 95.31 101 GLY B O 1
ATOM 3470 N N . PHE B 1 102 ? 12 -20.844 -26.766 1 93.12 102 PHE B N 1
ATOM 3471 C CA . PHE B 1 102 ? 13.305 -20.25 -27.031 1 93.12 102 PHE B CA 1
ATOM 3472 C C . PHE B 1 102 ? 13.875 -20.766 -28.359 1 93.12 102 PHE B C 1
ATOM 3474 O O . PHE B 1 102 ? 13.508 -21.844 -28.812 1 93.12 102 PHE B O 1
ATOM 3481 N N . PRO B 1 103 ? 14.727 -19.938 -28.969 1 90.88 103 PRO B N 1
ATOM 3482 C CA . PRO B 1 103 ? 15.414 -20.422 -30.172 1 90.88 103 PRO B CA 1
ATOM 3483 C C . PRO B 1 103 ? 16.125 -21.75 -29.938 1 90.88 103 PRO B C 1
ATOM 3485 O O . PRO B 1 103 ? 16.578 -22.031 -28.828 1 90.88 103 PRO B O 1
ATOM 3488 N N . GLU B 1 104 ? 16.25 -22.469 -31.047 1 89.31 104 GLU B N 1
ATOM 3489 C CA . GLU B 1 104 ? 16.859 -23.797 -30.969 1 89.31 104 GLU B CA 1
ATOM 3490 C C . GLU B 1 104 ? 18.312 -23.703 -30.516 1 89.31 104 GLU B C 1
ATOM 3492 O O . GLU B 1 104 ? 18.844 -24.656 -29.953 1 89.31 104 GLU B O 1
ATOM 3497 N N . SER B 1 105 ? 18.906 -22.594 -30.703 1 91 105 SER B N 1
ATOM 3498 C CA . SER B 1 105 ? 20.312 -22.406 -30.359 1 91 105 SER B CA 1
ATOM 3499 C C . SER B 1 105 ? 20.484 -22.234 -28.844 1 91 105 SER B C 1
ATOM 3501 O O . SER B 1 105 ? 21.609 -22.312 -28.328 1 91 105 SER B O 1
ATOM 3503 N N . TYR B 1 106 ? 19.375 -22.062 -28.141 1 90.75 106 TYR B N 1
ATOM 3504 C CA . TYR B 1 106 ? 19.453 -21.875 -26.688 1 90.75 106 TYR B CA 1
ATOM 3505 C C . TYR B 1 106 ? 19.281 -23.219 -25.969 1 90.75 106 TYR B C 1
ATOM 3507 O O . TYR B 1 106 ? 18.547 -24.094 -26.422 1 90.75 106 TYR B O 1
ATOM 3515 N N . ALA B 1 107 ? 20.031 -23.359 -24.891 1 89.56 107 ALA B N 1
ATOM 3516 C CA . ALA B 1 107 ? 19.781 -24.5 -24.016 1 89.56 107 ALA B CA 1
ATOM 3517 C C . ALA B 1 107 ? 18.391 -24.422 -23.391 1 89.56 107 ALA B C 1
ATOM 3519 O O . ALA B 1 107 ? 17.953 -23.328 -23.016 1 89.56 107 ALA B O 1
ATOM 3520 N N . ARG B 1 108 ? 17.719 -25.594 -23.406 1 91.19 108 ARG B N 1
ATOM 3521 C CA . ARG B 1 108 ? 16.391 -25.656 -22.797 1 91.19 108 ARG B CA 1
ATOM 3522 C C . ARG B 1 108 ? 16.406 -26.5 -21.531 1 91.19 108 ARG B C 1
ATOM 3524 O O . ARG B 1 108 ? 17.047 -27.562 -21.484 1 91.19 108 ARG B O 1
ATOM 3531 N N . GLY B 1 109 ? 15.734 -25.969 -20.531 1 94.75 109 GLY B N 1
ATOM 3532 C CA . GLY B 1 109 ? 15.562 -26.75 -19.312 1 94.75 109 GLY B CA 1
ATOM 3533 C C . GLY B 1 109 ? 14.328 -27.625 -19.328 1 94.75 109 GLY B C 1
ATOM 3534 O O . GLY B 1 109 ? 13.742 -27.859 -20.391 1 94.75 109 GLY B O 1
ATOM 3535 N N . THR B 1 110 ? 14.023 -28.203 -18.203 1 96.38 110 THR B N 1
ATOM 3536 C CA . THR B 1 110 ? 12.914 -29.141 -18.078 1 96.38 110 THR B CA 1
ATOM 3537 C C . THR B 1 110 ? 11.781 -28.531 -17.25 1 96.38 110 THR B C 1
ATOM 3539 O O . THR B 1 110 ? 10.898 -29.25 -16.781 1 96.38 110 THR B O 1
ATOM 3542 N N . LEU B 1 111 ? 11.859 -27.234 -17.016 1 98.06 111 LEU B N 1
ATOM 3543 C CA . LEU B 1 111 ? 10.867 -26.547 -16.203 1 98.06 111 LEU B CA 1
ATOM 3544 C C . LEU B 1 111 ? 10.156 -25.469 -17.016 1 98.06 111 LEU B C 1
ATOM 3546 O O . LEU B 1 111 ? 10.727 -24.922 -17.953 1 98.06 111 LEU B O 1
ATOM 3550 N N . LEU B 1 112 ? 8.961 -25.234 -16.688 1 98.56 112 LEU B N 1
ATOM 3551 C CA . LEU B 1 112 ? 8.164 -24.156 -17.25 1 98.56 112 LEU B CA 1
ATOM 3552 C C . LEU B 1 112 ? 7.977 -23.031 -16.219 1 98.56 112 LEU B C 1
ATOM 3554 O O . LEU B 1 112 ? 7.77 -23.312 -15.039 1 98.56 112 LEU B O 1
ATOM 3558 N N . LEU B 1 113 ? 8.094 -21.797 -16.656 1 98.75 113 LEU B N 1
ATOM 3559 C CA . LEU B 1 113 ? 7.875 -20.641 -15.797 1 98.75 113 LEU B CA 1
ATOM 3560 C C . LEU B 1 113 ? 6.617 -19.875 -16.203 1 98.75 113 LEU B C 1
ATOM 3562 O O . LEU B 1 113 ? 6.469 -19.5 -17.375 1 98.75 113 LEU B O 1
ATOM 3566 N N . VAL B 1 114 ? 5.707 -19.734 -15.273 1 98.69 114 VAL B N 1
ATOM 3567 C CA . VAL B 1 114 ? 4.484 -18.953 -15.422 1 98.69 114 VAL B CA 1
ATOM 3568 C C . VAL B 1 114 ? 4.516 -17.766 -14.469 1 98.69 114 VAL B C 1
ATOM 3570 O O . VAL B 1 114 ? 4.918 -17.891 -13.312 1 98.69 114 VAL B O 1
ATOM 3573 N N . PHE B 1 115 ? 4.117 -16.531 -15.031 1 98.69 115 PHE B N 1
ATOM 3574 C CA . PHE B 1 115 ? 4.277 -15.422 -14.094 1 98.69 115 PHE B CA 1
ATOM 3575 C C . PHE B 1 115 ? 3.355 -14.266 -14.461 1 98.69 115 PHE B C 1
ATOM 3577 O O . PHE B 1 115 ? 2.908 -14.156 -15.609 1 98.69 115 PHE B O 1
ATOM 3584 N N . ASP B 1 116 ? 2.914 -13.523 -13.523 1 98.31 116 ASP B N 1
ATOM 3585 C CA . ASP B 1 116 ? 2.441 -12.148 -13.578 1 98.31 116 ASP B CA 1
ATOM 3586 C C . ASP B 1 116 ? 3.555 -11.172 -13.203 1 98.31 116 ASP B C 1
ATOM 3588 O O . ASP B 1 116 ? 3.873 -11 -12.031 1 98.31 116 ASP B O 1
ATOM 3592 N N . PRO B 1 117 ? 4.102 -10.531 -14.219 1 98.06 117 PRO B N 1
ATOM 3593 C CA . PRO B 1 117 ? 5.312 -9.758 -13.938 1 98.06 117 PRO B CA 1
ATOM 3594 C C . PRO B 1 117 ? 5.051 -8.57 -13.016 1 98.06 117 PRO B C 1
ATOM 3596 O O . PRO B 1 117 ? 5.953 -8.133 -12.297 1 98.06 117 PRO B O 1
ATOM 3599 N N . LEU B 1 118 ? 3.846 -8.055 -13.094 1 97.06 118 LEU B N 1
ATOM 3600 C CA . LEU B 1 118 ? 3.541 -6.887 -12.281 1 97.06 118 LEU B CA 1
ATOM 3601 C C . LEU B 1 118 ? 2.08 -6.895 -11.836 1 97.06 118 LEU B C 1
ATOM 3603 O O . LEU B 1 118 ? 1.224 -6.312 -12.508 1 97.06 118 LEU B O 1
ATOM 3607 N N . ASP B 1 119 ? 1.845 -7.418 -10.688 1 96.56 119 ASP B N 1
ATOM 3608 C CA . ASP B 1 119 ? 0.527 -7.434 -10.062 1 96.56 119 ASP B CA 1
ATOM 3609 C C . ASP B 1 119 ? 0.238 -6.109 -9.359 1 96.56 119 ASP B C 1
ATOM 3611 O O . ASP B 1 119 ? 1.102 -5.57 -8.664 1 96.56 119 ASP B O 1
ATOM 3615 N N . GLY B 1 120 ? -0.978 -5.613 -9.523 1 93.12 120 GLY B N 1
ATOM 3616 C CA . GLY B 1 120 ? -1.364 -4.352 -8.914 1 93.12 120 GLY B CA 1
ATOM 3617 C C . GLY B 1 120 ? -0.908 -3.143 -9.703 1 93.12 120 GLY B C 1
ATOM 3618 O O . GLY B 1 120 ? -0.658 -2.078 -9.133 1 93.12 120 GLY B O 1
ATOM 3619 N N . SER B 1 121 ? -0.825 -3.23 -10.961 1 88.31 121 SER B N 1
ATOM 3620 C CA . SER B 1 121 ? -0.242 -2.186 -11.797 1 88.31 121 SER B CA 1
ATOM 3621 C C . SER B 1 121 ? -1.037 -0.889 -11.695 1 88.31 121 SER B C 1
ATOM 3623 O O . SER B 1 121 ? -0.494 0.196 -11.914 1 88.31 121 SER B O 1
ATOM 3625 N N . SER B 1 122 ? -2.238 -0.98 -11.297 1 86.81 122 SER B N 1
ATOM 3626 C CA . SER B 1 122 ? -3.047 0.221 -11.117 1 86.81 122 SER B CA 1
ATOM 3627 C C . SER B 1 122 ? -2.527 1.067 -9.961 1 86.81 122 SER B C 1
ATOM 3629 O O . SER B 1 122 ? -2.9 2.234 -9.82 1 86.81 122 SER B O 1
ATOM 3631 N N . ASN B 1 123 ? -1.757 0.502 -9.148 1 91 123 ASN B N 1
ATOM 3632 C CA . ASN B 1 123 ? -1.256 1.188 -7.961 1 91 123 ASN B CA 1
ATOM 3633 C C . ASN B 1 123 ? 0.066 1.896 -8.242 1 91 123 ASN B C 1
ATOM 3635 O O . ASN B 1 123 ? 0.563 2.646 -7.398 1 91 123 ASN B O 1
ATOM 3639 N N . ILE B 1 124 ? 0.612 1.747 -9.391 1 88.38 124 ILE B N 1
ATOM 3640 C CA . ILE B 1 124 ? 1.93 2.285 -9.711 1 88.38 124 ILE B CA 1
ATOM 3641 C C . ILE B 1 124 ? 1.895 3.811 -9.641 1 88.38 124 ILE B C 1
ATOM 3643 O O . ILE B 1 124 ? 2.75 4.43 -9 1 88.38 124 ILE B O 1
ATOM 3647 N N . ASP B 1 125 ? 0.895 4.352 -10.219 1 87.75 125 ASP B N 1
ATOM 3648 C CA . ASP B 1 125 ? 0.839 5.805 -10.328 1 87.75 125 ASP B CA 1
ATOM 3649 C C . ASP B 1 125 ? 0.636 6.449 -8.953 1 87.75 125 ASP B C 1
ATOM 3651 O O . ASP B 1 125 ? 1.031 7.594 -8.734 1 87.75 125 ASP B O 1
ATOM 3655 N N . ILE B 1 126 ? 0.056 5.703 -8.078 1 93.06 126 ILE B N 1
ATOM 3656 C CA . ILE B 1 126 ? -0.197 6.27 -6.758 1 93.06 126 ILE B CA 1
ATOM 3657 C C . ILE B 1 126 ? 0.871 5.793 -5.777 1 93.06 126 ILE B C 1
ATOM 3659 O O . ILE B 1 126 ? 0.695 5.895 -4.562 1 93.06 126 ILE B O 1
ATOM 3663 N N . ASN B 1 127 ? 1.913 5.23 -6.309 1 95 127 ASN B N 1
ATOM 3664 C CA . ASN B 1 127 ? 3.053 4.789 -5.508 1 95 127 ASN B CA 1
ATOM 3665 C C . ASN B 1 127 ? 2.635 3.783 -4.441 1 95 127 ASN B C 1
ATOM 3667 O O . ASN B 1 127 ? 3.143 3.818 -3.316 1 95 127 ASN B O 1
ATOM 3671 N N . GLY B 1 128 ? 1.637 2.934 -4.805 1 95.19 128 GLY B N 1
ATOM 3672 C CA . GLY B 1 128 ? 1.198 1.849 -3.941 1 95.19 128 GLY B CA 1
ATOM 3673 C C . GLY B 1 128 ? 2.02 0.584 -4.109 1 95.19 128 GLY B C 1
ATOM 3674 O O . GLY B 1 128 ? 2.752 0.44 -5.09 1 95.19 128 GLY B O 1
ATOM 3675 N N . THR B 1 129 ? 1.824 -0.306 -3.164 1 96.19 129 THR B N 1
ATOM 3676 C CA . THR B 1 129 ? 2.547 -1.573 -3.17 1 96.19 129 THR B CA 1
ATOM 3677 C C . THR B 1 129 ? 2.137 -2.422 -4.371 1 96.19 129 THR B C 1
ATOM 3679 O O . THR B 1 129 ? 0.95 -2.533 -4.684 1 96.19 129 THR B O 1
ATOM 3682 N N . VAL B 1 130 ? 3.105 -2.967 -5.105 1 97 130 VAL B N 1
ATOM 3683 C CA . VAL B 1 130 ? 2.9 -3.861 -6.238 1 97 130 VAL B CA 1
ATOM 3684 C C . VAL B 1 130 ? 3.824 -5.07 -6.117 1 97 130 VAL B C 1
ATOM 3686 O O . VAL B 1 130 ? 4.562 -5.199 -5.137 1 97 130 VAL B O 1
ATOM 3689 N N . GLY B 1 131 ? 3.713 -5.977 -7.07 1 98.19 131 GLY B N 1
ATOM 3690 C CA . GLY B 1 131 ? 4.578 -7.137 -6.961 1 98.19 131 GLY B CA 1
ATOM 3691 C C . GLY B 1 131 ? 4.551 -8.023 -8.195 1 98.19 131 GLY B C 1
ATOM 3692 O O . GLY B 1 131 ? 3.932 -7.668 -9.203 1 98.19 131 GLY B O 1
ATOM 3693 N N . SER B 1 132 ? 5.316 -9.07 -8.133 1 98.75 132 SER B N 1
ATOM 3694 C CA . SER B 1 132 ? 5.367 -10.125 -9.141 1 98.75 132 SER B CA 1
ATOM 3695 C C . SER B 1 132 ? 4.953 -11.469 -8.547 1 98.75 132 SER B C 1
ATOM 3697 O O . SER B 1 132 ? 5.27 -11.773 -7.395 1 98.75 132 SER B O 1
ATOM 3699 N N . ILE B 1 133 ? 4.293 -12.242 -9.289 1 98.88 133 ILE B N 1
ATOM 3700 C CA . ILE B 1 133 ? 3.889 -13.578 -8.867 1 98.88 133 ILE B CA 1
ATOM 3701 C C . ILE B 1 133 ? 4.406 -14.609 -9.867 1 98.88 133 ILE B C 1
ATOM 3703 O O . ILE B 1 133 ? 4.387 -14.367 -11.078 1 98.88 133 ILE B O 1
ATOM 3707 N N . PHE B 1 134 ? 4.848 -15.789 -9.383 1 98.88 134 PHE B N 1
ATOM 3708 C CA . PHE B 1 134 ? 5.363 -16.781 -10.312 1 98.88 134 PHE B CA 1
ATOM 3709 C C . PHE B 1 134 ? 5.035 -18.188 -9.828 1 98.88 134 PHE B C 1
ATOM 3711 O O . PHE B 1 134 ? 4.766 -18.406 -8.648 1 98.88 134 PHE B O 1
ATOM 3718 N N . SER B 1 135 ? 5.047 -19.047 -10.727 1 98.75 135 SER B N 1
ATOM 3719 C CA . SER B 1 135 ? 4.895 -20.484 -10.531 1 98.75 135 SER B CA 1
ATOM 3720 C C . SER B 1 135 ? 5.801 -21.266 -11.477 1 98.75 135 SER B C 1
ATOM 3722 O O . SER B 1 135 ? 6.031 -20.859 -12.617 1 98.75 135 SER B O 1
ATOM 3724 N N . ILE B 1 136 ? 6.32 -22.406 -10.992 1 98.81 136 ILE B N 1
ATOM 3725 C CA . ILE B 1 136 ? 7.18 -23.266 -11.797 1 98.81 136 ILE B CA 1
ATOM 3726 C C . ILE B 1 136 ? 6.551 -24.641 -11.922 1 98.81 136 ILE B C 1
ATOM 3728 O O . ILE B 1 136 ? 6.16 -25.25 -10.922 1 98.81 136 ILE B O 1
ATOM 3732 N N . LEU B 1 137 ? 6.465 -25.125 -13.133 1 98.62 137 LEU B N 1
ATOM 3733 C CA . LEU B 1 137 ? 5.883 -26.422 -13.477 1 98.62 137 LEU B CA 1
ATOM 3734 C C . LEU B 1 137 ? 6.902 -27.297 -14.195 1 98.62 137 LEU B C 1
ATOM 3736 O O . LEU B 1 137 ? 7.812 -26.797 -14.852 1 98.62 137 LEU B O 1
ATOM 3740 N N . PRO B 1 138 ? 6.73 -28.609 -14.102 1 97.94 138 PRO B N 1
ATOM 3741 C CA . PRO B 1 138 ? 7.562 -29.469 -14.938 1 97.94 138 PRO B CA 1
ATOM 3742 C C . PRO B 1 138 ? 7.133 -29.469 -16.406 1 97.94 138 PRO B C 1
ATOM 3744 O O . PRO B 1 138 ? 5.938 -29.391 -16.703 1 97.94 138 PRO B O 1
ATOM 3747 N N . MET B 1 139 ? 8.047 -29.5 -17.25 1 98.06 139 MET B N 1
ATOM 3748 C CA . MET B 1 139 ? 7.766 -29.719 -18.672 1 98.06 139 MET B CA 1
ATOM 3749 C C . MET B 1 139 ? 7.406 -31.172 -18.938 1 98.06 139 MET B C 1
ATOM 3751 O O . MET B 1 139 ? 8.234 -32.062 -18.766 1 98.06 139 MET B O 1
ATOM 3755 N N . PRO B 1 140 ? 6.207 -31.375 -19.453 1 97.62 140 PRO B N 1
ATOM 3756 C CA . PRO B 1 140 ? 5.809 -32.75 -19.688 1 97.62 140 PRO B CA 1
ATOM 3757 C C . PRO B 1 140 ? 6.555 -33.406 -20.859 1 97.62 140 PRO B C 1
ATOM 3759 O O . PRO B 1 140 ? 6.723 -34.625 -20.906 1 97.62 140 PRO B O 1
ATOM 3762 N N . ARG B 1 141 ? 6.992 -32.594 -21.859 1 95.44 141 ARG B N 1
ATOM 3763 C CA . ARG B 1 141 ? 7.699 -33.094 -23.047 1 95.44 141 ARG B CA 1
ATOM 3764 C C . ARG B 1 141 ? 9.109 -32.5 -23.109 1 95.44 141 ARG B C 1
ATOM 3766 O O . ARG B 1 141 ? 9.422 -31.719 -23.984 1 95.44 141 ARG B O 1
ATOM 3773 N N . PRO B 1 142 ? 9.961 -32.969 -22.203 1 91.81 142 PRO B N 1
ATOM 3774 C CA . PRO B 1 142 ? 11.312 -32.406 -22.156 1 91.81 142 PRO B CA 1
ATOM 3775 C C . PRO B 1 142 ? 12.023 -32.469 -23.516 1 91.81 142 PRO B C 1
ATOM 3777 O O . PRO B 1 142 ? 11.898 -33.469 -24.219 1 91.81 142 PRO B O 1
ATOM 3780 N N . GLY B 1 143 ? 12.664 -31.406 -23.859 1 90.56 143 GLY B N 1
ATOM 3781 C CA . GLY B 1 143 ? 13.438 -31.359 -25.094 1 90.56 143 GLY B CA 1
ATOM 3782 C C . GLY B 1 143 ? 12.664 -30.797 -26.266 1 90.56 143 GLY B C 1
ATOM 3783 O O . GLY B 1 143 ? 13.25 -30.422 -27.281 1 90.56 143 GLY B O 1
ATOM 3784 N N . GLU B 1 144 ? 11.367 -30.781 -26.172 1 93.38 144 GLU B N 1
ATOM 3785 C CA . GLU B 1 144 ? 10.523 -30.266 -27.25 1 93.38 144 GLU B CA 1
ATOM 3786 C C . GLU B 1 144 ? 10.203 -28.781 -27.031 1 93.38 144 GLU B C 1
ATOM 3788 O O . GLU B 1 144 ? 10.359 -28.266 -25.922 1 93.38 144 GLU B O 1
ATOM 3793 N N . ALA B 1 145 ? 9.812 -28.156 -28.141 1 94.62 145 ALA B N 1
ATOM 3794 C CA . ALA B 1 145 ? 9.336 -26.781 -28.031 1 94.62 145 ALA B CA 1
ATOM 3795 C C . ALA B 1 145 ? 8.055 -26.703 -27.203 1 94.62 145 ALA B C 1
ATOM 3797 O O . ALA B 1 145 ? 7.156 -27.531 -27.375 1 94.62 145 ALA B O 1
ATOM 3798 N N . PRO B 1 146 ? 8.039 -25.781 -26.312 1 96.69 146 PRO B N 1
ATOM 3799 C CA . PRO B 1 146 ? 6.852 -25.703 -25.453 1 96.69 146 PRO B CA 1
ATOM 3800 C C . PRO B 1 146 ? 5.586 -25.344 -26.234 1 96.69 146 PRO B C 1
ATOM 3802 O O . PRO B 1 146 ? 5.648 -24.594 -27.219 1 96.69 146 PRO B O 1
ATOM 3805 N N . GLN B 1 147 ? 4.473 -25.891 -25.828 1 97.31 147 GLN B N 1
ATOM 3806 C CA . GLN B 1 147 ? 3.135 -25.594 -26.344 1 97.31 147 GLN B CA 1
ATOM 3807 C C . GLN B 1 147 ? 2.193 -25.188 -25.203 1 97.31 147 GLN B C 1
ATOM 3809 O O . GLN B 1 147 ? 2.449 -25.484 -24.047 1 97.31 147 GLN B O 1
ATOM 3814 N N . THR B 1 148 ? 1.174 -24.531 -25.594 1 98 148 THR B N 1
ATOM 3815 C CA . THR B 1 148 ? 0.19 -24.078 -24.625 1 98 148 THR B CA 1
ATOM 3816 C C . THR B 1 148 ? -0.255 -25.234 -23.734 1 98 148 THR B C 1
ATOM 3818 O O . THR B 1 148 ? -0.364 -25.078 -22.516 1 98 148 THR B O 1
ATOM 3821 N N . ALA B 1 149 ? -0.497 -26.375 -24.281 1 98.06 149 ALA B N 1
ATOM 3822 C CA . ALA B 1 149 ? -1.003 -27.547 -23.578 1 98.06 149 ALA B CA 1
ATOM 3823 C C . ALA B 1 149 ? -0.045 -27.969 -22.469 1 98.06 149 ALA B C 1
ATOM 3825 O O . ALA B 1 149 ? -0.469 -28.516 -21.453 1 98.06 149 ALA B O 1
ATOM 3826 N N . ASP B 1 150 ? 1.234 -27.75 -22.641 1 98.44 150 ASP B N 1
ATOM 3827 C CA . ASP B 1 150 ? 2.24 -28.141 -21.656 1 98.44 150 ASP B CA 1
ATOM 3828 C C . ASP B 1 150 ? 2.055 -27.359 -20.344 1 98.44 150 ASP B C 1
ATOM 3830 O O . ASP B 1 150 ? 2.471 -27.828 -19.281 1 98.44 150 ASP B O 1
ATOM 3834 N N . PHE B 1 151 ? 1.463 -26.156 -20.422 1 98.56 151 PHE B N 1
ATOM 3835 C CA . PHE B 1 151 ? 1.288 -25.281 -19.266 1 98.56 151 PHE B CA 1
ATOM 3836 C C . PHE B 1 151 ? -0.025 -25.578 -18.547 1 98.56 151 PHE B C 1
ATOM 3838 O O . PHE B 1 151 ? -0.224 -25.172 -17.406 1 98.56 151 PHE B O 1
ATOM 3845 N N . LEU B 1 152 ? -0.942 -26.219 -19.234 1 98.62 152 LEU B N 1
ATOM 3846 C CA . LEU B 1 152 ? -2.279 -26.438 -18.703 1 98.62 152 LEU B CA 1
ATOM 3847 C C . LEU B 1 152 ? -2.295 -27.641 -17.75 1 98.62 152 LEU B C 1
ATOM 3849 O O . LEU B 1 152 ? -2.887 -28.672 -18.078 1 98.62 152 LEU B O 1
ATOM 3853 N N . GLN B 1 153 ? -1.691 -27.484 -16.594 1 98.44 153 GLN B N 1
ATOM 3854 C CA . GLN B 1 153 ? -1.536 -28.516 -15.57 1 98.44 153 GLN B CA 1
ATOM 3855 C C . GLN B 1 153 ? -2.283 -28.156 -14.297 1 98.44 153 GLN B C 1
ATOM 3857 O O . GLN B 1 153 ? -2.52 -26.969 -14.031 1 98.44 153 GLN B O 1
ATOM 3862 N N . SER B 1 154 ? -2.625 -29.156 -13.531 1 98.19 154 SER B N 1
ATOM 3863 C CA . SER B 1 154 ? -3.199 -28.922 -12.211 1 98.19 154 SER B CA 1
ATOM 3864 C C . SER B 1 154 ? -2.242 -28.125 -11.336 1 98.19 154 SER B C 1
ATOM 3866 O O . SER B 1 154 ? -1.022 -28.25 -11.461 1 98.19 154 SER B O 1
ATOM 3868 N N . GLY B 1 155 ? -2.865 -27.312 -10.43 1 98.38 155 GLY B N 1
ATOM 3869 C CA . GLY B 1 155 ? -2.037 -26.594 -9.484 1 98.38 155 GLY B CA 1
ATOM 3870 C C . GLY B 1 155 ? -1.148 -27.5 -8.648 1 98.38 155 GLY B C 1
ATOM 3871 O O . GLY B 1 155 ? -0.12 -27.062 -8.133 1 98.38 155 GLY B O 1
ATOM 3872 N N . ARG B 1 156 ? -1.457 -28.719 -8.492 1 98.44 156 ARG B N 1
ATOM 3873 C CA . ARG B 1 156 ? -0.736 -29.672 -7.656 1 98.44 156 ARG B CA 1
ATOM 3874 C C . ARG B 1 156 ? 0.584 -30.078 -8.305 1 98.44 156 ARG B C 1
ATOM 3876 O O . ARG B 1 156 ? 1.451 -30.656 -7.645 1 98.44 156 ARG B O 1
ATOM 3883 N N . GLN B 1 157 ? 0.772 -29.734 -9.562 1 98.44 157 GLN B N 1
ATOM 3884 C CA . GLN B 1 157 ? 1.997 -30.109 -10.266 1 98.44 157 GLN B CA 1
ATOM 3885 C C . GLN B 1 157 ? 3.086 -29.062 -10.055 1 98.44 157 GLN B C 1
ATOM 3887 O O . GLN B 1 157 ? 4.234 -29.25 -10.461 1 98.44 157 GLN B O 1
ATOM 3892 N N . GLN B 1 158 ? 2.721 -27.953 -9.445 1 98.56 158 GLN B N 1
ATOM 3893 C CA . GLN B 1 158 ? 3.715 -26.922 -9.195 1 98.56 158 GLN B CA 1
ATOM 3894 C C . GLN B 1 158 ? 4.863 -27.453 -8.344 1 98.56 158 GLN B C 1
ATOM 3896 O O . GLN B 1 158 ? 4.637 -28.109 -7.32 1 98.56 158 GLN B O 1
ATOM 3901 N N . VAL B 1 159 ? 6.059 -27.141 -8.758 1 97.69 159 VAL B N 1
ATOM 3902 C CA . VAL B 1 159 ? 7.215 -27.594 -7.988 1 97.69 159 VAL B CA 1
ATOM 3903 C C . VAL B 1 159 ? 7.75 -26.438 -7.145 1 97.69 159 VAL B C 1
ATOM 3905 O O . VAL B 1 159 ? 8.5 -26.656 -6.191 1 97.69 159 VAL B O 1
ATOM 3908 N N . ALA B 1 160 ? 7.395 -25.203 -7.512 1 98.56 160 ALA B N 1
ATOM 3909 C CA . ALA B 1 160 ? 7.691 -23.984 -6.742 1 98.56 160 ALA B CA 1
ATOM 3910 C C . ALA B 1 160 ? 6.707 -22.875 -7.074 1 98.56 160 ALA B C 1
ATOM 3912 O O . ALA B 1 160 ? 6.094 -22.875 -8.148 1 98.56 160 ALA B O 1
ATOM 3913 N N . ALA B 1 161 ? 6.527 -21.984 -6.211 1 98.94 161 ALA B N 1
ATOM 3914 C CA . ALA B 1 161 ? 5.734 -20.781 -6.406 1 98.94 161 ALA B CA 1
ATOM 3915 C C . ALA B 1 161 ? 6.188 -19.672 -5.457 1 98.94 161 ALA B C 1
ATOM 3917 O O . ALA B 1 161 ? 6.82 -19.938 -4.434 1 98.94 161 ALA B O 1
ATOM 3918 N N . GLY B 1 162 ? 5.883 -18.469 -5.812 1 98.94 162 GLY B N 1
ATOM 3919 C CA . GLY B 1 162 ? 6.258 -17.359 -4.957 1 98.94 162 GLY B CA 1
ATOM 3920 C C . GLY B 1 162 ? 5.863 -16 -5.531 1 98.94 162 GLY B C 1
ATOM 3921 O O . GLY B 1 162 ? 5.117 -15.938 -6.512 1 98.94 162 GLY B O 1
ATOM 3922 N N . TYR B 1 163 ? 6.301 -15 -4.816 1 98.94 163 TYR B N 1
ATOM 3923 C CA . TYR B 1 163 ? 6.094 -13.633 -5.27 1 98.94 163 TYR B CA 1
ATOM 3924 C C . TYR B 1 163 ? 7.195 -12.711 -4.758 1 98.94 163 TYR B C 1
ATOM 3926 O O . TYR B 1 163 ? 7.902 -13.055 -3.809 1 98.94 163 TYR B O 1
ATOM 3934 N N . ALA B 1 164 ? 7.355 -11.695 -5.426 1 98.88 164 ALA B N 1
ATOM 3935 C CA . ALA B 1 164 ? 8.086 -10.539 -4.914 1 98.88 164 ALA B CA 1
ATOM 3936 C C . ALA B 1 164 ? 7.133 -9.383 -4.594 1 98.88 164 ALA B C 1
ATOM 3938 O O . ALA B 1 164 ? 6.164 -9.156 -5.316 1 98.88 164 ALA B O 1
ATOM 3939 N N . LEU B 1 165 ? 7.41 -8.773 -3.562 1 98.44 165 LEU B N 1
ATOM 3940 C CA . LEU B 1 165 ? 6.648 -7.605 -3.127 1 98.44 165 LEU B CA 1
ATOM 3941 C C . LEU B 1 165 ? 7.5 -6.344 -3.193 1 98.44 165 LEU B C 1
ATOM 3943 O O . LEU B 1 165 ? 8.594 -6.297 -2.629 1 98.44 165 LEU B O 1
ATOM 3947 N N . TYR B 1 166 ? 7.016 -5.359 -3.922 1 97.69 166 TYR B N 1
ATOM 3948 C CA . TYR B 1 166 ? 7.699 -4.074 -4.039 1 97.69 166 TYR B CA 1
ATOM 3949 C C . TYR B 1 166 ? 6.977 -2.996 -3.242 1 97.69 166 TYR B C 1
ATOM 3951 O O . TYR B 1 166 ? 5.973 -2.441 -3.701 1 97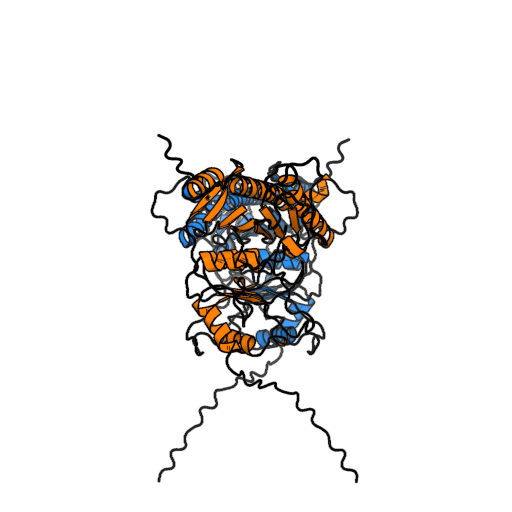.69 166 TYR B O 1
ATOM 3959 N N . GLY B 1 167 ? 7.414 -2.719 -2.09 1 96.81 167 GLY B N 1
ATOM 3960 C CA . GLY B 1 167 ? 6.941 -1.679 -1.19 1 96.81 167 GLY B CA 1
ATOM 3961 C C . GLY B 1 167 ? 8.062 -0.823 -0.629 1 96.81 167 GLY B C 1
ATOM 3962 O O . GLY B 1 167 ? 9.008 -0.483 -1.343 1 96.81 167 GLY B O 1
ATOM 3963 N N . PRO B 1 168 ? 7.891 -0.392 0.657 1 96 168 PRO B N 1
ATOM 3964 C CA . PRO B 1 168 ? 9.023 0.302 1.268 1 96 168 PRO B CA 1
ATOM 3965 C C . PRO B 1 168 ? 10.32 -0.509 1.203 1 96 168 PRO B C 1
ATOM 3967 O O . PRO B 1 168 ? 11.391 0.053 0.985 1 96 168 PRO B O 1
ATOM 3970 N N . SER B 1 169 ? 10.094 -1.789 1.423 1 96.5 169 SER B N 1
ATOM 3971 C CA . SER B 1 169 ? 11.172 -2.742 1.175 1 96.5 169 SER B CA 1
ATOM 3972 C C . SER B 1 169 ? 10.797 -3.729 0.076 1 96.5 169 SER B C 1
ATOM 3974 O O . SER B 1 169 ? 9.633 -3.811 -0.321 1 96.5 169 SER B O 1
ATOM 3976 N N . THR B 1 170 ? 11.781 -4.367 -0.467 1 97.88 170 THR B N 1
ATOM 3977 C CA . THR B 1 170 ? 11.547 -5.434 -1.433 1 97.88 170 THR B CA 1
ATOM 3978 C C . THR B 1 170 ? 11.656 -6.801 -0.764 1 97.88 170 THR B C 1
ATOM 3980 O O . THR B 1 170 ? 12.648 -7.094 -0.095 1 97.88 170 THR B O 1
ATOM 3983 N N . MET B 1 171 ? 10.648 -7.578 -0.955 1 98.5 171 MET B N 1
ATOM 3984 C CA . MET B 1 171 ? 10.641 -8.906 -0.35 1 98.5 171 MET B CA 1
ATOM 3985 C C . MET B 1 171 ? 10.398 -9.984 -1.404 1 98.5 171 MET B C 1
ATOM 3987 O O . MET B 1 171 ? 9.773 -9.727 -2.43 1 98.5 171 MET B O 1
ATOM 3991 N N . PHE B 1 172 ? 10.969 -11.133 -1.155 1 98.81 172 PHE B N 1
ATOM 3992 C CA . PHE B 1 172 ? 10.828 -12.328 -1.981 1 98.81 172 PHE B CA 1
ATOM 3993 C C . PHE B 1 172 ? 10.375 -13.516 -1.143 1 98.81 172 PHE B C 1
ATOM 3995 O O . PHE B 1 172 ? 11.078 -13.93 -0.217 1 98.81 172 PHE B O 1
ATOM 4002 N N . VAL B 1 173 ? 9.188 -14.023 -1.435 1 98.88 173 VAL B N 1
ATOM 4003 C CA . VAL B 1 173 ? 8.602 -15.109 -0.661 1 98.88 173 VAL B CA 1
ATOM 4004 C C . VAL B 1 173 ? 8.344 -16.312 -1.571 1 98.88 173 VAL B C 1
ATOM 4006 O O . VAL B 1 173 ? 7.852 -16.156 -2.691 1 98.88 173 VAL B O 1
ATOM 4009 N N . LEU B 1 174 ? 8.688 -17.531 -1.107 1 98.88 174 LEU B N 1
ATOM 4010 C CA . LEU B 1 174 ? 8.508 -18.656 -2.01 1 98.88 174 LEU B CA 1
ATOM 4011 C C . LEU B 1 174 ? 8.305 -19.953 -1.225 1 98.88 174 LEU B C 1
ATOM 4013 O O . LEU B 1 174 ? 8.547 -19.984 -0.015 1 98.88 174 LEU B O 1
ATOM 4017 N N . THR B 1 175 ? 7.852 -20.984 -1.896 1 98.69 175 THR B N 1
ATOM 4018 C CA . THR B 1 175 ? 7.848 -22.375 -1.465 1 98.69 175 THR B CA 1
ATOM 4019 C C . THR B 1 175 ? 8.391 -23.281 -2.566 1 98.69 175 THR B C 1
ATOM 4021 O O . THR B 1 175 ? 8.156 -23.031 -3.752 1 98.69 175 THR B O 1
ATOM 4024 N N . ILE B 1 176 ? 9.086 -24.219 -2.176 1 97.31 176 ILE B N 1
ATOM 4025 C CA . ILE B 1 176 ? 9.492 -25.297 -3.074 1 97.31 176 ILE B CA 1
ATOM 4026 C C . ILE B 1 176 ? 8.875 -26.609 -2.611 1 97.31 176 ILE B C 1
ATOM 4028 O O . ILE B 1 176 ? 9.43 -27.688 -2.871 1 97.31 176 ILE B O 1
ATOM 4032 N N . GLY B 1 177 ? 7.758 -26.469 -1.871 1 96.25 177 GLY B N 1
ATOM 4033 C CA . GLY B 1 177 ? 7.02 -27.625 -1.404 1 96.25 177 GLY B CA 1
ATOM 4034 C C . GLY B 1 177 ? 7.391 -28.047 0.008 1 96.25 177 GLY B C 1
ATOM 4035 O O . GLY B 1 177 ? 6.922 -29.062 0.502 1 96.25 177 GLY B O 1
ATOM 4036 N N . SER B 1 178 ? 8.258 -27.297 0.646 1 95.12 178 SER B N 1
ATOM 4037 C CA . SER B 1 178 ? 8.703 -27.562 2.012 1 95.12 178 SER B CA 1
ATOM 4038 C C . SER B 1 178 ? 8.562 -26.312 2.889 1 95.12 178 SER B C 1
ATOM 4040 O O . SER B 1 178 ? 9.523 -25.891 3.535 1 95.12 178 SER B O 1
ATOM 4042 N N . GLY B 1 179 ? 7.336 -25.797 2.947 1 97.81 179 GLY B N 1
ATOM 4043 C CA . GLY B 1 179 ? 7.07 -24.609 3.74 1 97.81 179 GLY B CA 1
ATOM 4044 C C . GLY B 1 179 ? 7.188 -23.328 2.943 1 97.81 179 GLY B C 1
ATOM 4045 O O . GLY B 1 179 ? 7.543 -23.359 1.764 1 97.81 179 GLY B O 1
ATOM 4046 N N . VAL B 1 180 ? 6.852 -22.219 3.547 1 98.81 180 VAL B N 1
ATOM 4047 C CA . VAL B 1 180 ? 6.93 -20.906 2.932 1 98.81 180 VAL B CA 1
ATOM 4048 C C . VAL B 1 180 ? 7.969 -20.047 3.658 1 98.81 180 VAL B C 1
ATOM 4050 O O . VAL B 1 180 ? 7.984 -20 4.891 1 98.81 180 VAL B O 1
ATOM 4053 N N . HIS B 1 181 ? 8.828 -19.391 2.887 1 98.62 181 HIS B N 1
ATOM 4054 C CA . HIS B 1 181 ? 9.93 -18.625 3.461 1 98.62 181 HIS B CA 1
ATOM 4055 C C . HIS B 1 181 ? 10.047 -17.25 2.801 1 98.62 181 HIS B C 1
ATOM 4057 O O . HIS B 1 181 ? 9.867 -17.125 1.587 1 98.62 181 HIS B O 1
ATOM 4063 N N . GLY B 1 182 ? 10.336 -16.25 3.635 1 98.12 182 GLY B N 1
ATOM 4064 C CA . GLY B 1 182 ? 10.43 -14.875 3.152 1 98.12 182 GLY B CA 1
ATOM 4065 C C . GLY B 1 182 ? 11.82 -14.281 3.311 1 98.12 182 GLY B C 1
ATOM 4066 O O . GLY B 1 182 ? 12.492 -14.531 4.312 1 98.12 182 GLY B O 1
ATOM 4067 N N . PHE B 1 183 ? 12.141 -13.547 2.318 1 97.94 183 PHE B N 1
ATOM 4068 C CA . PHE B 1 183 ? 13.445 -12.891 2.252 1 97.94 183 PHE B CA 1
ATOM 4069 C C . PHE B 1 183 ? 13.281 -11.391 2.031 1 97.94 183 PHE B C 1
ATOM 4071 O O . PHE B 1 183 ? 12.352 -10.953 1.348 1 97.94 183 PHE B O 1
ATOM 4078 N N . THR B 1 184 ? 14.164 -10.625 2.582 1 96.88 184 THR B N 1
ATOM 4079 C CA . THR B 1 184 ? 14.203 -9.18 2.363 1 96.88 184 THR B CA 1
ATOM 4080 C C . THR B 1 184 ? 15.453 -8.789 1.582 1 96.88 184 THR B C 1
ATOM 4082 O O . THR B 1 184 ? 16.547 -9.289 1.854 1 96.88 184 THR B O 1
ATOM 4085 N N . LEU B 1 185 ? 15.25 -7.965 0.592 1 97.5 185 LEU B N 1
ATOM 4086 C CA . LEU B 1 185 ? 16.375 -7.5 -0.207 1 97.5 185 LEU B CA 1
ATOM 4087 C C . LEU B 1 185 ? 17.203 -6.484 0.571 1 97.5 185 LEU B C 1
ATOM 4089 O O . LEU B 1 185 ? 16.688 -5.484 1.059 1 97.5 185 LEU B O 1
ATOM 4093 N N . ASP B 1 186 ? 18.438 -6.758 0.733 1 94.69 186 ASP B N 1
ATOM 4094 C CA . ASP B 1 186 ? 19.375 -5.773 1.271 1 94.69 186 ASP B CA 1
ATOM 4095 C C . ASP B 1 186 ? 19.734 -4.727 0.219 1 94.69 186 ASP B C 1
ATOM 4097 O O . ASP B 1 186 ? 20.406 -5.035 -0.765 1 94.69 186 ASP B O 1
ATOM 4101 N N . PRO B 1 187 ? 19.328 -3.555 0.437 1 90.69 187 PRO B N 1
ATOM 4102 C CA . PRO B 1 187 ? 19.531 -2.557 -0.614 1 90.69 187 PRO B CA 1
ATOM 4103 C C . PRO B 1 187 ? 21 -2.205 -0.809 1 90.69 187 PRO B C 1
ATOM 4105 O O . PRO B 1 187 ? 21.375 -1.653 -1.847 1 90.69 187 PRO B O 1
ATOM 4108 N N . LEU B 1 188 ? 21.844 -2.498 0.113 1 88 188 LEU B N 1
ATOM 4109 C CA . LEU B 1 188 ? 23.266 -2.184 0.021 1 88 188 LEU B CA 1
ATOM 4110 C C . LEU B 1 188 ? 24.047 -3.328 -0.627 1 88 188 LEU B C 1
ATOM 4112 O O . LEU B 1 188 ? 24.828 -3.109 -1.549 1 88 188 LEU B O 1
ATOM 4116 N N . LEU B 1 189 ? 23.719 -4.566 -0.201 1 89.38 189 LEU B N 1
ATOM 4117 C CA . LEU B 1 189 ? 24.453 -5.73 -0.675 1 89.38 189 LEU B CA 1
ATOM 4118 C C . LEU B 1 189 ? 23.844 -6.285 -1.953 1 89.38 189 LEU B C 1
ATOM 4120 O O . LEU B 1 189 ? 24.516 -6.953 -2.738 1 89.38 189 LEU B O 1
ATOM 4124 N N . GLY B 1 190 ? 22.516 -6.086 -2.045 1 93.69 190 GLY B N 1
ATOM 4125 C CA . GLY B 1 190 ? 21.828 -6.555 -3.236 1 93.69 190 GLY B CA 1
ATOM 4126 C C . GLY B 1 190 ? 21.391 -8 -3.145 1 93.69 190 GLY B C 1
ATOM 4127 O O . GLY B 1 190 ? 21 -8.602 -4.148 1 93.69 190 GLY B O 1
ATOM 4128 N N . ASP B 1 191 ? 21.469 -8.547 -1.922 1 95.75 191 ASP B N 1
ATOM 4129 C CA . ASP B 1 191 ? 21.062 -9.938 -1.735 1 95.75 191 ASP B CA 1
ATOM 4130 C C . ASP B 1 191 ? 19.734 -10.031 -0.98 1 95.75 191 ASP B C 1
ATOM 4132 O O . ASP B 1 191 ? 19.453 -9.203 -0.112 1 95.75 191 ASP B O 1
ATOM 4136 N N . PHE B 1 192 ? 19.031 -11.023 -1.387 1 97.75 192 PHE B N 1
ATOM 4137 C CA . PHE B 1 192 ? 17.891 -11.406 -0.561 1 97.75 192 PHE B CA 1
ATOM 4138 C C . PHE B 1 192 ? 18.344 -12.195 0.661 1 97.75 192 PHE B C 1
ATOM 4140 O O . PHE B 1 192 ? 19.016 -13.219 0.529 1 97.75 192 PHE B O 1
ATOM 4147 N N . ILE B 1 193 ? 17.906 -11.711 1.867 1 96.69 193 ILE B N 1
ATOM 4148 C CA . ILE B 1 193 ? 18.312 -12.32 3.131 1 96.69 193 ILE B CA 1
ATOM 4149 C C . ILE B 1 193 ? 17.094 -12.938 3.816 1 96.69 193 ILE B C 1
ATOM 4151 O O . ILE B 1 193 ? 16.031 -12.312 3.881 1 96.69 193 ILE B O 1
ATOM 4155 N N . LEU B 1 194 ? 17.266 -14.148 4.332 1 96.62 194 LEU B N 1
ATOM 4156 C CA . LEU B 1 194 ? 16.172 -14.82 5.023 1 96.62 194 LEU B CA 1
ATOM 4157 C C . LEU B 1 194 ? 15.75 -14.047 6.266 1 96.62 194 LEU B C 1
ATOM 4159 O O . LEU B 1 194 ? 16.547 -13.875 7.195 1 96.62 194 LEU B O 1
ATOM 4163 N N . THR B 1 195 ? 14.555 -13.57 6.27 1 94.38 195 THR B N 1
ATOM 4164 C CA . THR B 1 195 ? 14.07 -12.789 7.402 1 94.38 195 THR B CA 1
ATOM 4165 C C . THR B 1 195 ? 12.836 -13.43 8.023 1 94.38 195 THR B C 1
ATOM 4167 O O . THR B 1 195 ? 12.547 -13.219 9.203 1 94.38 195 THR B O 1
ATOM 4170 N N . HIS B 1 196 ? 12.109 -14.234 7.234 1 95.12 196 HIS B N 1
ATOM 4171 C CA . HIS B 1 196 ? 10.883 -14.875 7.691 1 95.12 196 HIS B CA 1
ATOM 4172 C C . HIS B 1 196 ? 10.898 -16.359 7.363 1 95.12 196 HIS B C 1
ATOM 4174 O O . HIS B 1 196 ? 10.25 -16.797 6.41 1 95.12 196 HIS B O 1
ATOM 4180 N N . PRO B 1 197 ? 11.531 -17.125 8.148 1 96.19 197 PRO B N 1
ATOM 4181 C CA . PRO B 1 197 ? 11.516 -18.562 7.91 1 96.19 197 PRO B CA 1
ATOM 4182 C C . PRO B 1 197 ? 10.195 -19.219 8.32 1 96.19 197 PRO B C 1
ATOM 4184 O O . PRO B 1 197 ? 9.586 -18.812 9.305 1 96.19 197 PRO B O 1
ATOM 4187 N N . SER B 1 198 ? 9.703 -20.156 7.609 1 97.44 198 SER B N 1
ATOM 4188 C CA . SER B 1 198 ? 8.57 -21.016 7.934 1 97.44 198 SER B CA 1
ATOM 4189 C C . SER B 1 198 ? 7.328 -20.203 8.281 1 97.44 198 SER B C 1
ATOM 4191 O O . SER B 1 198 ? 6.73 -20.391 9.336 1 97.44 198 SER B O 1
ATOM 4193 N N . MET B 1 199 ? 6.984 -19.422 7.375 1 97.88 199 MET B N 1
ATOM 4194 C CA . MET B 1 199 ? 5.785 -18.609 7.555 1 97.88 199 MET B CA 1
ATOM 4195 C C . MET B 1 199 ? 4.535 -19.484 7.602 1 97.88 199 MET B C 1
ATOM 4197 O O . MET B 1 199 ? 4.422 -20.453 6.844 1 97.88 199 MET B O 1
ATOM 4201 N N . THR B 1 200 ? 3.602 -19.141 8.508 1 98.5 200 THR B N 1
ATOM 4202 C CA . THR B 1 200 ? 2.336 -19.859 8.625 1 98.5 200 THR B CA 1
ATOM 4203 C C . THR B 1 200 ? 1.172 -18.891 8.766 1 98.5 200 THR B C 1
ATOM 4205 O O . THR B 1 200 ? 1.323 -17.812 9.359 1 98.5 200 THR B O 1
ATOM 4208 N N . VAL B 1 201 ? 0.063 -19.281 8.258 1 98.56 201 VAL B N 1
ATOM 4209 C CA . VAL B 1 201 ? -1.154 -18.484 8.383 1 98.56 201 VAL B CA 1
ATOM 4210 C C . VAL B 1 201 ? -1.915 -18.906 9.641 1 98.56 201 VAL B C 1
ATOM 4212 O O . VAL B 1 201 ? -2.256 -20.078 9.805 1 98.56 201 VAL B O 1
ATOM 4215 N N . ILE B 1 202 ? -2.143 -17.953 10.539 1 98.12 202 ILE B N 1
ATOM 4216 C CA . ILE B 1 202 ? -2.943 -18.266 11.719 1 98.12 202 ILE B CA 1
ATOM 4217 C C . ILE B 1 202 ? -4.352 -18.672 11.297 1 98.12 202 ILE B C 1
ATOM 4219 O O . ILE B 1 202 ? -4.902 -18.125 10.336 1 98.12 202 ILE B O 1
ATOM 4223 N N . PRO B 1 203 ? -4.945 -19.625 11.883 1 97.38 203 PRO B N 1
ATOM 4224 C CA . PRO B 1 203 ? -6.191 -20.219 11.414 1 97.38 203 PRO B CA 1
ATOM 4225 C C . PRO B 1 203 ? -7.387 -19.281 11.531 1 97.38 203 PRO B C 1
ATOM 4227 O O . PRO B 1 203 ? -8.352 -19.391 10.766 1 97.38 203 PRO B O 1
ATOM 4230 N N . GLU B 1 204 ? -7.344 -18.359 12.539 1 95.25 204 GLU B N 1
ATOM 4231 C CA . GLU B 1 204 ? -8.414 -17.391 12.766 1 95.25 204 GLU B CA 1
ATOM 4232 C C . GLU B 1 204 ? -7.867 -15.969 12.852 1 95.25 204 GLU B C 1
ATOM 4234 O O . GLU B 1 204 ? -6.82 -15.742 13.461 1 95.25 204 GLU B O 1
ATOM 4239 N N . SER B 1 205 ? -8.531 -15.117 12.102 1 92.38 205 SER B N 1
ATOM 4240 C CA . SER B 1 205 ? -8.141 -13.711 12.156 1 92.38 205 SER B CA 1
ATOM 4241 C C . SER B 1 205 ? -9.336 -12.797 11.953 1 92.38 205 SER B C 1
ATOM 4243 O O . SER B 1 205 ? -10.398 -13.242 11.492 1 92.38 205 SER B O 1
ATOM 4245 N N . GLY B 1 206 ? -9.18 -11.57 12.375 1 94.25 206 GLY B N 1
ATOM 4246 C CA . GLY B 1 206 ? -10.273 -10.617 12.312 1 94.25 206 GLY B CA 1
ATOM 4247 C C . GLY B 1 206 ? -10.148 -9.641 11.156 1 94.25 206 GLY B C 1
ATOM 4248 O O . GLY B 1 206 ? -10.781 -8.578 11.164 1 94.25 206 GLY B O 1
ATOM 4249 N N . GLU B 1 207 ? -9.383 -9.984 10.125 1 96.25 207 GLU B N 1
ATOM 4250 C CA . GLU B 1 207 ? -9.211 -9.07 9 1 96.25 207 GLU B CA 1
ATOM 4251 C C . GLU B 1 207 ? -9.734 -9.688 7.703 1 96.25 207 GLU B C 1
ATOM 4253 O O . GLU B 1 207 ? -9.555 -10.883 7.465 1 96.25 207 GLU B O 1
ATOM 4258 N N . PHE B 1 208 ? -10.469 -8.883 6.887 1 98 208 PHE B N 1
ATOM 4259 C CA . PHE B 1 208 ? -10.969 -9.383 5.609 1 98 208 PHE B CA 1
ATOM 4260 C C . PHE B 1 208 ? -10.773 -8.352 4.508 1 98 208 PHE B C 1
ATOM 4262 O O . PHE B 1 208 ? -10.688 -7.152 4.781 1 98 208 PHE B O 1
ATOM 4269 N N . ALA B 1 209 ? -10.633 -8.812 3.346 1 98.25 209 ALA B N 1
ATOM 4270 C CA . ALA B 1 209 ? -10.477 -7.961 2.168 1 98.25 209 ALA B CA 1
ATOM 4271 C C . ALA B 1 209 ? -11.492 -8.32 1.091 1 98.25 209 ALA B C 1
ATOM 4273 O O . ALA B 1 209 ? -11.547 -9.469 0.634 1 98.25 209 ALA B O 1
ATOM 4274 N N . ILE B 1 210 ? -12.266 -7.395 0.676 1 97.69 210 ILE B N 1
ATOM 4275 C CA . ILE B 1 210 ? -13.211 -7.5 -0.428 1 97.69 210 ILE B CA 1
ATOM 4276 C C . ILE B 1 210 ? -13.602 -6.105 -0.914 1 97.69 210 ILE B C 1
ATOM 4278 O O . ILE B 1 210 ? -13.664 -5.164 -0.123 1 97.69 210 ILE B O 1
ATOM 4282 N N . ASN B 1 211 ? -13.773 -5.93 -2.145 1 96.25 211 ASN B N 1
ATOM 4283 C CA . ASN B 1 211 ? -14.227 -4.652 -2.686 1 96.25 211 ASN B CA 1
ATOM 4284 C C . ASN B 1 211 ? -15.703 -4.41 -2.391 1 96.25 211 ASN B C 1
ATOM 4286 O O . ASN B 1 211 ? -16.578 -4.84 -3.15 1 96.25 211 ASN B O 1
ATOM 4290 N N . SER B 1 212 ? -16.016 -3.645 -1.411 1 95.25 212 SER B N 1
ATOM 4291 C CA . SER B 1 212 ? -17.391 -3.447 -0.943 1 95.25 212 SER B CA 1
ATOM 4292 C C . SER B 1 212 ? -18.219 -2.648 -1.95 1 95.25 212 SER B C 1
ATOM 4294 O O . SER B 1 212 ? -19.438 -2.648 -1.895 1 95.25 212 SER B O 1
ATOM 4296 N N . SER B 1 213 ? -17.531 -1.936 -2.84 1 95.44 213 SER B N 1
ATOM 4297 C CA . SER B 1 213 ? -18.266 -1.188 -3.852 1 95.44 213 SER B CA 1
ATOM 4298 C C . SER B 1 213 ? -19.062 -2.121 -4.758 1 95.44 213 SER B C 1
ATOM 4300 O O . SER B 1 213 ? -19.969 -1.684 -5.457 1 95.44 213 SER B O 1
ATOM 4302 N N . ASN B 1 214 ? -18.719 -3.389 -4.75 1 95 214 ASN B N 1
ATOM 4303 C CA . ASN B 1 214 ? -19.391 -4.371 -5.598 1 95 214 ASN B CA 1
ATOM 4304 C C . ASN B 1 214 ? -20.438 -5.164 -4.812 1 95 214 ASN B C 1
ATOM 4306 O O . ASN B 1 214 ? -20.906 -6.199 -5.281 1 95 214 ASN B O 1
ATOM 4310 N N . SER B 1 215 ? -20.812 -4.691 -3.674 1 96.12 215 SER B N 1
ATOM 4311 C CA . SER B 1 215 ? -21.641 -5.465 -2.752 1 96.12 215 SER B CA 1
ATOM 4312 C C . SER B 1 215 ? -22.953 -5.879 -3.404 1 96.12 215 SER B C 1
ATOM 4314 O O . SER B 1 215 ? -23.453 -6.977 -3.162 1 96.12 215 SER B O 1
ATOM 4316 N N . ARG B 1 216 ? -23.531 -5.078 -4.215 1 94.69 216 ARG B N 1
ATOM 4317 C CA . ARG B 1 216 ? -24.828 -5.383 -4.805 1 94.69 216 ARG B CA 1
ATOM 4318 C C . ARG B 1 216 ? -24.719 -6.523 -5.812 1 94.69 216 ARG B C 1
ATOM 4320 O O . ARG B 1 216 ? -25.734 -7.09 -6.23 1 94.69 216 ARG B O 1
ATOM 4327 N N . PHE B 1 217 ? -23.484 -6.875 -6.234 1 95.88 217 PHE B N 1
ATOM 4328 C CA . PHE B 1 217 ? -23.281 -7.902 -7.246 1 95.88 217 PHE B CA 1
ATOM 4329 C C . PHE B 1 217 ? -22.891 -9.227 -6.602 1 95.88 217 PHE B C 1
ATOM 4331 O O . PHE B 1 217 ? -22.781 -10.25 -7.285 1 95.88 217 PHE B O 1
ATOM 4338 N N . TRP B 1 218 ? -22.641 -9.25 -5.309 1 96.44 218 TRP B N 1
ATOM 4339 C CA . TRP B 1 218 ? -22.172 -10.453 -4.637 1 96.44 218 TRP B CA 1
ATOM 4340 C C . TRP B 1 218 ? -23.203 -11.562 -4.703 1 96.44 218 TRP B C 1
ATOM 4342 O O . TRP B 1 218 ? -24.406 -11.312 -4.562 1 96.44 218 TRP B O 1
ATOM 4352 N N . GLU B 1 219 ? -22.797 -12.773 -4.895 1 94.56 219 GLU B N 1
ATOM 4353 C CA . GLU B 1 219 ? -23.672 -13.93 -4.762 1 94.56 219 GLU B CA 1
ATOM 4354 C C . GLU B 1 219 ? -24.141 -14.109 -3.316 1 94.56 219 GLU B C 1
ATOM 4356 O O . GLU B 1 219 ? -23.453 -13.664 -2.385 1 94.56 219 GLU B O 1
ATOM 4361 N N . PRO B 1 220 ? -25.172 -14.789 -3.1 1 95.94 220 PRO B N 1
ATOM 4362 C CA . PRO B 1 220 ? -25.781 -14.906 -1.772 1 95.94 220 PRO B CA 1
ATOM 4363 C C . PRO B 1 220 ? -24.812 -15.461 -0.729 1 95.94 220 PRO B C 1
ATOM 4365 O O . PRO B 1 220 ? -24.75 -14.945 0.392 1 95.94 220 PRO B O 1
ATOM 4368 N N . PRO B 1 221 ? -24 -16.453 -1.013 1 97.12 221 PRO B N 1
ATOM 4369 C CA . PRO B 1 221 ? -23.094 -16.953 0.021 1 97.12 221 PRO B CA 1
ATOM 4370 C C . PRO B 1 221 ? -22.078 -15.914 0.475 1 97.12 221 PRO B C 1
ATOM 4372 O O . PRO B 1 221 ? -21.734 -15.852 1.659 1 97.12 221 PRO B O 1
ATOM 4375 N N . ILE B 1 222 ? -21.562 -15.133 -0.472 1 97.81 222 ILE B N 1
ATOM 4376 C CA . ILE B 1 222 ? -20.594 -14.102 -0.156 1 97.81 222 ILE B CA 1
ATOM 4377 C C . ILE B 1 222 ? -21.25 -12.992 0.663 1 97.81 222 ILE B C 1
ATOM 4379 O O . ILE B 1 222 ? -20.672 -12.508 1.639 1 97.81 222 ILE B O 1
ATOM 4383 N N . ARG B 1 223 ? -22.438 -12.594 0.258 1 97.25 223 ARG B N 1
ATOM 4384 C CA . ARG B 1 223 ? -23.188 -11.594 1.019 1 97.25 223 ARG B CA 1
ATOM 4385 C C . ARG B 1 223 ? -23.406 -12.055 2.453 1 97.25 223 ARG B C 1
ATOM 4387 O O . ARG B 1 223 ? -23.203 -11.289 3.398 1 97.25 223 ARG B O 1
ATOM 4394 N N . ALA B 1 224 ? -23.828 -13.297 2.598 1 97.25 224 ALA B N 1
ATOM 4395 C CA . ALA B 1 224 ? -24.062 -13.859 3.924 1 97.25 224 ALA B CA 1
ATOM 4396 C C . ALA B 1 224 ? -22.797 -13.82 4.77 1 97.25 224 ALA B C 1
ATOM 4398 O O . ALA B 1 224 ? -22.828 -13.461 5.949 1 97.25 224 ALA B O 1
ATOM 4399 N N . TYR B 1 225 ? -21.75 -14.188 4.172 1 97.75 225 TYR B N 1
ATOM 4400 C CA . TYR B 1 225 ? -20.469 -14.211 4.887 1 97.75 225 TYR B CA 1
ATOM 4401 C C . TYR B 1 225 ? -20.078 -12.812 5.348 1 97.75 225 TYR B C 1
ATOM 4403 O O . TYR B 1 225 ? -19.719 -12.617 6.508 1 97.75 225 TYR B O 1
ATOM 4411 N N . VAL B 1 226 ? -20.094 -11.852 4.418 1 97.88 226 VAL B N 1
ATOM 4412 C CA . VAL B 1 226 ? -19.672 -10.484 4.73 1 97.88 226 VAL B CA 1
ATOM 4413 C C . VAL B 1 226 ? -20.625 -9.883 5.77 1 97.88 226 VAL B C 1
ATOM 4415 O O . VAL B 1 226 ? -20.188 -9.148 6.66 1 97.88 226 VAL B O 1
ATOM 4418 N N . ASP B 1 227 ? -21.891 -10.219 5.688 1 96.94 227 ASP B N 1
ATOM 4419 C CA . ASP B 1 227 ? -22.844 -9.734 6.676 1 96.94 227 ASP B CA 1
ATOM 4420 C C . ASP B 1 227 ? -22.484 -10.219 8.078 1 96.94 227 ASP B C 1
ATOM 4422 O O . ASP B 1 227 ? -22.641 -9.484 9.055 1 96.94 227 ASP B O 1
ATOM 4426 N N . GLU B 1 228 ? -22.062 -11.461 8.164 1 96.69 228 GLU B N 1
ATOM 4427 C CA . GLU B 1 228 ? -21.594 -11.992 9.445 1 96.69 228 GLU B CA 1
ATOM 4428 C C . GLU B 1 228 ? -20.469 -11.133 10.016 1 96.69 228 GLU B C 1
ATOM 4430 O O . GLU B 1 228 ? -20.422 -10.875 11.219 1 96.69 228 GLU B O 1
ATOM 4435 N N . LEU B 1 229 ? -19.547 -10.766 9.164 1 97.69 229 LEU B N 1
ATOM 4436 C CA . LEU B 1 229 ? -18.375 -10 9.594 1 97.69 229 LEU B CA 1
ATOM 4437 C C . LEU B 1 229 ? -18.781 -8.594 10.023 1 97.69 229 LEU B C 1
ATOM 4439 O O . LEU B 1 229 ? -18.297 -8.078 11.031 1 97.69 229 LEU B O 1
ATOM 4443 N N . LEU B 1 230 ? -19.672 -8.008 9.258 1 97 230 LEU B N 1
ATOM 4444 C CA . LEU B 1 230 ? -20.078 -6.625 9.5 1 97 230 LEU B CA 1
ATOM 4445 C C . LEU B 1 230 ? -20.906 -6.527 10.773 1 97 230 LEU B C 1
ATOM 4447 O O . LEU B 1 230 ? -20.875 -5.508 11.469 1 97 230 LEU B O 1
ATOM 4451 N N . ALA B 1 231 ? -21.625 -7.609 11.117 1 95.94 231 ALA B N 1
ATOM 4452 C CA . ALA B 1 231 ? -22.422 -7.648 12.352 1 95.94 231 ALA B CA 1
ATOM 4453 C C . ALA B 1 231 ? -21.516 -7.633 13.578 1 95.94 231 ALA B C 1
ATOM 4455 O O . ALA B 1 231 ? -21.922 -7.191 14.656 1 95.94 231 ALA B O 1
ATOM 4456 N N . GLY B 1 232 ? -20.297 -8.148 13.453 1 93.69 232 GLY B N 1
ATOM 4457 C CA . GLY B 1 232 ? -19.297 -8.07 14.508 1 93.69 232 GLY B CA 1
ATOM 4458 C C . GLY B 1 232 ? -19.719 -8.742 15.797 1 93.69 232 GLY B C 1
ATOM 4459 O O . GLY B 1 232 ? -20.266 -9.844 15.773 1 93.69 232 GLY B O 1
ATOM 4460 N N . ARG B 1 233 ? -19.406 -8.047 16.906 1 93 233 ARG B N 1
ATOM 4461 C CA . ARG B 1 233 ? -19.656 -8.578 18.234 1 93 233 ARG B CA 1
ATOM 4462 C C . ARG B 1 233 ? -21.156 -8.789 18.469 1 93 233 ARG B C 1
ATOM 4464 O O . ARG B 1 233 ? -21.547 -9.633 19.266 1 93 233 ARG B O 1
ATOM 4471 N N . SER B 1 234 ? -21.969 -8.148 17.734 1 91.94 234 SER B N 1
ATOM 4472 C CA . SER B 1 234 ? -23.422 -8.25 17.875 1 91.94 234 SER B CA 1
ATOM 4473 C C . SER B 1 234 ? -23.984 -9.391 17.016 1 91.94 234 SER B C 1
ATOM 4475 O O . SER B 1 234 ? -25.156 -9.719 17.109 1 91.94 234 SER B O 1
ATOM 4477 N N . GLY B 1 235 ? -23.172 -9.984 16.203 1 93.88 235 GLY B N 1
ATOM 4478 C CA . GLY B 1 235 ? -23.594 -11.031 15.289 1 93.88 235 GLY B CA 1
ATOM 4479 C C . GLY B 1 235 ? -23.156 -12.414 15.719 1 93.88 235 GLY B C 1
ATOM 4480 O O . GLY B 1 235 ? -22.688 -12.602 16.844 1 93.88 235 GLY B O 1
ATOM 4481 N N . PRO B 1 236 ? -23.328 -13.336 14.773 1 93.88 236 PRO B N 1
ATOM 4482 C CA . PRO B 1 236 ? -23.078 -14.734 15.094 1 93.88 236 PRO B CA 1
ATOM 4483 C C . PRO B 1 236 ? -21.594 -15.016 15.352 1 93.88 236 PRO B C 1
ATOM 4485 O O . PRO B 1 236 ? -21.25 -16 16 1 93.88 236 PRO B O 1
ATOM 4488 N N . ARG B 1 237 ? -20.719 -14.07 14.906 1 94.25 237 ARG B N 1
ATOM 4489 C CA . ARG B 1 237 ? -19.281 -14.305 15.047 1 94.25 237 ARG B CA 1
ATOM 4490 C C . ARG B 1 237 ? -18.781 -13.844 16.422 1 94.25 237 ARG B C 1
ATOM 4492 O O . ARG B 1 237 ? -17.688 -14.227 16.844 1 94.25 237 ARG B O 1
ATOM 4499 N N . SER B 1 238 ? -19.438 -12.922 17.062 1 94.12 238 SER B N 1
ATOM 4500 C CA . SER B 1 238 ? -19.188 -12.406 18.406 1 94.12 238 SER B CA 1
ATOM 4501 C C . SER B 1 238 ? -17.812 -11.766 18.516 1 94.12 238 SER B C 1
ATOM 4503 O O . SER B 1 238 ? -17.141 -11.875 19.547 1 94.12 238 SER B O 1
ATOM 4505 N N . LYS B 1 239 ? -17.328 -11.289 17.438 1 94.94 239 LYS B N 1
ATOM 4506 C CA . LYS B 1 239 ? -16.078 -10.555 17.406 1 94.94 239 LYS B CA 1
ATOM 4507 C C . LYS B 1 239 ? -16.078 -9.508 16.297 1 94.94 239 LYS B C 1
ATOM 4509 O O . LYS B 1 239 ? -16.688 -9.719 15.242 1 94.94 239 LYS B O 1
ATOM 4514 N N . ASP B 1 240 ? -15.438 -8.43 16.5 1 94.94 240 ASP B N 1
ATOM 4515 C CA . ASP B 1 240 ? -15.336 -7.387 15.484 1 94.94 240 ASP B CA 1
ATOM 4516 C C . ASP B 1 240 ? -14.25 -7.715 14.461 1 94.94 240 ASP B C 1
ATOM 4518 O O . ASP B 1 240 ? -13.273 -8.391 14.789 1 94.94 240 ASP B O 1
ATOM 4522 N N . TYR B 1 241 ? -14.484 -7.293 13.336 1 96.5 241 TYR B N 1
ATOM 4523 C CA . TYR B 1 241 ? -13.547 -7.492 12.234 1 96.5 241 TYR B CA 1
ATOM 4524 C C . TYR B 1 241 ? -13.039 -6.16 11.703 1 96.5 241 TYR B C 1
ATOM 4526 O O . TYR B 1 241 ? -13.562 -5.102 12.055 1 96.5 241 TYR B O 1
ATOM 4534 N N . ASN B 1 242 ? -11.969 -6.219 11.008 1 95.88 242 ASN B N 1
ATOM 4535 C CA . ASN B 1 242 ? -11.383 -5.074 10.32 1 95.88 242 ASN B CA 1
ATOM 4536 C C . ASN B 1 242 ? -11.219 -5.34 8.828 1 95.88 242 ASN B C 1
ATOM 4538 O O . ASN B 1 242 ? -11.047 -6.488 8.406 1 95.88 242 ASN B O 1
ATOM 4542 N N . MET B 1 243 ? -11.312 -4.305 8.07 1 95.94 243 MET B N 1
ATOM 4543 C CA . MET B 1 243 ? -11.305 -4.5 6.621 1 95.94 243 MET B CA 1
ATOM 4544 C C . MET B 1 243 ? -10.078 -3.846 5.992 1 95.94 243 MET B C 1
ATOM 4546 O O . MET B 1 243 ? -9.57 -2.84 6.496 1 95.94 243 MET B O 1
ATOM 4550 N N . ARG B 1 244 ? -9.578 -4.469 4.914 1 95.06 244 ARG B N 1
ATOM 4551 C CA . ARG B 1 244 ? -8.578 -3.91 4.016 1 95.06 244 ARG B CA 1
ATOM 4552 C C . ARG B 1 244 ? -8.953 -4.137 2.557 1 95.06 244 ARG B C 1
ATOM 4554 O O . ARG B 1 244 ? -9.562 -5.156 2.219 1 95.06 244 ARG B O 1
ATOM 4561 N N . TRP B 1 245 ? -8.562 -3.199 1.76 1 95.75 245 TRP B N 1
ATOM 4562 C CA . TRP B 1 245 ? -8.672 -3.377 0.315 1 95.75 245 TRP B CA 1
ATOM 4563 C C . TRP B 1 245 ? -7.66 -2.5 -0.416 1 95.75 245 TRP B C 1
ATOM 4565 O O . TRP B 1 245 ? -7.941 -1.34 -0.723 1 95.75 245 TRP B O 1
ATOM 4575 N N . ILE B 1 246 ? -6.637 -3.096 -0.77 1 91.56 246 ILE B N 1
ATOM 4576 C CA . ILE B 1 246 ? -5.52 -2.371 -1.366 1 91.56 246 ILE B CA 1
ATOM 4577 C C . ILE B 1 246 ? -5.566 -2.51 -2.887 1 91.56 246 ILE B C 1
ATOM 4579 O O . ILE B 1 246 ? -4.941 -1.73 -3.607 1 91.56 246 ILE B O 1
ATOM 4583 N N . ALA B 1 247 ? -6.277 -3.514 -3.43 1 91.38 247 ALA B N 1
ATOM 4584 C CA . ALA B 1 247 ? -6.449 -3.77 -4.859 1 91.38 247 ALA B CA 1
ATOM 4585 C C . ALA B 1 247 ? -5.141 -4.223 -5.496 1 91.38 247 ALA B C 1
ATOM 4587 O O . ALA B 1 247 ? -4.809 -3.809 -6.609 1 91.38 247 ALA B O 1
ATOM 4588 N N . ALA B 1 248 ? -4.355 -4.926 -4.855 1 95.12 248 ALA B N 1
ATOM 4589 C CA . ALA B 1 248 ? -3.193 -5.691 -5.297 1 95.12 248 ALA B CA 1
ATOM 4590 C C . ALA B 1 248 ? -3.15 -7.062 -4.625 1 95.12 248 ALA B C 1
ATOM 4592 O O . ALA B 1 248 ? -2.951 -7.156 -3.412 1 95.12 248 ALA B O 1
ATOM 4593 N N . LEU B 1 249 ? -3.301 -8.047 -5.395 1 97.75 249 LEU B N 1
ATOM 4594 C CA . LEU B 1 249 ? -3.398 -9.414 -4.879 1 97.75 249 LEU B CA 1
ATOM 4595 C C . LEU B 1 249 ? -2.18 -9.758 -4.031 1 97.75 249 LEU B C 1
ATOM 4597 O O . LEU B 1 249 ? -2.32 -10.266 -2.916 1 97.75 249 LEU B O 1
ATOM 4601 N N . VAL B 1 250 ? -1.01 -9.414 -4.504 1 97.94 250 VAL B N 1
ATOM 4602 C CA . VAL B 1 250 ? 0.237 -9.805 -3.854 1 97.94 250 VAL B CA 1
ATOM 4603 C C . VAL B 1 250 ? 0.321 -9.172 -2.467 1 97.94 250 VAL B C 1
ATOM 4605 O O . VAL B 1 250 ? 0.842 -9.781 -1.53 1 97.94 250 VAL B O 1
ATOM 4608 N N . ALA B 1 251 ? -0.146 -7.965 -2.342 1 97.38 251 ALA B N 1
ATOM 4609 C CA . ALA B 1 251 ? -0.135 -7.285 -1.048 1 97.38 251 ALA B CA 1
ATOM 4610 C C . ALA B 1 251 ? -1.027 -8.008 -0.043 1 97.38 251 ALA B C 1
ATOM 4612 O O . ALA B 1 251 ? -0.668 -8.148 1.129 1 97.38 251 ALA B O 1
ATOM 4613 N N . ASP B 1 252 ? -2.127 -8.5 -0.461 1 97.5 252 ASP B N 1
ATOM 4614 C CA . ASP B 1 252 ? -3.035 -9.219 0.43 1 97.5 252 ASP B CA 1
ATOM 4615 C C . ASP B 1 252 ? -2.494 -10.602 0.774 1 97.5 252 ASP B C 1
ATOM 4617 O O . ASP B 1 252 ? -2.664 -11.078 1.897 1 97.5 252 ASP B O 1
ATOM 4621 N N . VAL B 1 253 ? -1.897 -11.25 -0.221 1 98.69 253 VAL B N 1
ATOM 4622 C CA . VAL B 1 253 ? -1.264 -12.531 0.07 1 98.69 253 VAL B CA 1
ATOM 4623 C C . VAL B 1 253 ? -0.247 -12.359 1.196 1 98.69 253 VAL B C 1
ATOM 4625 O O . VAL B 1 253 ? -0.24 -13.133 2.156 1 98.69 253 VAL B O 1
ATOM 4628 N N . HIS B 1 254 ? 0.542 -11.336 1.043 1 98.5 254 HIS B N 1
ATOM 4629 C CA . HIS B 1 254 ? 1.604 -11.094 2.014 1 98.5 254 HIS B CA 1
ATOM 4630 C C . HIS B 1 254 ? 1.03 -10.766 3.389 1 98.5 254 HIS B C 1
ATOM 4632 O O . HIS B 1 254 ? 1.497 -11.297 4.398 1 98.5 254 HIS B O 1
ATOM 4638 N N . ARG B 1 255 ? 0.05 -9.891 3.451 1 97.56 255 ARG B N 1
ATOM 4639 C CA . ARG B 1 255 ? -0.592 -9.547 4.715 1 97.56 255 ARG B CA 1
ATOM 4640 C C . ARG B 1 255 ? -1.152 -10.781 5.402 1 97.56 255 ARG B C 1
ATOM 4642 O O . ARG B 1 255 ? -0.976 -10.961 6.609 1 97.56 255 ARG B O 1
ATOM 4649 N N . ILE B 1 256 ? -1.795 -11.648 4.664 1 98.44 256 ILE B N 1
ATOM 4650 C CA . ILE B 1 256 ? -2.463 -12.82 5.211 1 98.44 256 ILE B CA 1
ATOM 4651 C C . ILE B 1 256 ? -1.422 -13.812 5.734 1 98.44 256 ILE B C 1
ATOM 4653 O O . ILE B 1 256 ? -1.638 -14.461 6.758 1 98.44 256 ILE B O 1
ATOM 4657 N N . LEU B 1 257 ? -0.301 -13.891 5.043 1 98.5 257 LEU B N 1
ATOM 4658 C CA . LEU B 1 257 ? 0.773 -14.758 5.512 1 98.5 257 LEU B CA 1
ATOM 4659 C C . LEU B 1 257 ? 1.313 -14.273 6.855 1 98.5 257 LEU B C 1
ATOM 4661 O O . LEU B 1 257 ? 1.857 -15.07 7.629 1 98.5 257 LEU B O 1
ATOM 4665 N N . LEU B 1 258 ? 1.129 -13 7.141 1 96.56 258 LEU B N 1
ATOM 4666 C CA . LEU B 1 258 ? 1.723 -12.43 8.352 1 96.56 258 LEU B CA 1
ATOM 4667 C C . LEU B 1 258 ? 0.679 -12.289 9.453 1 96.56 258 LEU B C 1
ATOM 4669 O O . LEU B 1 258 ? 0.967 -12.547 10.625 1 96.56 258 LEU B O 1
ATOM 4673 N N . ARG B 1 259 ? -0.582 -11.922 9.008 1 95.56 259 ARG B N 1
ATOM 4674 C CA . ARG B 1 259 ? -1.564 -11.547 10.023 1 95.56 259 ARG B CA 1
ATOM 4675 C C . ARG B 1 259 ? -2.803 -12.43 9.938 1 95.56 259 ARG B C 1
ATOM 4677 O O . ARG B 1 259 ? -3.697 -12.344 10.781 1 95.56 259 ARG B O 1
ATOM 4684 N N . GLY B 1 260 ? -2.854 -13.242 9 1 97.81 260 GLY B N 1
ATOM 4685 C CA . GLY B 1 260 ? -4.066 -14 8.75 1 97.81 260 GLY B CA 1
ATOM 4686 C C . GLY B 1 260 ? -5.168 -13.18 8.109 1 97.81 260 GLY B C 1
ATOM 4687 O O . GLY B 1 260 ? -4.902 -12.117 7.543 1 97.81 260 GLY B O 1
ATOM 4688 N N . GLY B 1 261 ? -6.344 -13.758 8.109 1 98.12 261 GLY B N 1
ATOM 4689 C CA . GLY B 1 261 ? -7.488 -13.117 7.477 1 98.12 261 GLY B CA 1
ATOM 4690 C C . GLY B 1 261 ? -7.934 -13.812 6.207 1 98.12 261 GLY B C 1
ATOM 4691 O O . GLY B 1 261 ? -7.551 -14.961 5.957 1 98.12 261 GLY B O 1
ATOM 4692 N N . ILE B 1 262 ? -8.789 -13.078 5.477 1 98.75 262 ILE B N 1
ATOM 4693 C CA . ILE B 1 262 ? -9.336 -13.703 4.281 1 98.75 262 ILE B CA 1
ATOM 4694 C C . ILE B 1 262 ? -9.414 -12.672 3.152 1 98.75 262 ILE B C 1
ATOM 4696 O O . ILE B 1 262 ? -9.68 -11.492 3.396 1 98.75 262 ILE B O 1
ATOM 4700 N N . TYR B 1 263 ? -9.078 -13.094 2.025 1 98.75 263 TYR B N 1
ATOM 4701 C CA . TYR B 1 263 ? -9.219 -12.352 0.78 1 98.75 263 TYR B CA 1
ATOM 4702 C C . TYR B 1 263 ? -10.344 -12.93 -0.075 1 98.75 263 TYR B C 1
ATOM 4704 O O . TYR B 1 263 ? -10.391 -14.133 -0.316 1 98.75 263 TYR B O 1
ATOM 4712 N N . LEU B 1 264 ? -11.227 -12.016 -0.53 1 98.5 264 LEU B N 1
ATOM 4713 C CA . LEU B 1 264 ? -12.352 -12.461 -1.353 1 98.5 264 LEU B CA 1
ATOM 4714 C C . LEU B 1 264 ? -12.398 -11.695 -2.668 1 98.5 264 LEU B C 1
ATOM 4716 O O . LEU B 1 264 ? -12.594 -10.477 -2.67 1 98.5 264 LEU B O 1
ATOM 4720 N N . TYR B 1 265 ? -12.203 -12.344 -3.752 1 97.88 265 TYR B N 1
ATOM 4721 C CA . TYR B 1 265 ? -12.539 -11.922 -5.105 1 97.88 265 TYR B CA 1
ATOM 4722 C C . TYR B 1 265 ? -13.406 -12.953 -5.805 1 97.88 265 TYR B C 1
ATOM 4724 O O . TYR B 1 265 ? -12.977 -13.586 -6.773 1 97.88 265 TYR B O 1
ATOM 4732 N N . PRO B 1 266 ? -14.609 -13.07 -5.332 1 96.25 266 PRO B N 1
ATOM 4733 C CA . PRO B 1 266 ? -15.516 -14.125 -5.793 1 96.25 266 PRO B CA 1
ATOM 4734 C C . PRO B 1 266 ? -16.125 -13.828 -7.164 1 96.25 266 PRO B C 1
ATOM 4736 O O . PRO B 1 266 ? -15.953 -12.727 -7.688 1 96.25 266 PRO B O 1
ATOM 4739 N N . ARG B 1 267 ? -16.672 -14.828 -7.742 1 93.56 267 ARG B N 1
ATOM 4740 C CA . ARG B 1 267 ? -17.547 -14.562 -8.867 1 93.56 267 ARG B CA 1
ATOM 4741 C C . ARG B 1 267 ? -18.703 -13.641 -8.461 1 93.56 267 ARG B C 1
ATOM 4743 O O . ARG B 1 267 ? -19.188 -13.711 -7.332 1 93.56 267 ARG B O 1
ATOM 4750 N N . ASP B 1 268 ? -19 -12.703 -9.312 1 91.06 268 ASP B N 1
ATOM 4751 C CA . ASP B 1 268 ? -20.125 -11.82 -9.031 1 91.06 268 ASP B CA 1
ATOM 4752 C C . ASP B 1 268 ? -20.938 -11.547 -10.297 1 91.06 268 ASP B C 1
ATOM 4754 O O . ASP B 1 268 ? -20.609 -12.039 -11.375 1 91.06 268 ASP B O 1
ATOM 4758 N N . THR B 1 269 ? -22 -10.859 -10.172 1 91.19 269 THR B N 1
ATOM 4759 C CA . THR B 1 269 ? -22.938 -10.68 -11.266 1 91.19 269 THR B CA 1
ATOM 4760 C C . THR B 1 269 ? -22.609 -9.422 -12.062 1 91.19 269 THR B C 1
ATOM 4762 O O . THR B 1 269 ? -23.312 -9.078 -13.016 1 91.19 269 THR B O 1
ATOM 4765 N N . LYS B 1 270 ? -21.609 -8.68 -11.695 1 88.5 270 LYS B N 1
ATOM 4766 C CA . LYS B 1 270 ? -21.203 -7.504 -12.461 1 88.5 270 LYS B CA 1
ATOM 4767 C C . LYS B 1 270 ? -20.688 -7.895 -13.844 1 88.5 270 LYS B C 1
ATOM 4769 O O . LYS B 1 270 ? -20.906 -7.172 -14.812 1 88.5 270 LYS B O 1
ATOM 4774 N N . THR B 1 271 ? -19.938 -9.023 -13.852 1 86.44 271 THR B N 1
ATOM 4775 C CA . THR B 1 271 ? -19.484 -9.617 -15.102 1 86.44 271 THR B CA 1
ATOM 4776 C C . THR B 1 271 ? -19.938 -11.078 -15.203 1 86.44 271 THR B C 1
ATOM 4778 O O . THR B 1 271 ? -19.109 -11.992 -15.117 1 86.44 271 THR B O 1
ATOM 4781 N N . PRO B 1 272 ? -21.125 -11.219 -15.523 1 83.94 272 PRO B N 1
ATOM 4782 C CA . PRO B 1 272 ? -21.703 -12.562 -15.438 1 83.94 272 PRO B CA 1
ATOM 4783 C C . PRO B 1 272 ? -21.078 -13.547 -16.406 1 83.94 272 PRO B C 1
ATOM 4785 O O . PRO B 1 272 ? -21.078 -14.758 -16.172 1 83.94 272 PRO B O 1
ATOM 4788 N N . ASP B 1 273 ? -20.469 -13.055 -17.391 1 87.69 273 ASP B N 1
ATOM 4789 C CA . ASP B 1 273 ? -19.906 -13.93 -18.422 1 87.69 273 ASP B CA 1
ATOM 4790 C C . ASP B 1 273 ? -18.516 -14.414 -18.016 1 87.69 273 ASP B C 1
ATOM 4792 O O . ASP B 1 273 ? -17.984 -15.344 -18.625 1 87.69 273 ASP B O 1
ATOM 4796 N N . LEU B 1 274 ? -18.047 -13.789 -17 1 86.44 274 LEU B N 1
ATOM 4797 C CA . LEU B 1 274 ? -16.719 -14.188 -16.531 1 86.44 274 LEU B CA 1
ATOM 4798 C C . LEU B 1 274 ? -16.828 -15.086 -15.305 1 86.44 274 LEU B C 1
ATOM 4800 O O . LEU B 1 274 ? -17.625 -14.812 -14.406 1 86.44 274 LEU B O 1
ATOM 4804 N N . ALA B 1 275 ? -16.109 -16.156 -15.328 1 86.06 275 ALA B N 1
ATOM 4805 C CA . ALA B 1 275 ? -16.094 -17.047 -14.172 1 86.06 275 ALA B CA 1
ATOM 4806 C C . ALA B 1 275 ? -15.469 -16.359 -12.961 1 86.06 275 ALA B C 1
ATOM 4808 O O . ALA B 1 275 ? -15.797 -16.688 -11.812 1 86.06 275 ALA B O 1
ATOM 4809 N N . GLY B 1 276 ? -14.609 -15.461 -13.18 1 92 276 GLY B N 1
ATOM 4810 C CA . GLY B 1 276 ? -13.852 -14.688 -12.203 1 92 276 GLY B CA 1
ATOM 4811 C C . GLY B 1 276 ? -13 -13.602 -12.836 1 92 276 GLY B C 1
ATOM 4812 O O . GLY B 1 276 ? -13.031 -13.414 -14.055 1 92 276 GLY B O 1
ATOM 4813 N N . ARG B 1 277 ? -12.305 -12.93 -11.992 1 91.31 277 ARG B N 1
ATOM 4814 C CA . ARG B 1 277 ? -11.555 -11.797 -12.523 1 91.31 277 ARG B CA 1
ATOM 4815 C C . ARG B 1 277 ? -10.062 -12.109 -12.578 1 91.31 277 ARG B C 1
ATOM 4817 O O . ARG B 1 277 ? -9.336 -11.539 -13.391 1 91.31 277 ARG B O 1
ATOM 4824 N N . LEU B 1 278 ? -9.625 -13.008 -11.758 1 95.94 278 LEU B N 1
ATOM 4825 C CA . LEU B 1 278 ? -8.195 -13.289 -11.656 1 95.94 278 LEU B CA 1
ATOM 4826 C C . LEU B 1 278 ? -7.812 -14.484 -12.523 1 95.94 278 LEU B C 1
ATOM 4828 O O . LEU B 1 278 ? -8.664 -15.312 -12.844 1 95.94 278 LEU B O 1
ATOM 4832 N N . ARG B 1 279 ? -6.586 -14.539 -12.922 1 97.19 279 ARG B N 1
ATOM 4833 C CA . ARG B 1 279 ? -6.109 -15.617 -13.781 1 97.19 279 ARG B CA 1
ATOM 4834 C C . ARG B 1 279 ? -5.691 -16.828 -12.961 1 97.19 279 ARG B C 1
ATOM 4836 O O . ARG B 1 279 ? -5.02 -16.703 -11.938 1 97.19 279 ARG B O 1
ATOM 4843 N N . LEU B 1 280 ? -6.039 -17.969 -13.422 1 98.38 280 LEU B N 1
ATOM 4844 C CA . LEU B 1 280 ? -5.801 -19.219 -12.703 1 98.38 280 LEU B CA 1
ATOM 4845 C C . LEU B 1 280 ? -4.312 -19.547 -12.664 1 98.38 280 LEU B C 1
ATOM 4847 O O . LEU B 1 280 ? -3.74 -19.75 -11.586 1 98.38 280 LEU B O 1
ATOM 4851 N N . LEU B 1 281 ? -3.648 -19.422 -13.773 1 97.75 281 LEU B N 1
ATOM 4852 C CA . LEU B 1 281 ? -2.297 -19.953 -13.914 1 97.75 281 LEU B CA 1
ATOM 4853 C C . LEU B 1 281 ? -1.281 -19.031 -13.242 1 97.75 281 LEU B C 1
ATOM 4855 O O . LEU B 1 281 ? -0.384 -19.5 -12.539 1 97.75 281 LEU B O 1
ATOM 4859 N N . TYR B 1 282 ? -1.443 -17.688 -13.383 1 95.62 282 TYR B N 1
ATOM 4860 C CA . TYR B 1 282 ? -0.416 -16.719 -13.023 1 95.62 282 TYR B CA 1
ATOM 4861 C C . TYR B 1 282 ? -0.658 -16.156 -11.625 1 95.62 282 TYR B C 1
ATOM 4863 O O . TYR B 1 282 ? 0.241 -15.562 -11.023 1 95.62 282 TYR B O 1
ATOM 4871 N N . GLU B 1 283 ? -1.866 -16.344 -11.156 1 97.75 283 GLU B N 1
ATOM 4872 C CA . GLU B 1 283 ? -2.246 -15.664 -9.922 1 97.75 283 GLU B CA 1
ATOM 4873 C C . GLU B 1 283 ? -2.814 -16.641 -8.898 1 97.75 283 GLU B C 1
ATOM 4875 O O . GLU B 1 283 ? -2.18 -16.922 -7.879 1 97.75 283 GLU B O 1
ATOM 4880 N N . ALA B 1 284 ? -3.807 -17.359 -9.266 1 98.75 284 ALA B N 1
ATOM 4881 C CA . ALA B 1 284 ? -4.551 -18.156 -8.297 1 98.75 284 ALA B CA 1
ATOM 4882 C C . ALA B 1 284 ? -3.771 -19.406 -7.902 1 98.75 284 ALA B C 1
ATOM 4884 O O . ALA B 1 284 ? -3.684 -19.75 -6.723 1 98.75 284 ALA B O 1
ATOM 4885 N N . ALA B 1 285 ? -3.223 -20.109 -8.867 1 98.88 285 ALA B N 1
ATOM 4886 C CA . ALA B 1 285 ? -2.549 -21.375 -8.594 1 98.88 285 ALA B CA 1
ATOM 4887 C C . ALA B 1 285 ? -1.321 -21.156 -7.715 1 98.88 285 ALA B C 1
ATOM 4889 O O . ALA B 1 285 ? -1.149 -21.859 -6.707 1 98.88 285 ALA B O 1
ATOM 4890 N N . PRO B 1 286 ? -0.439 -20.188 -8.047 1 98.88 286 PRO B N 1
ATOM 4891 C CA . PRO B 1 286 ? 0.703 -19.984 -7.156 1 98.88 286 PRO B CA 1
ATOM 4892 C C . PRO B 1 286 ? 0.284 -19.531 -5.758 1 98.88 286 PRO B C 1
ATOM 4894 O O . PRO B 1 286 ? 0.878 -19.969 -4.766 1 98.88 286 PRO B O 1
ATOM 4897 N N . VAL B 1 287 ? -0.703 -18.703 -5.613 1 98.94 287 VAL B N 1
ATOM 4898 C CA . VAL B 1 287 ? -1.203 -18.281 -4.312 1 98.94 287 VAL B CA 1
ATOM 4899 C C . VAL B 1 287 ? -1.723 -19.484 -3.535 1 98.94 287 VAL B C 1
ATOM 4901 O O . VAL B 1 287 ? -1.467 -19.625 -2.338 1 98.94 287 VAL B O 1
ATOM 4904 N N . ALA B 1 288 ? -2.406 -20.344 -4.258 1 98.94 288 ALA B N 1
ATOM 4905 C CA . ALA B 1 288 ? -2.965 -21.547 -3.625 1 98.94 288 ALA B CA 1
ATOM 4906 C C . ALA B 1 288 ? -1.86 -22.438 -3.064 1 98.94 288 ALA B C 1
ATOM 4908 O O . ALA B 1 288 ? -1.995 -22.984 -1.969 1 98.94 288 ALA B O 1
ATOM 4909 N N . PHE B 1 289 ? -0.815 -22.609 -3.818 1 98.94 289 PHE B N 1
ATOM 4910 C CA . PHE B 1 289 ? 0.301 -23.438 -3.365 1 98.94 289 PHE B CA 1
ATOM 4911 C C . PHE B 1 289 ? 0.943 -22.844 -2.121 1 98.94 289 PHE B C 1
ATOM 4913 O O . PHE B 1 289 ? 1.19 -23.547 -1.142 1 98.94 289 PHE B O 1
ATOM 4920 N N . LEU B 1 290 ? 1.136 -21.547 -2.107 1 98.94 290 LEU B N 1
ATOM 4921 C CA . LEU B 1 290 ? 1.676 -20.844 -0.946 1 98.94 290 LEU B CA 1
ATOM 4922 C C . LEU B 1 290 ? 0.767 -21.016 0.265 1 98.94 290 LEU B C 1
ATOM 4924 O O . LEU B 1 290 ? 1.238 -21.328 1.362 1 98.94 290 LEU B O 1
ATOM 4928 N N . MET B 1 291 ? -0.512 -20.828 0.089 1 98.88 291 MET B N 1
ATOM 4929 C CA . MET B 1 291 ? -1.472 -20.906 1.187 1 98.88 291 MET B CA 1
ATOM 4930 C C . MET B 1 291 ? -1.488 -22.297 1.799 1 98.88 291 MET B C 1
ATOM 4932 O O . MET B 1 291 ? -1.441 -22.438 3.021 1 98.88 291 MET B O 1
ATOM 4936 N N . GLU B 1 292 ? -1.541 -23.297 0.962 1 98.75 292 GLU B N 1
ATOM 4937 C CA . GLU B 1 292 ? -1.565 -24.656 1.483 1 98.75 292 GLU B CA 1
ATOM 4938 C C . GLU B 1 292 ? -0.29 -24.984 2.26 1 98.75 292 GLU B C 1
ATOM 4940 O O . GLU B 1 292 ? -0.347 -25.547 3.352 1 98.75 292 GLU B O 1
ATOM 4945 N N . GLN B 1 293 ? 0.873 -24.609 1.701 1 98.69 293 GLN B N 1
ATOM 4946 C CA . GLN B 1 293 ? 2.156 -24.859 2.352 1 98.69 293 GLN B CA 1
ATOM 4947 C C . GLN B 1 293 ? 2.248 -24.125 3.684 1 98.69 293 GLN B C 1
ATOM 4949 O O . GLN B 1 293 ? 2.934 -24.578 4.605 1 98.69 293 GLN B O 1
ATOM 4954 N N . ALA B 1 294 ? 1.49 -23.031 3.844 1 98.81 294 ALA B N 1
ATOM 4955 C CA . ALA B 1 294 ? 1.548 -22.203 5.047 1 98.81 294 ALA B CA 1
ATOM 4956 C C . ALA B 1 294 ? 0.436 -22.578 6.023 1 98.81 294 ALA B C 1
ATOM 4958 O O . ALA B 1 294 ? 0.287 -21.953 7.07 1 98.81 294 ALA B O 1
ATOM 4959 N N . GLY B 1 295 ? -0.384 -23.531 5.668 1 98.62 295 GLY B N 1
ATOM 4960 C CA . GLY B 1 295 ? -1.441 -23.984 6.559 1 98.62 295 GLY B CA 1
ATOM 4961 C C . GLY B 1 295 ? -2.752 -23.25 6.344 1 98.62 295 GLY B C 1
ATOM 4962 O O . GLY B 1 295 ? -3.697 -23.422 7.117 1 98.62 295 GLY B O 1
ATOM 4963 N N . GLY B 1 296 ? -2.818 -22.422 5.355 1 98.75 296 GLY B N 1
ATOM 4964 C CA . GLY B 1 296 ? -4.055 -21.766 4.973 1 98.75 296 GLY B CA 1
ATOM 4965 C C . GLY B 1 296 ? -4.879 -22.562 3.98 1 98.75 296 GLY B C 1
ATOM 4966 O O . GLY B 1 296 ? -4.711 -23.781 3.873 1 98.75 296 GLY B O 1
ATOM 4967 N N . ARG B 1 297 ? -5.863 -21.891 3.381 1 98.75 297 ARG B N 1
ATOM 4968 C CA . ARG B 1 297 ? -6.73 -22.516 2.391 1 98.75 297 ARG B CA 1
ATOM 4969 C C . ARG B 1 297 ? -7.004 -21.578 1.222 1 98.75 297 ARG B C 1
ATOM 4971 O O . ARG B 1 297 ? -6.914 -20.359 1.367 1 98.75 297 ARG B O 1
ATOM 4978 N N . CYS B 1 298 ? -7.289 -22.141 0.117 1 98.88 298 CYS B N 1
ATOM 4979 C CA . CYS B 1 298 ? -7.594 -21.422 -1.11 1 98.88 298 CYS B CA 1
ATOM 4980 C C . CYS B 1 298 ? -8.656 -22.141 -1.925 1 98.88 298 CYS B C 1
ATOM 4982 O O . CYS B 1 298 ? -8.5 -23.328 -2.254 1 98.88 298 CYS B O 1
ATOM 4984 N N . THR B 1 299 ? -9.742 -21.422 -2.289 1 98.75 299 THR B N 1
ATOM 4985 C CA . THR B 1 299 ? -10.898 -22.062 -2.92 1 98.75 299 THR B CA 1
ATOM 4986 C C . THR B 1 299 ? -11.539 -21.109 -3.938 1 98.75 299 THR B C 1
ATOM 4988 O O . THR B 1 299 ? -11.258 -19.922 -3.939 1 98.75 299 THR B O 1
ATOM 4991 N N . THR B 1 300 ? -12.281 -21.672 -4.863 1 97.81 300 THR B N 1
ATOM 4992 C CA . THR B 1 300 ? -13.164 -20.875 -5.715 1 97.81 300 THR B CA 1
ATOM 4993 C C . THR B 1 300 ? -14.469 -20.547 -4.992 1 97.81 300 THR B C 1
ATOM 4995 O O . THR B 1 300 ? -15.289 -19.781 -5.5 1 97.81 300 THR B O 1
ATOM 4998 N N . GLY B 1 301 ? -14.688 -21.047 -3.889 1 96.94 301 GLY B N 1
ATOM 4999 C CA . GLY B 1 301 ? -15.961 -21.078 -3.191 1 96.94 301 GLY B CA 1
ATOM 5000 C C . GLY B 1 301 ? -16.562 -22.469 -3.119 1 96.94 301 GLY B C 1
ATOM 5001 O O . GLY B 1 301 ? -17.094 -22.875 -2.082 1 96.94 301 GLY B O 1
ATOM 5002 N N . THR B 1 302 ? -16.312 -23.266 -4.227 1 96.31 302 THR B N 1
ATOM 5003 C CA . THR B 1 302 ? -16.922 -24.578 -4.305 1 96.31 302 THR B CA 1
ATOM 5004 C C . THR B 1 302 ? -15.875 -25.656 -4.586 1 96.31 302 THR B C 1
ATOM 5006 O O . THR B 1 302 ? -16.125 -26.844 -4.398 1 96.31 302 THR B O 1
ATOM 5009 N N . ARG B 1 303 ? -14.75 -25.25 -5.059 1 97.62 303 ARG B N 1
ATOM 5010 C CA . ARG B 1 303 ? -13.695 -26.203 -5.395 1 97.62 303 ARG B CA 1
ATOM 5011 C C . ARG B 1 303 ? -12.359 -25.766 -4.809 1 97.62 303 ARG B C 1
ATOM 5013 O O . ARG B 1 303 ? -12.055 -24.578 -4.754 1 97.62 303 ARG B O 1
ATOM 5020 N N . THR B 1 304 ? -11.562 -26.859 -4.449 1 98.31 304 THR B N 1
ATOM 5021 C CA . THR B 1 304 ? -10.195 -26.578 -4.023 1 98.31 304 THR B CA 1
ATOM 5022 C C . THR B 1 304 ? -9.359 -26.047 -5.188 1 98.31 304 THR B C 1
ATOM 5024 O O . THR B 1 304 ? -9.281 -26.688 -6.238 1 98.31 304 THR B O 1
ATOM 5027 N N . MET B 1 305 ? -8.703 -24.953 -5.016 1 98.75 305 MET B N 1
ATOM 5028 C CA . MET B 1 305 ? -8.047 -24.234 -6.098 1 98.75 305 MET B CA 1
ATOM 5029 C C . MET B 1 305 ? -6.965 -25.094 -6.746 1 98.75 305 MET B C 1
ATOM 5031 O O . MET B 1 305 ? -6.859 -25.141 -7.973 1 98.75 305 MET B O 1
ATOM 5035 N N . LEU B 1 306 ? -6.148 -25.812 -5.977 1 98.69 306 LEU B N 1
ATOM 5036 C CA . LEU B 1 306 ? -4.988 -26.562 -6.465 1 98.69 306 LEU B CA 1
ATOM 5037 C C . LEU B 1 306 ? -5.418 -27.734 -7.324 1 98.69 306 LEU B C 1
ATOM 5039 O O . LEU B 1 306 ? -4.605 -28.297 -8.062 1 98.69 306 LEU B O 1
ATOM 5043 N N . ASP B 1 307 ? -6.625 -28.125 -7.254 1 98.56 307 ASP B N 1
ATOM 5044 C CA . ASP B 1 307 ? -7.109 -29.297 -7.984 1 98.56 307 ASP B CA 1
ATOM 5045 C C . ASP B 1 307 ? -7.574 -28.906 -9.383 1 98.56 307 ASP B C 1
ATOM 5047 O O . ASP B 1 307 ? -7.84 -29.781 -10.219 1 98.56 307 ASP B O 1
ATOM 5051 N N . LEU B 1 308 ? -7.641 -27.656 -9.664 1 98.5 308 LEU B N 1
ATOM 5052 C CA . LEU B 1 308 ? -8.141 -27.188 -10.953 1 98.5 308 LEU B CA 1
ATOM 5053 C C . LEU B 1 308 ? -7.09 -27.391 -12.047 1 98.5 308 LEU B C 1
ATOM 5055 O O . LEU B 1 308 ? -5.898 -27.188 -11.805 1 98.5 308 LEU B O 1
ATOM 5059 N N . VAL B 1 309 ? -7.551 -27.719 -13.211 1 98.38 309 VAL B N 1
ATOM 5060 C CA . VAL B 1 309 ? -6.754 -27.781 -14.43 1 98.38 309 VAL B CA 1
ATOM 5061 C C . VAL B 1 309 ? -7.207 -26.688 -15.398 1 98.38 309 VAL B C 1
ATOM 5063 O O . VAL B 1 309 ? -8.367 -26.656 -15.812 1 98.38 309 VAL B O 1
ATOM 5066 N N . PRO B 1 310 ? -6.301 -25.781 -15.711 1 97.94 310 PRO B N 1
ATOM 5067 C CA . PRO B 1 310 ? -6.715 -24.703 -16.625 1 97.94 310 PRO B CA 1
ATOM 5068 C C . PRO B 1 310 ? -7.121 -25.234 -18 1 97.94 310 PRO B C 1
ATOM 5070 O O . PRO B 1 310 ? -6.5 -26.156 -18.516 1 97.94 310 PRO B O 1
ATOM 5073 N N . GLY B 1 311 ? -8.172 -24.594 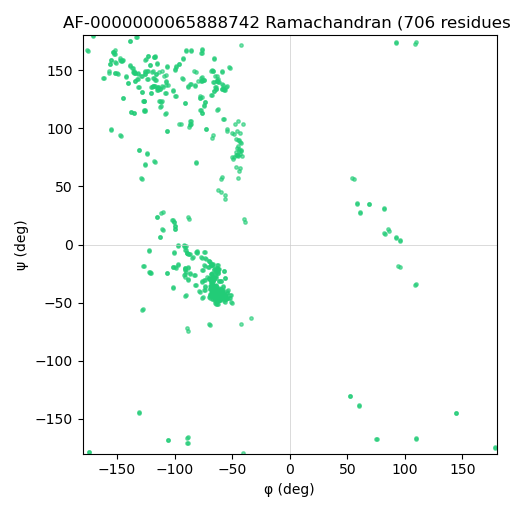-18.562 1 97.44 311 GLY B N 1
ATOM 5074 C CA . GLY B 1 311 ? -8.594 -24.922 -19.906 1 97.44 311 GLY B CA 1
ATOM 5075 C C . GLY B 1 311 ? -7.922 -24.062 -20.969 1 97.44 311 GLY B C 1
ATOM 5076 O O . GLY B 1 311 ? -7.898 -24.422 -22.141 1 97.44 311 GLY B O 1
AT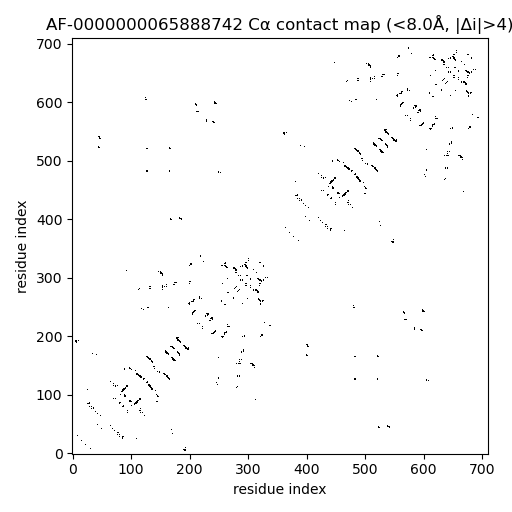OM 5077 N N . SER B 1 312 ? -7.422 -22.938 -20.578 1 97.06 312 SER B N 1
ATOM 5078 C CA . SER B 1 312 ? -6.711 -22.016 -21.453 1 97.06 312 SER B CA 1
ATOM 5079 C C . SER B 1 312 ? -5.688 -21.203 -20.688 1 97.06 312 SER B C 1
ATOM 5081 O O . SER B 1 312 ? -5.703 -21.172 -19.453 1 97.06 312 SER B O 1
ATOM 5083 N N . LEU B 1 313 ? -4.824 -20.531 -21.344 1 96.88 313 LEU B N 1
ATOM 5084 C CA . LEU B 1 313 ? -3.709 -19.812 -20.734 1 96.88 313 LEU B CA 1
ATOM 5085 C C . LEU B 1 313 ? -4.215 -18.703 -19.812 1 96.88 313 LEU B C 1
ATOM 5087 O O . LEU B 1 313 ? -3.654 -18.484 -18.75 1 96.88 313 LEU B O 1
ATOM 5091 N N . HIS B 1 314 ? -5.258 -18 -20.25 1 97.06 314 HIS B N 1
ATOM 5092 C CA . HIS B 1 314 ? -5.707 -16.828 -19.516 1 97.06 314 HIS B CA 1
ATOM 5093 C C . HIS B 1 314 ? -7.059 -17.078 -18.844 1 97.06 314 HIS B C 1
ATOM 5095 O O . HIS B 1 314 ? -7.859 -16.156 -18.703 1 97.06 314 HIS B O 1
ATOM 5101 N N . GLU B 1 315 ? -7.285 -18.375 -18.531 1 97.19 315 GLU B N 1
ATOM 5102 C CA . GLU B 1 315 ? -8.531 -18.703 -17.844 1 97.19 315 GLU B CA 1
ATOM 5103 C C . GLU B 1 315 ? -8.664 -17.938 -16.531 1 97.19 315 GLU B C 1
ATOM 5105 O O . GLU B 1 315 ? -7.695 -17.812 -15.773 1 97.19 315 GLU B O 1
ATOM 5110 N N . ARG B 1 316 ? -9.867 -17.406 -16.359 1 96.94 316 ARG B N 1
ATOM 5111 C CA . ARG B 1 316 ? -10.172 -16.641 -15.148 1 96.94 316 ARG B CA 1
ATOM 5112 C C . ARG B 1 316 ? -10.906 -17.484 -14.133 1 96.94 316 ARG B C 1
ATOM 5114 O O . ARG B 1 316 ? -11.617 -18.438 -14.492 1 96.94 316 ARG B O 1
ATOM 5121 N N . VAL B 1 317 ? -10.75 -17.125 -12.844 1 97.56 317 VAL B N 1
ATOM 5122 C CA . VAL B 1 317 ? -11.312 -17.938 -11.766 1 97.56 317 VAL B CA 1
ATOM 5123 C C . VAL B 1 317 ? -11.633 -17.047 -10.562 1 97.56 317 VAL B C 1
ATOM 5125 O O . VAL B 1 317 ? -10.977 -16.016 -10.359 1 97.56 317 VAL B O 1
ATOM 5128 N N . PRO B 1 318 ? -12.727 -17.422 -9.789 1 97.44 318 PRO B N 1
ATOM 5129 C CA . PRO B 1 318 ? -12.859 -16.781 -8.484 1 97.44 318 PRO B CA 1
ATOM 5130 C C . PRO B 1 318 ? -11.742 -17.172 -7.52 1 97.44 318 PRO B C 1
ATOM 5132 O O . PRO B 1 318 ? -11.234 -18.281 -7.578 1 97.44 318 PRO B O 1
ATOM 5135 N N . LEU B 1 319 ? -11.383 -16.297 -6.641 1 98.62 319 LEU B N 1
ATOM 5136 C CA . LEU B 1 319 ? -10.266 -16.547 -5.738 1 98.62 319 LEU B CA 1
ATOM 5137 C C . LEU B 1 319 ? -10.609 -16.141 -4.312 1 98.62 319 LEU B C 1
ATOM 5139 O O . LEU B 1 319 ? -10.844 -14.961 -4.039 1 98.62 319 LEU B O 1
ATOM 5143 N N . ILE B 1 320 ? -10.695 -17.109 -3.434 1 98.81 320 ILE B N 1
ATOM 5144 C CA . ILE B 1 320 ? -10.906 -16.906 -2.002 1 98.81 320 ILE B CA 1
ATOM 5145 C C . ILE B 1 320 ? -9.828 -17.656 -1.219 1 98.81 320 ILE B C 1
ATOM 5147 O O . ILE B 1 320 ? -9.664 -18.875 -1.377 1 98.81 320 ILE B O 1
ATOM 5151 N N . PHE B 1 321 ? -9.062 -16.953 -0.368 1 98.94 321 PHE B N 1
ATOM 5152 C CA . PHE B 1 321 ? -8.008 -17.641 0.361 1 98.94 321 PHE B CA 1
ATOM 5153 C C . PHE B 1 321 ? -7.723 -16.938 1.687 1 98.94 321 PHE B C 1
ATOM 5155 O O . PHE B 1 321 ? -8.172 -15.812 1.911 1 98.94 321 PHE B O 1
ATOM 5162 N N . GLY B 1 322 ? -7.031 -17.625 2.6 1 98.88 322 GLY B N 1
ATOM 5163 C CA . GLY B 1 322 ? -6.598 -17.062 3.869 1 98.88 322 GLY B CA 1
ATOM 5164 C C . GLY B 1 322 ? -6.641 -18.062 5.012 1 98.88 322 GLY B C 1
ATOM 5165 O O . GLY B 1 322 ? -6.293 -19.234 4.836 1 98.88 322 GLY B O 1
ATOM 5166 N N . SER B 1 323 ? -6.977 -17.562 6.188 1 98.81 323 SER B N 1
ATOM 5167 C CA . SER B 1 323 ? -7.098 -18.375 7.391 1 98.81 323 SER B CA 1
ATOM 5168 C C . SER B 1 323 ? -8.094 -19.516 7.184 1 98.81 323 SER B C 1
ATOM 5170 O O . SER B 1 323 ? -9.219 -19.297 6.73 1 98.81 323 SER B O 1
ATOM 5172 N N . ALA B 1 324 ? -7.715 -20.688 7.562 1 98.69 324 ALA B N 1
ATOM 5173 C CA . ALA B 1 324 ? -8.438 -21.906 7.223 1 98.69 324 ALA B CA 1
ATOM 5174 C C . ALA B 1 324 ? -9.875 -21.844 7.738 1 98.69 324 ALA B C 1
ATOM 5176 O O . ALA B 1 324 ? -10.812 -22.219 7.023 1 98.69 324 ALA B O 1
ATOM 5177 N N . VAL B 1 325 ? -10.117 -21.344 8.898 1 98.12 325 VAL B N 1
ATOM 5178 C CA . VAL B 1 325 ? -11.445 -21.312 9.516 1 98.12 325 VAL B CA 1
ATOM 5179 C C . VAL B 1 325 ? -12.359 -20.391 8.727 1 98.12 325 VAL B C 1
ATOM 5181 O O . VAL B 1 325 ? -13.531 -20.703 8.508 1 98.12 325 VAL B O 1
ATOM 5184 N N . GLU B 1 326 ? -11.82 -19.266 8.289 1 98.12 326 GLU B N 1
ATOM 5185 C CA . GLU B 1 326 ? -12.609 -18.297 7.535 1 98.12 326 GLU B CA 1
ATOM 5186 C C . GLU B 1 326 ? -12.977 -18.844 6.152 1 98.12 326 GLU B C 1
ATOM 5188 O O . GLU B 1 326 ? -14.117 -18.703 5.707 1 98.12 326 GLU B O 1
ATOM 5193 N N . VAL B 1 327 ? -12.047 -19.453 5.465 1 98.69 327 VAL B N 1
ATOM 5194 C CA . VAL B 1 327 ? -12.289 -19.984 4.129 1 98.69 327 VAL B CA 1
ATOM 5195 C C . VAL B 1 327 ? -13.281 -21.141 4.199 1 98.69 327 VAL B C 1
ATOM 5197 O O . VAL B 1 327 ? -14.172 -21.25 3.352 1 98.69 327 VAL B O 1
ATOM 5200 N N . GLU B 1 328 ? -13.141 -21.969 5.215 1 98.19 328 GLU B N 1
ATOM 5201 C CA . GLU B 1 328 ? -14.078 -23.062 5.41 1 98.19 328 GLU B CA 1
ATOM 5202 C C . GLU B 1 328 ? -15.5 -22.562 5.625 1 98.19 328 GLU B C 1
ATOM 5204 O O . GLU B 1 328 ? -16.453 -23.156 5.148 1 98.19 328 GLU B O 1
ATOM 5209 N N . ARG B 1 329 ? -15.609 -21.469 6.34 1 97.5 329 ARG B N 1
ATOM 5210 C CA . ARG B 1 329 ? -16.922 -20.875 6.559 1 97.5 329 ARG B CA 1
ATOM 5211 C C . ARG B 1 329 ? -17.562 -20.453 5.238 1 97.5 329 ARG B C 1
ATOM 5213 O O . ARG B 1 329 ? -18.75 -20.672 5.012 1 97.5 329 ARG B O 1
ATOM 5220 N N . VAL B 1 330 ? -16.781 -19.859 4.387 1 98.12 330 VAL B N 1
ATOM 5221 C CA . VAL B 1 330 ? -17.281 -19.469 3.072 1 98.12 330 VAL B CA 1
ATOM 5222 C C . VAL B 1 330 ? -17.734 -20.703 2.293 1 98.12 330 VAL B C 1
ATOM 5224 O O . VAL B 1 330 ? -18.797 -20.703 1.689 1 98.12 330 VAL B O 1
ATOM 5227 N N . GLU B 1 331 ? -16.922 -21.734 2.301 1 98.12 331 GLU B N 1
ATOM 5228 C CA . GLU B 1 331 ? -17.25 -22.984 1.598 1 98.12 331 GLU B CA 1
ATOM 5229 C C . GLU B 1 331 ? -18.547 -23.578 2.113 1 98.12 331 GLU B C 1
ATOM 5231 O O . GLU B 1 331 ? -19.359 -24.078 1.332 1 98.12 331 GLU B O 1
ATOM 5236 N N . THR B 1 332 ? -18.703 -23.516 3.43 1 97.88 332 THR B N 1
ATOM 5237 C CA . THR B 1 332 ? -19.922 -24.031 4.039 1 97.88 332 THR B CA 1
ATOM 5238 C C . THR B 1 332 ? -21.141 -23.25 3.529 1 97.88 332 THR B C 1
ATOM 5240 O O . THR B 1 332 ? -22.172 -23.859 3.223 1 97.88 332 THR B O 1
ATOM 5243 N N . LEU B 1 333 ? -21.016 -21.953 3.402 1 97.44 333 LEU B N 1
ATOM 5244 C CA . LEU B 1 333 ? -22.125 -21.125 2.943 1 97.44 333 LEU B CA 1
ATOM 5245 C C . LEU B 1 333 ? -22.453 -21.406 1.479 1 97.44 333 LEU B C 1
ATOM 5247 O O . LEU B 1 333 ? -23.609 -21.297 1.063 1 97.44 333 LEU B O 1
ATOM 5251 N N . TYR B 1 334 ? -21.484 -21.781 0.687 1 96.62 334 TYR B N 1
ATOM 5252 C CA . TYR B 1 334 ? -21.719 -22.172 -0.702 1 96.62 334 TYR B CA 1
ATOM 5253 C C . TYR B 1 334 ? -22.469 -23.484 -0.788 1 96.62 334 TYR B C 1
ATOM 5255 O O . TYR B 1 334 ? -23.234 -23.719 -1.732 1 96.62 334 TYR B O 1
ATOM 5263 N N . ARG B 1 335 ? -22.297 -24.297 0.131 1 95.12 335 ARG B N 1
ATOM 5264 C CA . ARG B 1 335 ? -22.953 -25.609 0.133 1 95.12 335 ARG B CA 1
ATOM 5265 C C . ARG B 1 335 ? -24.375 -25.516 0.667 1 95.12 335 ARG B C 1
ATOM 5267 O O . ARG B 1 335 ? -25.219 -26.344 0.331 1 95.12 335 ARG B O 1
ATOM 5274 N N . GLU B 1 336 ? -24.625 -24.578 1.449 1 89.19 336 GLU B N 1
ATOM 5275 C CA . GLU B 1 336 ? -25.922 -24.406 2.074 1 89.19 336 GLU B CA 1
ATOM 5276 C C . GLU B 1 336 ? -26.859 -23.562 1.2 1 89.19 336 GLU B C 1
ATOM 5278 O O . GLU B 1 336 ? -26.406 -22.625 0.538 1 89.19 336 GLU B O 1
ATOM 5283 N N . PRO B 1 337 ? -28.062 -23.953 1.057 1 71 337 PRO B N 1
ATOM 5284 C CA . PRO B 1 337 ? -29.031 -23.125 0.332 1 71 337 PRO B CA 1
ATOM 5285 C C . PRO B 1 337 ? -29.172 -21.719 0.936 1 71 337 PRO B C 1
ATOM 5287 O O . PRO B 1 337 ? -29.266 -21.594 2.158 1 71 337 PRO B O 1
ATOM 5290 N N . GLN B 1 338 ? -28.703 -20.812 0.309 1 66.81 338 GLN B N 1
ATOM 5291 C CA . GLN B 1 338 ? -28.844 -19.453 0.817 1 66.81 338 GLN B CA 1
ATOM 5292 C C . GLN B 1 338 ? -30.172 -18.828 0.385 1 66.81 338 GLN B C 1
ATOM 5294 O O . GLN B 1 338 ? -30.625 -19.047 -0.744 1 66.81 338 GLN B O 1
ATOM 5299 N N . ARG B 1 339 ? -31.281 -18.594 1.111 1 51.5 339 ARG B N 1
ATOM 5300 C CA . ARG B 1 339 ? -32.531 -17.922 0.775 1 51.5 339 ARG B CA 1
ATOM 5301 C C . ARG B 1 339 ? -32.25 -16.516 0.246 1 51.5 339 ARG B C 1
ATOM 5303 O O . ARG B 1 339 ? -31.5 -15.75 0.851 1 51.5 339 ARG B O 1
ATOM 5310 N N . ARG B 1 340 ? -32.25 -16.328 -1.062 1 49.88 340 ARG B N 1
ATOM 5311 C CA . ARG B 1 340 ? -32.25 -14.977 -1.614 1 49.88 340 ARG B CA 1
ATOM 5312 C C . ARG B 1 340 ? -33.344 -14.109 -0.96 1 49.88 340 ARG B C 1
ATOM 5314 O O . ARG B 1 340 ? -34.531 -14.422 -1.044 1 49.88 340 ARG B O 1
ATOM 5321 N N . GLU B 1 341 ? -33.344 -13.648 0.144 1 40.88 341 GLU B N 1
ATOM 5322 C CA . GLU B 1 341 ? -34.406 -12.656 0.119 1 40.88 341 GLU B CA 1
ATOM 5323 C C . GLU B 1 341 ? -34.125 -11.586 -0.929 1 40.88 341 GLU B C 1
ATOM 5325 O O . GLU B 1 341 ? -33.281 -10.719 -0.733 1 40.88 341 GLU B O 1
ATOM 5330 N N . PHE B 1 342 ? -33.938 -11.953 -2.193 1 36.53 342 PHE B N 1
ATOM 5331 C CA . PHE B 1 342 ? -33.875 -10.867 -3.16 1 36.53 342 PHE B CA 1
ATOM 5332 C C . PHE B 1 342 ? -35.062 -9.914 -2.988 1 36.53 342 PHE B C 1
ATOM 5334 O O . PHE B 1 342 ? -36.219 -10.336 -2.996 1 36.53 342 PHE B O 1
ATOM 5341 N N . ALA B 1 343 ? -34.906 -8.891 -2.307 1 36.06 343 ALA B N 1
ATOM 5342 C CA . ALA B 1 343 ? -35.875 -7.812 -2.416 1 36.06 343 ALA B CA 1
ATOM 5343 C C . ALA B 1 343 ? -36.25 -7.555 -3.873 1 36.06 343 ALA B C 1
ATOM 5345 O O . ALA B 1 343 ? -35.469 -7.02 -4.641 1 36.06 343 ALA B O 1
ATOM 5346 N N . THR B 1 344 ? -36.875 -8.391 -4.578 1 32.25 344 THR B N 1
ATOM 5347 C CA . THR B 1 344 ? -37.469 -8.031 -5.859 1 32.25 344 THR B CA 1
ATOM 5348 C C . THR B 1 344 ? -38.219 -6.707 -5.754 1 32.25 344 THR B C 1
ATOM 5350 O O . THR B 1 344 ? -39.062 -6.527 -4.867 1 32.25 344 THR B O 1
ATOM 5353 N N . PRO B 1 345 ? -37.625 -5.656 -6.328 1 35.06 345 PRO B N 1
ATOM 5354 C CA . PRO B 1 345 ? -38.469 -4.457 -6.359 1 35.06 345 PRO B CA 1
ATOM 5355 C C . PRO B 1 345 ? -39.906 -4.758 -6.746 1 35.06 345 PRO B C 1
ATOM 5357 O O . PRO B 1 345 ? -40.156 -5.508 -7.695 1 35.06 345 PRO B O 1
ATOM 5360 N N . LEU B 1 346 ? -40.781 -4.93 -5.805 1 30.92 346 LEU B N 1
ATOM 5361 C CA . LEU B 1 346 ? -42.219 -5.012 -6.047 1 30.92 346 LEU B CA 1
ATOM 5362 C C . LEU B 1 346 ? -42.656 -3.967 -7.066 1 30.92 346 LEU B C 1
ATOM 5364 O O . LEU B 1 346 ? -42.5 -2.766 -6.84 1 30.92 346 LEU B O 1
ATOM 5368 N N . PHE B 1 347 ? -42.5 -4.191 -8.367 1 31.95 347 PHE B N 1
ATOM 5369 C CA . PHE B 1 347 ? -43.219 -3.453 -9.383 1 31.95 347 PHE B CA 1
ATOM 5370 C C . PHE B 1 347 ? -44.688 -3.338 -9 1 31.95 347 PHE B C 1
ATOM 5372 O O . PHE B 1 347 ? -45.406 -4.348 -8.859 1 31.95 347 PHE B O 1
ATOM 5379 N N . ASN B 1 348 ? -45.094 -2.328 -8.164 1 29.45 348 ASN B N 1
ATOM 5380 C CA . ASN B 1 348 ? -46.5 -1.948 -7.941 1 29.45 348 ASN B CA 1
ATOM 5381 C C . ASN B 1 348 ? -47.25 -1.87 -9.258 1 29.45 348 ASN B C 1
ATOM 5383 O O . ASN B 1 348 ? -46.969 -1.041 -10.109 1 29.45 348 ASN B O 1
ATOM 5387 N N . GLN B 1 349 ? -47.656 -2.939 -9.883 1 28.84 349 GLN B N 1
ATOM 5388 C CA . GLN B 1 349 ? -48.656 -3.014 -10.945 1 28.84 349 GLN B CA 1
ATOM 5389 C C . GLN B 1 349 ? -49.906 -2.199 -10.594 1 28.84 349 GLN B C 1
ATOM 5391 O O . GLN B 1 349 ? -50.625 -2.541 -9.656 1 28.84 349 GLN B O 1
ATOM 5396 N N . ARG B 1 350 ? -49.938 -0.814 -10.758 1 31.8 350 ARG B N 1
ATOM 5397 C CA . ARG B 1 350 ? -51.156 0.008 -10.852 1 31.8 350 ARG B CA 1
ATOM 5398 C C . ARG B 1 350 ? -52.156 -0.611 -11.812 1 31.8 350 ARG B C 1
ATOM 5400 O O . ARG B 1 350 ? -51.875 -0.786 -13 1 31.8 350 ARG B O 1
ATOM 5407 N N . GLY B 1 351 ? -52.812 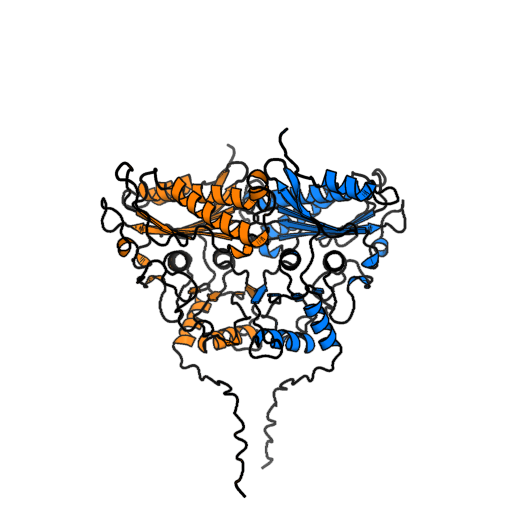-1.607 -11.383 1 25.72 351 GLY B N 1
ATOM 5408 C CA . GLY B 1 351 ? -54 -2.137 -12.023 1 25.72 351 GLY B CA 1
ATOM 5409 C C . GLY B 1 351 ? -54.969 -1.056 -12.469 1 25.72 351 GLY B C 1
ATOM 5410 O O . GLY B 1 351 ? -55.469 -0.287 -11.641 1 25.72 351 GLY B O 1
ATOM 5411 N N . LEU B 1 352 ? -54.781 -0.394 -13.594 1 29.34 352 LEU B N 1
ATOM 5412 C CA . LEU B 1 352 ? -55.75 0.424 -14.312 1 29.34 352 LEU B CA 1
ATOM 5413 C C . LEU B 1 352 ? -57.094 -0.296 -14.43 1 29.34 352 LEU B C 1
ATOM 5415 O O . LEU B 1 352 ? -57.188 -1.343 -15.07 1 29.34 352 LEU B O 1
ATOM 5419 N N . PHE B 1 353 ? -57.875 -0.31 -13.336 1 23.73 353 PHE B N 1
ATOM 5420 C CA . PHE B 1 353 ? -59.281 -0.694 -13.375 1 23.73 353 PHE B CA 1
ATOM 5421 C C . PHE B 1 353 ? -60 -0.017 -14.539 1 23.73 353 PHE B C 1
ATOM 5423 O O . PHE B 1 353 ? -59.906 1.2 -14.711 1 23.73 353 PHE B O 1
ATOM 5430 N N . ARG B 1 354 ? -60.156 -0.68 -15.625 1 26.31 354 ARG B N 1
ATOM 5431 C CA . ARG B 1 354 ? -61.094 -0.483 -16.703 1 26.31 354 ARG B CA 1
ATOM 5432 C C . ARG B 1 354 ? -62.5 -0.253 -16.156 1 26.31 354 ARG B C 1
ATOM 5434 O O . ARG B 1 354 ? -63.094 -1.131 -15.508 1 26.31 354 ARG B O 1
ATOM 5441 N N . ASP B 1 355 ? -62.656 0.93 -15.461 1 22.28 355 ASP B N 1
ATOM 5442 C CA . ASP B 1 355 ? -64.062 1.312 -15.664 1 22.28 355 ASP B CA 1
ATOM 5443 C C . ASP B 1 355 ? -64.312 1.718 -17.125 1 22.28 355 ASP B C 1
ATOM 5445 O O . ASP B 1 355 ? -63.406 2.318 -17.75 1 22.28 355 ASP B O 1
#

Nearest PDB structures (foldseek):
  7k74-assembly1_D  TM=9.626E-01  e=5.363E-44  Stenotrophomonas maltophilia K279a
  7k74-assembly1_C  TM=9.643E-01  e=2.307E-43  Stenotrophomonas maltophilia K279a
  7ns5-assembly1_A  TM=9.540E-01  e=1.094E-37  Saccharomyces cerevisiae S288C
  7ns5-assembly1_B  TM=9.484E-01  e=4.199E-36  Saccharomyces cerevisiae S288C
  7ns5-assembly1_C  TM=9.436E-01  e=6.879E-35  Saccharomyces cerevisiae S288C

Secondary structure (DSSP, 8-state):
-------BHHHHHHHHHHTSSS--HHHHHHHHHHHHHHHHHHHHHHHTTHHHHHH--S---HHHHHHHHHHHHHHHHHHHHHTTTSSEEEEEETT-SS-B---TTS---SEEEEEEEEETGGGTTTT--EEEEEEEEE-SSTTSPP-HHHH---GGG-SEEEEEEESSSEEEEEESSS-EEEEEE-TTT--EEEEEEEE---S--SEEE--GGGGGGB-HHHHHHHHHHHHGGGSTT-S--EEEB-S-HHHHHHHHHHH--EEEE--BSSSTT-S-SEEIIIIIHHHHHHHHHTT-EEESSSSBGGG---SSTT-EE-EEEESHHHHHHHHHHHHS-------------------/-------BHHHHHHHHHHTSSS--HHHHHHHHHHHHHHHHHHHHHHHTTHHHHHH--S---HHHHHHHHHHHHHHHHHHHHHTTTSSEEEEEETT-SS-B---TTS---SEEEEEEEEETGGGTTTT--EEEEEEEEE-SSTTSPP-HHHH---GGG-SEEEEEEESSSEEEEEESSS-EEEEEE-TTT--EEEEEEEE---S--SEEE--GGGGGGB-HHHHHHHHHHHHGGGSTT-S--EEEB-S-HHHHHHHHHHH--EEEE--BSSSTT-S-SEEIIIIIHHHHHHHHHTT-EEESSSSBGGG---SSTT-EE-EEEESHHHHHHHHHHHHS-------------------

InterPro domains:
  IPR000146 Fructose-1,6-bisphosphatase class 1 [MF_01855] (7-336)
  IPR000146 Fructose-1,6-bisphosphatase class 1 [PIRSF000904] (5-338)
  IPR000146 Fructose-1,6-bisphosphatase class 1 [PTHR11556] (4-336)
  IPR000146 Fructose-1,6-bisphosphatase class 1 [cd00354] (14-334)
  IPR020548 Fructose-1,6-bisphosphatase, active site [PS00124] (276-288)
  IPR028343 Fructose-1,6-bisphosphatase [PIRSF500210] (5-337)
  IPR028343 Fructose-1,6-bisphosphatase [PR00115] (32-59)
  IPR028343 Fructose-1,6-bisphosphatase [PR00115] (69-95)
  IPR028343 Fructose-1,6-bisphosphatase [PR00115] (151-174)
  IPR028343 Fructose-1,6-bisphosphatase [PR00115] (182-205)
  IPR028343 Fructose-1,6-bisphosphatase [PR00115] (208-235)
  IPR028343 Fructose-1,6-bisphosphatase [PR00115] (310-335)
  IPR033391 Fructose-1-6-bisphosphatase class I, N-terminal [PF00316] (8-197)
  IPR044015 Fructose-1-6-bisphosphatase class 1, C-terminal [PF18913] (204-334)

Foldseek 3Di:
DPPCPWQFPLNVVVVVVVVDPDDCVLVSLLVVLVVQLFLVLLVVLVCQQVNCVVDDDDDPPRQVVSLVVSQVVLVVSSCVSHQASQSAQWEAEPVDPFIDGHDPVGRHHQKYKYKHSKFPSNCSRVQDKIKMWIWMAGQPDPPDRDGQVRLQDFLVRTQKIWMWIRHPWIKTWMDRLQAIWMWTQDPVVRTTTTDGPRFAFAQDAQEEEDDCVCQVFDDLLVVVLVVQACCACVHPVNHHHYYDYRNGLNVVLVCLSPGWYKYWFADTRVCVVAQGDQFLRHHASSSQSNQVSRVKAKANLAGGSRRDGDPGSRHHTTIMITRHNSSVSSNVSSVDDRPPPVPPVPPPPPPPPPD/DPPCPWQFPLNVVVVVVVVDPDDCVLVSLLVVLVVQLFLVLLVVLVCQQVNCVVDDDDDPPRQVVSLVVSQVVLVVSSCVSHQARQSAQWEAEPVDPFIDGHDPVGHHHQKYKYKHSWFPSNCSRVQDKIKMWIWMAGQPDPPDRDGQVRLQDFLVRTQKIWMWIRHPWIKTWMDRLQAIWMWTQDPVVRTTTTDGPRFAFAQDAQEEEDDCVCQVFDDLLVVVLVVQACCACVHPVNHHHYYDYRNTLNVVLVCLSPGWYKYWFADTRVCVVAQGDQFLRHHASSSQSNQVSRVKAKANLAGGSRRDGDPGSRHHTTIMITRHNSSVSSNVSSVDDRPPPPPPPPPPPPPPPPD

Solvent-accessible surface area (backbone atoms only — not comparable to full-atom values): 36519 Å² total; per-residue (Å²): 127,85,79,74,85,71,46,35,54,69,58,48,49,52,58,58,43,66,74,42,89,69,86,48,60,45,59,52,49,38,52,52,25,50,52,50,18,49,53,52,42,45,54,52,45,26,37,44,77,51,57,52,61,76,71,58,77,89,79,63,69,64,61,70,51,51,38,57,49,49,48,54,51,28,44,48,35,46,46,67,43,38,59,76,68,27,26,38,31,28,38,38,40,75,92,40,96,59,64,44,59,68,61,88,90,43,56,66,19,54,24,28,41,30,23,24,52,54,37,22,51,84,26,50,74,54,42,35,46,29,21,28,30,29,28,29,32,62,42,83,58,66,87,50,83,58,50,67,72,57,69,47,48,38,34,72,56,47,56,31,27,32,36,33,40,30,11,31,24,42,35,44,36,38,27,66,83,79,37,23,37,30,22,38,36,36,84,85,81,71,42,40,29,61,73,36,76,65,41,47,25,45,44,72,49,51,38,39,27,51,64,64,40,49,54,84,32,47,44,62,40,57,47,54,50,50,48,38,45,43,43,8,56,82,31,92,66,57,42,65,41,41,58,39,30,75,79,22,67,59,58,51,53,49,31,21,44,74,63,17,9,39,42,49,46,58,45,38,61,82,49,67,89,40,63,22,82,44,37,36,63,36,46,47,28,25,50,25,52,49,28,48,52,18,56,24,31,37,26,47,46,86,44,61,43,38,74,44,58,50,89,50,85,78,34,47,31,24,43,33,33,28,6,33,56,58,45,50,50,47,34,51,36,58,72,40,87,62,82,70,78,64,80,63,80,75,74,78,77,78,74,76,71,84,121,127,85,79,72,85,69,47,35,54,68,58,47,48,52,56,58,42,67,74,42,88,70,87,48,60,45,58,51,49,38,53,51,26,51,51,49,19,48,53,52,42,45,56,52,45,26,35,46,77,51,57,52,62,76,70,56,79,88,80,63,69,64,60,73,52,51,39,57,50,49,48,54,50,29,44,48,34,46,47,68,42,38,59,77,69,26,27,36,32,26,38,40,38,75,90,41,96,57,64,42,59,66,62,87,88,41,55,65,20,52,26,28,41,31,22,23,54,55,39,23,52,83,26,51,76,53,41,35,44,29,21,28,30,30,28,30,34,60,42,81,59,63,88,51,82,57,51,66,72,57,69,47,49,38,34,72,57,49,55,30,26,33,35,34,40,32,10,29,24,42,33,43,35,36,27,66,84,79,35,24,36,30,21,38,37,34,84,85,80,69,43,40,29,63,72,36,75,68,40,48,26,45,43,72,50,50,38,39,27,52,63,63,40,48,54,84,31,45,42,61,40,58,47,54,51,51,48,38,44,43,42,8,56,82,31,92,67,57,42,65,41,42,57,38,30,77,80,21,68,59,59,52,54,49,32,20,44,74,64,16,10,38,40,50,46,57,45,38,60,83,49,66,90,41,62,22,83,44,37,36,62,36,46,46,28,25,50,26,53,48,27,48,51,18,56,22,30,36,25,46,48,85,44,61,42,38,73,43,57,51,90,49,85,77,36,45,30,25,42,33,33,27,5,33,57,60,45,51,51,47,34,50,36,58,71,40,87,62,80,71,78,66,78,62,80,77,76,79,76,79,73,79,74,81,121

pLDDT: mean 89.4, std 18.19, range [21.36, 98.94]

Sequence (710 aa):
MLATDRTTLAQFLVEECRGRAGDDSELLGLLLDVAQACKTISKMTAMGSLAGVHGYNGDVNPQGENQARLDLMSNQAFVRATERTGHAAGLASEEMEEVLGFPESYARGTLLLVFDPLDGSSNIDINGTVGSIFSILPMPRPGEAPQTADFLQSGRQQVAAGYALYGPSTMFVLTIGSGVHGFTLDPLLGDFILTHPSMTVIPESGEFAINSSNSRFWEPPIRAYVDELLAGRSGPRSKDYNMRWIAALVADVHRILLRGGIYLYPRDTKTPDLAGRLRLLYEAAPVAFLMEQAGGRCTTGTRTMLDLVPGSLHERVPLIFGSAVEVERVETLYREPQRREFATPLFNQRGLFRDMLATDRTTLAQFLVEECRGRAGDDSELLGLLLDVAQACKTISKMTAMGSLAGVHGYNGDVNPQGENQARLDLMSNQAFVRATERTGHAAGLASEEMEEVLGFPESYARGTLLLVFDPLDGSSNIDINGTVGSIFSILPMPRPGEAPQTADFLQSGRQQVAAGYALYGPSTMFVLTIGSGVHGFTLDPLLGDFILTHPSMTVIPESGEFAINSSNSRFWEPPIRAYVDELLAGRSGPRSKDYNMRWIAALVADVHRILLRGGIYLYPRDTKTPDLAGRLRLLYEAAPVAFLMEQAGGRCTTGTRTMLDLVPGSLHERVPLIFGSAVEVERVETLYREPQRREFATPLFNQRGLFRD

Organism: Rhodospirillum rubrum (strain ATCC 11170 / ATH 1.1.1 / DSM 467 / LMG 4362 / NCIMB 8255 / S1) (NCBI:txid269796)

Radius of gyration: 27.02 Å; Cα contacts (8 Å, |Δi|>4): 1563; chains: 2; bounding box: 98×76×64 Å